Protein AF-0000000065941456 (afdb_homodimer)

Structure (mmCIF, N/CA/C/O backbone):
data_AF-0000000065941456-model_v1
#
loop_
_entity.id
_entity.type
_entity.pdbx_description
1 polymer 'Histidinol-phosphate aminotransferase'
#
loop_
_atom_site.group_PDB
_atom_site.id
_atom_site.type_symbol
_atom_site.label_atom_id
_atom_site.label_alt_id
_atom_site.label_comp_id
_atom_site.label_asym_id
_atom_site.label_entity_id
_atom_site.label_seq_id
_atom_site.pdbx_PDB_ins_code
_atom_site.Cartn_x
_atom_site.Cartn_y
_atom_site.Cartn_z
_atom_site.occupancy
_atom_site.B_iso_or_equiv
_atom_site.auth_seq_id
_atom_site.auth_comp_id
_atom_site.auth_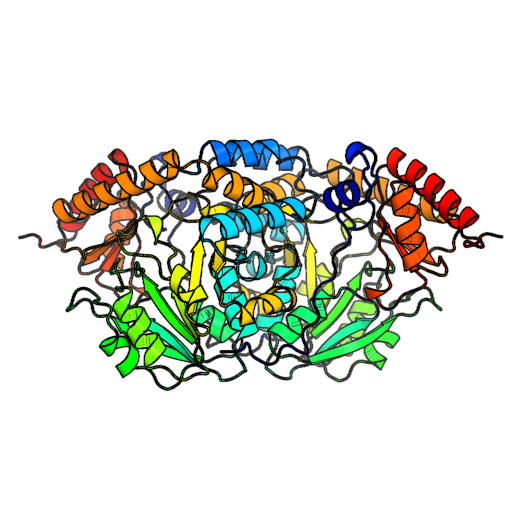asym_id
_atom_site.auth_atom_id
_atom_site.pdbx_PDB_model_num
ATOM 1 N N . MET A 1 1 ? -19.578 -2.068 -19.281 1 73.88 1 MET A N 1
ATOM 2 C CA . MET A 1 1 ? -19.672 -2.273 -17.844 1 73.88 1 MET A CA 1
ATOM 3 C C . MET A 1 1 ? -19.109 -1.079 -17.078 1 73.88 1 MET A C 1
ATOM 5 O O . MET A 1 1 ? -18.062 -0.533 -17.469 1 73.88 1 MET A O 1
ATOM 9 N N . GLN A 1 2 ? -19.938 -0.553 -16.188 1 79.81 2 GLN A N 1
ATOM 10 C CA . GLN A 1 2 ? -19.562 0.625 -15.406 1 79.81 2 GLN A CA 1
ATOM 11 C C . GLN A 1 2 ? -19.234 0.249 -13.969 1 79.81 2 GLN A C 1
ATOM 13 O O . GLN A 1 2 ? -19.703 -0.77 -13.453 1 79.81 2 GLN A O 1
ATOM 18 N N . PRO A 1 3 ? -18.234 0.969 -13.344 1 87.56 3 PRO A N 1
ATOM 19 C CA . PRO A 1 3 ? -18.062 0.807 -11.898 1 87.56 3 PRO A CA 1
ATOM 20 C C . PRO A 1 3 ? -19.359 0.99 -11.117 1 87.56 3 PRO A C 1
ATOM 22 O O . PRO A 1 3 ? -20.375 1.424 -11.688 1 87.56 3 PRO A O 1
ATOM 25 N N . ARG A 1 4 ? -19.312 0.578 -9.898 1 85.38 4 ARG A N 1
ATOM 26 C CA . ARG A 1 4 ? -20.438 0.912 -9.047 1 85.38 4 ARG A CA 1
ATOM 27 C C . ARG A 1 4 ? -20.562 2.42 -8.852 1 85.38 4 ARG A C 1
ATOM 29 O O . ARG A 1 4 ? -19.734 3.182 -9.375 1 85.38 4 ARG A O 1
ATOM 36 N N . ASP A 1 5 ? -21.656 2.812 -8.172 1 82.5 5 ASP A N 1
ATOM 37 C CA . ASP A 1 5 ? -21.828 4.234 -7.891 1 82.5 5 ASP A CA 1
ATOM 38 C C . ASP A 1 5 ? -20.719 4.746 -6.965 1 82.5 5 ASP A C 1
ATOM 40 O O . ASP A 1 5 ? -20.641 4.332 -5.805 1 82.5 5 ASP A O 1
ATOM 44 N N . LEU A 1 6 ? -19.875 5.59 -7.566 1 84 6 LEU A N 1
ATOM 45 C CA . LEU A 1 6 ? -18.766 6.125 -6.805 1 84 6 LEU A CA 1
ATOM 46 C C . LEU A 1 6 ? -18.969 7.602 -6.488 1 84 6 LEU A C 1
ATOM 48 O O . LEU A 1 6 ? -18.016 8.32 -6.188 1 84 6 LEU A O 1
ATOM 52 N N . SER A 1 7 ? -20.109 8.062 -6.582 1 80.44 7 SER A N 1
ATOM 53 C CA . SER A 1 7 ? -20.438 9.477 -6.406 1 80.44 7 SER A CA 1
ATOM 54 C C . SER A 1 7 ? -20.078 9.953 -5 1 80.44 7 SER A C 1
ATOM 56 O O . SER A 1 7 ? -19.812 11.133 -4.789 1 80.44 7 SER A O 1
ATOM 58 N N . ASP A 1 8 ? -20.062 8.984 -4.105 1 77.38 8 ASP A N 1
ATOM 59 C CA . ASP A 1 8 ? -19.766 9.352 -2.723 1 77.38 8 ASP A CA 1
ATOM 60 C C . ASP A 1 8 ? -18.266 9.352 -2.463 1 77.38 8 ASP A C 1
ATOM 62 O O . ASP A 1 8 ? -17.812 9.742 -1.383 1 77.38 8 ASP A O 1
ATOM 66 N N . HIS A 1 9 ? -17.578 8.961 -3.498 1 80.75 9 HIS A N 1
ATOM 67 C CA . HIS A 1 9 ? -16.125 8.953 -3.357 1 80.75 9 HIS A CA 1
ATOM 68 C C . HIS A 1 9 ? -15.516 10.25 -3.861 1 80.75 9 HIS A C 1
ATOM 70 O O . HIS A 1 9 ? -15.766 10.656 -5 1 80.75 9 HIS A O 1
ATOM 76 N N . SER A 1 10 ? -14.82 11.008 -3.064 1 75.12 10 SER A N 1
ATOM 77 C CA . SER A 1 10 ? -14.125 12.219 -3.484 1 75.12 10 SER A CA 1
ATOM 78 C C . SER A 1 10 ? -12.656 11.938 -3.781 1 75.12 10 SER A C 1
ATOM 80 O O . SER A 1 10 ? -11.969 11.289 -2.99 1 75.12 10 SER A O 1
ATOM 82 N N . PRO A 1 11 ? -12.234 12.453 -4.934 1 77.62 11 PRO A N 1
ATOM 83 C CA . PRO A 1 11 ? -10.812 12.281 -5.215 1 77.62 11 PRO A CA 1
ATOM 84 C C . PRO A 1 11 ? -9.922 13.078 -4.266 1 77.62 11 PRO A C 1
ATOM 86 O O . PRO A 1 11 ? -10.336 14.125 -3.756 1 77.62 11 PRO A O 1
ATOM 89 N N . TYR A 1 12 ? -8.867 12.492 -4.062 1 76.94 12 TYR A N 1
ATOM 90 C CA . TYR A 1 12 ? -7.859 13.211 -3.295 1 76.94 12 TYR A CA 1
ATOM 91 C C . TYR A 1 12 ? -7.254 14.344 -4.117 1 76.94 12 TYR A C 1
ATOM 93 O O . TYR A 1 12 ? -6.934 14.164 -5.293 1 76.94 12 TYR A O 1
ATOM 101 N N . VAL A 1 13 ? -7.137 15.508 -3.541 1 65.69 13 VAL A N 1
ATOM 102 C CA . VAL A 1 13 ? -6.496 16.656 -4.184 1 65.69 13 VAL A CA 1
ATOM 103 C C . VAL A 1 13 ? -5.109 16.875 -3.582 1 65.69 13 VAL A C 1
ATOM 105 O O . VAL A 1 13 ? -4.984 17.438 -2.488 1 65.69 13 VAL A O 1
ATOM 108 N N . PRO A 1 14 ? -4.105 16.391 -4.348 1 66.62 14 PRO A N 1
ATOM 109 C CA . PRO A 1 14 ? -2.758 16.609 -3.82 1 66.62 14 PRO A CA 1
ATOM 110 C C . PRO A 1 14 ? -2.262 18.031 -4.043 1 66.62 14 PRO A C 1
ATOM 112 O O . PRO A 1 14 ? -2.826 18.766 -4.863 1 66.62 14 PRO A O 1
ATOM 115 N N . GLY A 1 15 ? -1.387 18.406 -3.146 1 68.06 15 GLY A N 1
ATOM 116 C CA . GLY A 1 15 ? -0.67 19.625 -3.486 1 68.06 15 GLY A CA 1
ATOM 117 C C . GLY A 1 15 ? 0.097 19.531 -4.793 1 68.06 15 GLY A C 1
ATOM 118 O O . GLY A 1 15 ? 0.371 18.422 -5.27 1 68.06 15 GLY A O 1
ATOM 119 N N . ARG A 1 16 ? 0.349 20.688 -5.402 1 66.25 16 ARG A N 1
ATOM 120 C CA . ARG A 1 16 ? 1.078 20.688 -6.668 1 66.25 16 ARG A CA 1
ATOM 121 C C . ARG A 1 16 ? 2.543 20.328 -6.461 1 66.25 16 ARG A C 1
ATOM 123 O O . ARG A 1 16 ? 3.127 20.656 -5.422 1 66.25 16 ARG A O 1
ATOM 130 N N . GLY A 1 17 ? 3.076 19.531 -7.359 1 71.56 17 GLY A N 1
ATOM 131 C CA . GLY A 1 17 ? 4.473 19.141 -7.301 1 71.56 17 GLY A CA 1
ATOM 132 C C . GLY A 1 17 ? 5.402 20.141 -7.965 1 71.56 17 GLY A C 1
ATOM 133 O O . GLY A 1 17 ? 4.961 20.969 -8.75 1 71.56 17 GLY A O 1
ATOM 134 N N . VAL A 1 18 ? 6.68 19.984 -7.555 1 74.81 18 VAL A N 1
ATOM 135 C CA . VAL A 1 18 ? 7.703 20.922 -8.023 1 74.81 18 VAL A CA 1
ATOM 136 C C . VAL A 1 18 ? 7.828 20.828 -9.539 1 74.81 18 VAL A C 1
ATOM 138 O O . VAL A 1 18 ? 7.785 21.844 -10.242 1 74.81 18 VAL A O 1
ATOM 141 N N . GLU A 1 19 ? 8.008 19.625 -10.047 1 67.75 19 GLU A N 1
ATOM 142 C CA . GLU A 1 19 ? 8.219 19.438 -11.484 1 67.75 19 GLU A CA 1
ATOM 143 C C . GLU A 1 19 ? 7.016 19.938 -12.281 1 67.75 19 GLU A C 1
ATOM 145 O O . GLU A 1 19 ? 7.18 20.547 -13.336 1 67.75 19 GLU A O 1
ATOM 150 N N . GLU A 1 20 ? 5.898 19.688 -11.805 1 68.69 20 GLU A N 1
ATOM 151 C CA . GLU A 1 20 ? 4.668 20.141 -12.438 1 68.69 20 GLU A CA 1
ATOM 152 C C . GLU A 1 20 ? 4.602 21.672 -12.484 1 68.69 20 GLU A C 1
ATOM 154 O O . GLU A 1 20 ? 4.316 22.25 -13.539 1 68.69 20 GLU A O 1
ATOM 159 N N . VAL A 1 21 ? 4.93 22.234 -11.406 1 71.38 21 VAL A N 1
ATOM 160 C CA . VAL A 1 21 ? 4.875 23.688 -11.305 1 71.38 21 VAL A CA 1
ATOM 161 C C . VAL A 1 21 ? 5.965 24.297 -12.172 1 71.38 21 VAL A C 1
ATOM 163 O O . VAL A 1 21 ? 5.723 25.297 -12.867 1 71.38 21 VAL A O 1
ATOM 166 N N . ALA A 1 22 ? 7.141 23.672 -12 1 75.56 22 ALA A N 1
ATOM 167 C CA . ALA A 1 22 ? 8.242 24.188 -12.812 1 75.56 22 ALA A CA 1
ATOM 168 C C . ALA A 1 22 ? 7.895 24.172 -14.297 1 75.56 22 ALA A C 1
ATOM 170 O O . ALA A 1 22 ? 8.125 25.156 -15.008 1 75.56 22 ALA A O 1
ATOM 171 N N . ARG A 1 23 ? 7.379 23.109 -14.82 1 69.94 23 ARG A N 1
ATOM 172 C CA . ARG A 1 23 ? 7 22.953 -16.219 1 69.94 23 ARG A CA 1
ATOM 173 C C . ARG A 1 23 ? 5.906 23.938 -16.609 1 69.94 23 ARG A C 1
ATOM 175 O O . ARG A 1 23 ? 5.98 24.578 -17.672 1 69.94 23 ARG A O 1
ATOM 182 N N . ASP A 1 24 ? 4.984 24.156 -15.781 1 70.88 24 ASP A N 1
ATOM 183 C CA . ASP A 1 24 ? 3.836 25.016 -16.062 1 70.88 24 ASP A CA 1
ATOM 184 C C . ASP A 1 24 ? 4.238 26.484 -16.078 1 70.88 24 ASP A C 1
ATOM 186 O O . ASP A 1 24 ? 3.689 27.281 -16.844 1 70.88 24 ASP A O 1
ATOM 190 N N . ARG A 1 25 ? 5.262 26.797 -15.234 1 75.94 25 ARG A N 1
ATOM 191 C CA . ARG A 1 25 ? 5.559 28.203 -15.023 1 75.94 25 ARG A CA 1
ATOM 192 C C . ARG A 1 25 ? 6.871 28.594 -15.703 1 75.94 25 ARG A C 1
ATOM 194 O O . ARG A 1 25 ? 7.262 29.766 -15.68 1 75.94 25 ARG A O 1
ATOM 201 N N . GLY A 1 26 ? 7.438 27.5 -16.281 1 75.38 26 GLY A N 1
ATOM 202 C CA . GLY A 1 26 ? 8.695 27.766 -16.953 1 75.38 26 GLY A CA 1
ATOM 203 C C . GLY A 1 26 ? 9.812 28.156 -16.016 1 75.38 26 GLY A C 1
ATOM 204 O O . GLY A 1 26 ? 10.633 29.031 -16.328 1 75.38 26 GLY A O 1
ATOM 205 N N . LEU A 1 27 ? 9.766 27.688 -14.773 1 79.75 27 LEU A N 1
ATOM 206 C CA . LEU A 1 27 ? 10.781 27.969 -13.766 1 79.75 27 LEU A CA 1
ATOM 207 C C . LEU A 1 27 ? 11.758 26.812 -13.641 1 79.75 27 LEU A C 1
ATOM 209 O O . LEU A 1 27 ? 11.453 25.688 -14.047 1 79.75 27 LEU A O 1
ATOM 213 N N . ASP A 1 28 ? 12.945 27.188 -13.133 1 78.62 28 ASP A N 1
ATOM 214 C CA . ASP A 1 28 ? 13.898 26.156 -12.766 1 78.62 28 ASP A CA 1
ATOM 215 C C . ASP A 1 28 ? 13.461 25.422 -11.492 1 78.62 28 ASP A C 1
ATOM 217 O O . ASP A 1 28 ? 13.203 26.062 -10.469 1 78.62 28 ASP A O 1
ATOM 221 N N . PRO A 1 29 ? 13.32 24.141 -11.633 1 76.75 29 PRO A N 1
ATOM 222 C CA . PRO A 1 29 ? 12.906 23.375 -10.453 1 76.75 29 PRO A CA 1
ATOM 223 C C . PRO A 1 29 ? 13.781 23.641 -9.234 1 76.75 29 PRO A C 1
ATOM 225 O O . PRO A 1 29 ? 13.305 23.594 -8.102 1 76.75 29 PRO A O 1
ATOM 228 N N . ASP A 1 30 ? 14.938 24.062 -9.5 1 77.5 30 ASP A N 1
ATOM 229 C CA . ASP A 1 30 ? 15.883 24.297 -8.414 1 77.5 30 ASP A CA 1
ATOM 230 C C . ASP A 1 30 ? 15.578 25.625 -7.711 1 77.5 30 ASP A C 1
ATOM 232 O O . ASP A 1 30 ? 16.047 25.875 -6.602 1 77.5 30 ASP A O 1
ATOM 236 N N . ASP A 1 31 ? 14.797 26.422 -8.289 1 81 31 ASP A N 1
ATOM 237 C CA . ASP A 1 31 ? 14.461 27.719 -7.727 1 81 31 ASP A CA 1
ATOM 238 C C . ASP A 1 31 ? 13.148 27.656 -6.949 1 81 31 ASP A C 1
ATOM 240 O O . ASP A 1 31 ? 12.75 28.641 -6.32 1 81 31 ASP A O 1
ATOM 244 N N . LEU A 1 32 ? 12.57 26.594 -7.027 1 90.5 32 LEU A N 1
ATOM 245 C CA . LEU A 1 32 ? 11.266 26.453 -6.387 1 90.5 32 LEU A CA 1
ATOM 246 C C . LEU A 1 32 ? 11.422 25.984 -4.941 1 90.5 32 LEU A C 1
ATOM 248 O O . LEU A 1 32 ? 12.266 25.141 -4.645 1 90.5 32 LEU A O 1
ATOM 252 N N . ILE A 1 33 ? 10.758 26.75 -4.055 1 95 33 ILE A N 1
ATOM 253 C CA . ILE A 1 33 ? 10.656 26.344 -2.658 1 95 33 ILE A CA 1
ATOM 254 C C . ILE A 1 33 ? 9.305 25.688 -2.412 1 95 33 ILE A C 1
ATOM 256 O O . ILE A 1 33 ? 8.266 26.344 -2.445 1 95 33 ILE A O 1
ATOM 260 N N . LYS A 1 34 ? 9.312 24.422 -2.246 1 94.25 34 LYS A N 1
ATOM 261 C CA . LYS A 1 34 ? 8.078 23.672 -2.035 1 94.25 34 LYS A CA 1
ATOM 262 C C . LYS A 1 34 ? 7.785 23.5 -0.548 1 94.25 34 LYS A C 1
ATOM 264 O O . LYS A 1 34 ? 8.555 22.844 0.164 1 94.25 34 LYS A O 1
ATOM 269 N N . LEU A 1 35 ? 6.754 24.078 -0.072 1 97.56 35 LEU A N 1
ATOM 270 C CA . LEU A 1 35 ? 6.297 24 1.312 1 97.56 35 LEU A CA 1
ATOM 271 C C . LEU A 1 35 ? 4.809 23.672 1.374 1 97.56 35 LEU A C 1
ATOM 273 O O . LEU A 1 35 ? 4.062 24.312 2.127 1 97.56 35 LEU A O 1
ATOM 277 N N . SER A 1 36 ? 4.375 22.656 0.543 1 95.88 36 SER A N 1
ATOM 278 C CA . SER A 1 36 ? 2.941 22.438 0.398 1 95.88 36 SER A CA 1
ATOM 279 C C . SER A 1 36 ? 2.545 21.047 0.886 1 95.88 36 SER A C 1
ATOM 281 O O . SER A 1 36 ? 1.358 20.766 1.064 1 95.88 36 SER A O 1
ATOM 283 N N . SER A 1 37 ? 3.443 20.125 1.203 1 94.88 37 SER A N 1
ATOM 284 C CA . SER A 1 37 ? 3.068 18.719 1.414 1 94.88 37 SER A CA 1
ATOM 285 C C . SER A 1 37 ? 3.602 18.203 2.744 1 94.88 37 SER A C 1
ATOM 287 O O . SER A 1 37 ? 3.652 16.984 2.965 1 94.88 37 SER A O 1
ATOM 289 N N . ASN A 1 38 ? 4.059 19.047 3.592 1 97.75 38 ASN A N 1
ATOM 290 C CA . ASN A 1 38 ? 4.527 18.719 4.934 1 97.75 38 ASN A CA 1
ATOM 291 C C . ASN A 1 38 ? 5.637 17.672 4.898 1 97.75 38 ASN A C 1
ATOM 293 O O . ASN A 1 38 ? 5.703 16.797 5.766 1 97.75 38 ASN A O 1
ATOM 297 N N . GLU A 1 39 ? 6.445 17.688 3.832 1 97.38 39 GLU A N 1
ATOM 298 C CA . GLU A 1 39 ? 7.602 16.812 3.707 1 97.38 39 GLU A CA 1
ATOM 299 C C . GLU A 1 39 ? 8.766 17.297 4.562 1 97.38 39 GLU A C 1
ATOM 301 O O . GLU A 1 39 ? 8.812 18.469 4.938 1 97.38 39 GLU A O 1
ATOM 306 N N . ASN A 1 40 ? 9.625 16.406 4.941 1 98.31 40 ASN A N 1
ATOM 307 C CA . ASN A 1 40 ? 10.789 16.75 5.742 1 98.31 40 ASN A CA 1
ATOM 308 C C . ASN A 1 40 ? 11.82 17.531 4.918 1 98.31 40 ASN A C 1
ATOM 310 O O . ASN A 1 40 ? 12.352 17 3.938 1 98.31 40 ASN A O 1
ATOM 314 N N . PRO A 1 41 ? 12.078 18.719 5.281 1 97.25 41 PRO A N 1
ATOM 315 C CA . PRO A 1 41 ? 12.969 19.531 4.445 1 97.25 41 PRO A CA 1
ATOM 316 C C . PRO A 1 41 ? 14.422 19.047 4.492 1 97.25 41 PRO A C 1
ATOM 318 O O . PRO A 1 41 ? 15.234 19.438 3.652 1 97.25 41 PRO A O 1
ATOM 321 N N . HIS A 1 42 ? 14.758 18.234 5.438 1 97.62 42 HIS A N 1
ATOM 322 C CA . HIS A 1 42 ? 16.125 17.75 5.562 1 97.62 42 HIS A CA 1
ATOM 323 C C . HIS A 1 42 ? 16.297 16.422 4.836 1 97.62 42 HIS A C 1
ATOM 325 O O . HIS A 1 42 ? 17.391 15.844 4.832 1 97.62 42 HIS A O 1
ATOM 331 N N . GLY A 1 43 ? 15.258 15.953 4.242 1 97.88 43 GLY A N 1
ATOM 332 C CA . GLY A 1 43 ? 15.352 14.656 3.586 1 97.88 43 GLY A CA 1
ATOM 333 C C . GLY A 1 43 ? 15.336 13.492 4.559 1 97.88 43 GLY A C 1
ATOM 334 O O . GLY A 1 43 ? 14.992 13.656 5.73 1 97.88 43 GLY A O 1
ATOM 335 N N . PRO A 1 44 ? 15.602 12.281 4.02 1 98.62 44 PRO A N 1
ATOM 336 C CA . PRO A 1 44 ? 15.703 11.117 4.895 1 98.62 44 PRO A CA 1
ATOM 337 C C . PRO A 1 44 ? 17 11.102 5.711 1 98.62 44 PRO A C 1
ATOM 339 O O . PRO A 1 44 ? 17.969 11.75 5.34 1 98.62 44 PRO A O 1
ATOM 342 N N . SER A 1 45 ? 16.922 10.359 6.816 1 98.31 45 SER A N 1
ATOM 343 C CA . SER A 1 45 ? 18.156 10.102 7.566 1 98.31 45 SER A CA 1
ATOM 344 C C . SER A 1 45 ? 19.25 9.531 6.66 1 98.31 45 SER A C 1
ATOM 346 O O . SER A 1 45 ? 18.969 8.695 5.801 1 98.31 45 SER A O 1
ATOM 348 N N . PRO A 1 46 ? 20.484 10.047 6.875 1 98.31 46 PRO A N 1
ATOM 349 C CA . PRO A 1 46 ? 21.578 9.414 6.141 1 98.31 46 PRO A CA 1
ATOM 350 C C . PRO A 1 46 ? 21.656 7.906 6.371 1 98.31 46 PRO A C 1
ATOM 352 O O . PRO A 1 46 ? 22 7.152 5.457 1 98.31 46 PRO A O 1
ATOM 355 N N . ALA A 1 47 ? 21.328 7.469 7.582 1 98.62 47 ALA A N 1
ATOM 356 C CA . ALA A 1 47 ? 21.297 6.043 7.883 1 98.62 47 ALA A CA 1
ATOM 357 C C . ALA A 1 47 ? 20.25 5.32 7.047 1 98.62 47 ALA A C 1
ATOM 359 O O . ALA A 1 47 ? 20.469 4.188 6.605 1 98.62 47 ALA A O 1
ATOM 360 N N . ALA A 1 48 ? 19.109 5.918 6.863 1 98.81 48 ALA A N 1
ATOM 361 C CA . ALA A 1 48 ? 18.062 5.348 6.016 1 98.81 48 ALA A CA 1
ATOM 362 C C . ALA A 1 48 ? 18.516 5.262 4.562 1 98.81 48 ALA A C 1
ATOM 364 O O . ALA A 1 48 ? 18.266 4.262 3.885 1 98.81 48 ALA A O 1
ATOM 365 N N . VAL A 1 49 ? 19.188 6.34 4.086 1 98.81 49 VAL A N 1
ATOM 366 C CA . VAL A 1 49 ? 19.703 6.367 2.727 1 98.81 49 VAL A CA 1
ATOM 367 C C . VAL A 1 49 ? 20.688 5.211 2.525 1 98.81 49 VAL A C 1
ATOM 369 O O . VAL A 1 49 ? 20.625 4.504 1.518 1 98.81 49 VAL A O 1
ATOM 372 N N . ASP A 1 50 ? 21.562 5.012 3.49 1 98.81 50 ASP A N 1
ATOM 373 C CA . ASP A 1 50 ? 22.531 3.922 3.422 1 98.81 50 ASP A CA 1
ATOM 374 C C . ASP A 1 50 ? 21.828 2.564 3.393 1 98.81 50 ASP A C 1
ATOM 376 O O . ASP A 1 50 ? 22.219 1.673 2.639 1 98.81 50 ASP A O 1
ATOM 380 N N . ALA A 1 51 ? 20.828 2.404 4.223 1 98.75 51 ALA A N 1
ATOM 381 C CA . ALA A 1 51 ? 20.078 1.155 4.262 1 98.75 51 ALA A CA 1
ATOM 382 C C . ALA A 1 51 ? 19.422 0.864 2.912 1 98.75 51 ALA A C 1
ATOM 384 O O . ALA A 1 51 ? 19.438 -0.279 2.449 1 98.75 51 ALA A O 1
ATOM 385 N N . ILE A 1 52 ? 18.875 1.899 2.275 1 98.88 52 ILE A N 1
ATOM 386 C CA . ILE A 1 52 ? 18.25 1.748 0.964 1 98.88 52 ILE A CA 1
ATOM 387 C C . ILE A 1 52 ? 19.281 1.289 -0.052 1 98.88 52 ILE A C 1
ATOM 389 O O . ILE A 1 52 ? 19.078 0.313 -0.775 1 98.88 52 ILE A O 1
ATOM 393 N N . ARG A 1 53 ? 20.359 1.993 -0.083 1 98.81 53 ARG A N 1
ATOM 394 C CA . ARG A 1 53 ? 21.391 1.689 -1.061 1 98.81 53 ARG A CA 1
ATOM 395 C C . ARG A 1 53 ? 21.953 0.286 -0.849 1 98.81 53 ARG A C 1
ATOM 397 O O . ARG A 1 53 ? 22.188 -0.449 -1.812 1 98.81 53 ARG A O 1
ATOM 404 N N . GLU A 1 54 ? 22.125 -0.057 0.404 1 98.38 54 GLU A N 1
ATOM 405 C CA . GLU A 1 54 ? 22.688 -1.354 0.758 1 98.38 54 GLU A CA 1
ATOM 406 C C . GLU A 1 54 ? 21.781 -2.494 0.315 1 98.38 54 GLU A C 1
ATOM 408 O O . GLU A 1 54 ? 22.266 -3.568 -0.059 1 98.38 54 GLU A O 1
ATOM 413 N N . HIS A 1 55 ? 20.5 -2.309 0.264 1 98.19 55 HIS A N 1
ATOM 414 C CA . HIS A 1 55 ? 19.578 -3.402 0.014 1 98.19 55 HIS A CA 1
ATOM 415 C C . HIS A 1 55 ? 18.922 -3.264 -1.356 1 98.19 55 HIS A C 1
ATOM 417 O O . HIS A 1 55 ? 17.953 -3.973 -1.663 1 98.19 55 HIS A O 1
ATOM 423 N N . ALA A 1 56 ? 19.422 -2.348 -2.172 1 98.62 56 ALA A N 1
ATOM 424 C CA . ALA A 1 56 ? 18.844 -2.055 -3.475 1 98.62 56 ALA A CA 1
ATOM 425 C C . ALA A 1 56 ? 18.844 -3.287 -4.375 1 98.62 56 ALA A C 1
ATOM 427 O O . ALA A 1 56 ? 17.953 -3.465 -5.207 1 98.62 56 ALA A O 1
ATOM 428 N N . ASP A 1 57 ? 19.797 -4.176 -4.203 1 97.75 57 ASP A N 1
ATOM 429 C CA . ASP A 1 57 ? 19.938 -5.324 -5.094 1 97.75 57 ASP A CA 1
ATOM 430 C C . ASP A 1 57 ? 19.203 -6.543 -4.539 1 97.75 57 ASP A C 1
ATOM 432 O O . ASP A 1 57 ? 19.344 -7.648 -5.066 1 97.75 57 ASP A O 1
ATOM 436 N N . ARG A 1 58 ? 18.422 -6.371 -3.5 1 95.69 58 ARG A N 1
ATOM 437 C CA . ARG A 1 58 ? 17.703 -7.48 -2.873 1 95.69 58 ARG A CA 1
ATOM 438 C C . ARG A 1 58 ? 16.188 -7.254 -2.922 1 95.69 58 ARG A C 1
ATOM 440 O O . ARG A 1 58 ? 15.438 -7.922 -2.213 1 95.69 58 ARG A O 1
ATOM 447 N N . VAL A 1 59 ? 15.773 -6.355 -3.773 1 98 59 VAL A N 1
ATOM 448 C CA . VAL A 1 59 ? 14.375 -5.934 -3.779 1 98 59 VAL A CA 1
ATOM 449 C C . VAL A 1 59 ? 13.531 -6.949 -4.547 1 98 59 VAL A C 1
ATOM 451 O O . VAL A 1 59 ? 12.312 -6.793 -4.664 1 98 59 VAL A O 1
ATOM 454 N N . HIS A 1 60 ? 14.141 -8.031 -5.043 1 97.44 60 HIS A N 1
ATOM 455 C CA . HIS A 1 60 ? 13.391 -9.117 -5.652 1 97.44 60 HIS A CA 1
ATOM 456 C C . HIS A 1 60 ? 12.781 -10.031 -4.594 1 97.44 60 HIS A C 1
ATOM 458 O O . HIS A 1 60 ? 11.914 -10.859 -4.902 1 97.44 60 HIS A O 1
ATOM 464 N N . GLN A 1 61 ? 13.156 -9.875 -3.373 1 94.06 61 GLN A N 1
ATOM 465 C CA . GLN A 1 61 ? 12.664 -10.688 -2.27 1 94.06 61 GLN A CA 1
ATOM 466 C C . GLN A 1 61 ? 11.555 -9.969 -1.503 1 94.06 61 GLN A C 1
ATOM 468 O O . GLN A 1 61 ? 11.609 -8.75 -1.321 1 94.06 61 GLN A O 1
ATOM 473 N N . TYR A 1 62 ? 10.547 -10.711 -1.07 1 93 62 TYR A N 1
ATOM 474 C CA . TYR A 1 62 ? 9.5 -10.156 -0.22 1 93 62 TYR A CA 1
ATOM 475 C C . TYR A 1 62 ? 10.047 -9.82 1.165 1 93 62 TYR A C 1
ATOM 477 O O . TYR A 1 62 ? 10.969 -10.477 1.65 1 93 62 TYR A O 1
ATOM 485 N N . PRO A 1 63 ? 9.445 -8.82 1.841 1 92.31 63 PRO A N 1
ATOM 486 C CA . PRO A 1 63 ? 9.977 -8.273 3.09 1 92.31 63 PRO A CA 1
ATOM 487 C C . PRO A 1 63 ? 9.578 -9.094 4.312 1 92.31 63 PRO A C 1
ATOM 489 O O . PRO A 1 63 ? 9.062 -8.539 5.289 1 92.31 63 PRO A O 1
ATOM 492 N N . LYS A 1 64 ? 9.992 -10.242 4.457 1 88.31 64 LYS A N 1
ATOM 493 C CA . LYS A 1 64 ? 9.594 -11.062 5.598 1 88.31 64 LYS A CA 1
ATOM 494 C C . LYS A 1 64 ? 10.414 -10.711 6.836 1 88.31 64 LYS A C 1
ATOM 496 O O . LYS A 1 64 ? 9.867 -10.234 7.836 1 88.31 64 LYS A O 1
ATOM 501 N N . SER A 1 65 ? 11.719 -10.781 6.727 1 90 65 SER A N 1
ATOM 502 C CA . SER A 1 65 ? 12.586 -10.531 7.871 1 90 65 SER A CA 1
ATOM 503 C C . SER A 1 65 ? 12.547 -9.055 8.273 1 90 65 SER A C 1
ATOM 505 O O . SER A 1 65 ? 12.461 -8.734 9.461 1 90 65 SER A O 1
ATOM 507 N N . SER A 1 66 ? 12.648 -8.164 7.293 1 94.88 66 SER A N 1
ATOM 508 C CA . SER A 1 66 ? 12.664 -6.734 7.586 1 94.88 66 SER A CA 1
ATOM 509 C C . SER A 1 66 ? 11.359 -6.293 8.25 1 94.88 66 SER A C 1
ATOM 511 O O . SER A 1 66 ? 11.375 -5.469 9.172 1 94.88 66 SER A O 1
ATOM 513 N N . HIS A 1 67 ? 10.266 -6.848 7.84 1 96.94 67 HIS A N 1
ATOM 514 C CA . HIS A 1 67 ? 8.969 -6.559 8.445 1 96.94 67 HIS A CA 1
ATOM 515 C C . HIS A 1 67 ? 8.93 -7.012 9.898 1 96.94 67 HIS A C 1
ATOM 517 O O . HIS A 1 67 ? 8.484 -6.266 10.773 1 96.94 67 HIS A O 1
ATOM 523 N N . THR A 1 68 ? 9.391 -8.195 10.133 1 95.62 68 THR A N 1
ATOM 524 C CA . THR A 1 68 ? 9.422 -8.742 11.484 1 95.62 68 THR A CA 1
ATOM 525 C C . THR A 1 68 ? 10.312 -7.895 12.391 1 95.62 68 THR A C 1
ATOM 527 O O . THR A 1 68 ? 9.938 -7.574 13.516 1 95.62 68 THR A O 1
ATOM 530 N N . ASP A 1 69 ? 11.477 -7.535 11.859 1 97.25 69 ASP A N 1
ATOM 531 C CA . ASP A 1 69 ? 12.422 -6.734 12.625 1 97.25 69 ASP A CA 1
ATOM 532 C C . ASP A 1 69 ? 11.844 -5.363 12.961 1 97.25 69 ASP A C 1
ATOM 534 O O . ASP A 1 69 ? 11.984 -4.879 14.086 1 97.25 69 ASP A O 1
ATOM 538 N N . LEU A 1 70 ? 11.188 -4.746 12.016 1 98.62 70 LEU A N 1
ATOM 539 C CA . LEU A 1 70 ? 10.594 -3.434 12.242 1 98.62 70 LEU A CA 1
ATOM 540 C C . LEU A 1 70 ? 9.484 -3.514 13.281 1 98.62 70 LEU A C 1
ATOM 542 O O . LEU A 1 70 ? 9.398 -2.662 14.172 1 98.62 70 LEU A O 1
ATOM 546 N N . THR A 1 71 ? 8.641 -4.547 13.148 1 98.44 71 THR A N 1
ATOM 547 C CA . THR A 1 71 ? 7.562 -4.754 14.109 1 98.44 71 THR A CA 1
ATOM 548 C C . THR A 1 71 ? 8.117 -4.891 15.523 1 98.44 71 THR A C 1
ATOM 550 O O . THR A 1 71 ? 7.621 -4.25 16.453 1 98.44 71 THR A O 1
ATOM 553 N N . ALA A 1 72 ? 9.141 -5.656 15.633 1 98.31 72 ALA A N 1
ATOM 554 C CA . ALA A 1 72 ? 9.75 -5.895 16.938 1 98.31 72 ALA A CA 1
ATOM 555 C C . ALA A 1 72 ? 10.344 -4.609 17.5 1 98.31 72 ALA A C 1
ATOM 557 O O . ALA A 1 72 ? 10.195 -4.324 18.703 1 98.31 72 ALA A O 1
ATOM 558 N N . LYS A 1 73 ? 11.031 -3.883 16.703 1 98.69 73 LYS A N 1
ATOM 559 C CA . LYS A 1 73 ? 11.664 -2.65 17.172 1 98.69 73 LYS A CA 1
ATOM 560 C C . LYS A 1 73 ? 10.625 -1.632 17.625 1 98.69 73 LYS A C 1
ATOM 562 O O . LYS A 1 73 ? 10.812 -0.952 18.625 1 98.69 73 LYS A O 1
ATOM 567 N N . LEU A 1 74 ? 9.555 -1.512 16.891 1 98.69 74 LEU A N 1
ATOM 568 C CA . LEU A 1 74 ? 8.477 -0.6 17.25 1 98.69 74 LEU A CA 1
ATOM 569 C C . LEU A 1 74 ? 7.805 -1.041 18.547 1 98.69 74 LEU A C 1
ATOM 571 O O . LEU A 1 74 ? 7.461 -0.208 19.391 1 98.69 74 LEU A O 1
ATOM 575 N N . ALA A 1 75 ? 7.578 -2.34 18.625 1 98.38 75 ALA A N 1
ATOM 576 C CA . ALA A 1 75 ? 7 -2.875 19.859 1 98.38 75 ALA A CA 1
ATOM 577 C C . ALA A 1 75 ? 7.867 -2.525 21.062 1 98.38 75 ALA A C 1
ATOM 579 O O . ALA A 1 75 ? 7.348 -2.117 22.109 1 98.38 75 ALA A O 1
ATOM 580 N N . GLU A 1 76 ? 9.133 -2.693 20.922 1 98.31 76 GLU A N 1
ATOM 581 C CA . GLU A 1 76 ? 10.078 -2.348 21.984 1 98.31 76 GLU A CA 1
ATOM 582 C C . GLU A 1 76 ? 10.039 -0.854 22.281 1 98.31 76 GLU A C 1
ATOM 584 O O . GLU A 1 76 ? 9.992 -0.454 23.453 1 98.31 76 GLU A O 1
ATOM 589 N N . LYS A 1 77 ? 10.039 -0.053 21.297 1 97.44 77 LYS A N 1
ATOM 590 C CA . LYS A 1 77 ? 10.039 1.4 21.453 1 97.44 77 LYS A CA 1
ATOM 591 C C . LYS A 1 77 ? 8.859 1.869 22.297 1 97.44 77 LYS A C 1
ATOM 593 O O . LYS A 1 77 ? 8.992 2.793 23.094 1 97.44 77 LYS A O 1
ATOM 598 N N . TRP A 1 78 ? 7.727 1.234 22.094 1 97.56 78 TRP A N 1
ATOM 599 C CA . TRP A 1 78 ? 6.5 1.736 22.719 1 97.56 78 TRP A CA 1
ATOM 600 C C . TRP A 1 78 ? 6.082 0.864 23.891 1 97.56 78 TRP A C 1
ATOM 602 O O . TRP A 1 78 ? 5.031 1.091 24.5 1 97.56 78 TRP A O 1
ATOM 612 N N . ASP A 1 79 ? 6.871 -0.138 24.156 1 97.25 79 ASP A N 1
ATOM 613 C CA . ASP A 1 79 ? 6.621 -1.059 25.266 1 97.25 79 ASP A CA 1
ATOM 614 C C . ASP A 1 79 ? 5.254 -1.72 25.125 1 97.25 79 ASP A C 1
ATOM 616 O O . ASP A 1 79 ? 4.43 -1.653 26.047 1 97.25 79 ASP A O 1
ATOM 620 N N . VAL A 1 80 ? 4.984 -2.299 23.953 1 97.25 80 VAL A N 1
ATOM 621 C CA . VAL A 1 80 ? 3.791 -3.084 23.656 1 97.25 80 VAL A CA 1
ATOM 622 C C . VAL A 1 80 ? 4.191 -4.426 23.047 1 97.25 80 VAL A C 1
ATOM 624 O O . VAL A 1 80 ? 5.375 -4.672 22.797 1 97.25 80 VAL A O 1
ATOM 627 N N . SER A 1 81 ? 3.246 -5.348 22.891 1 96.94 81 SER A N 1
ATOM 628 C CA . SER A 1 81 ? 3.543 -6.625 22.25 1 96.94 81 SER A CA 1
ATOM 629 C C . SER A 1 81 ? 3.645 -6.473 20.734 1 96.94 81 SER A C 1
ATOM 631 O O . SER A 1 81 ? 3.123 -5.512 20.172 1 96.94 81 SER A O 1
ATOM 633 N N . THR A 1 82 ? 4.367 -7.379 20.078 1 97.5 82 THR A N 1
ATOM 634 C CA . THR A 1 82 ? 4.52 -7.332 18.625 1 97.5 82 THR A CA 1
ATOM 635 C C . THR A 1 82 ? 3.164 -7.445 17.938 1 97.5 82 THR A C 1
ATOM 637 O O . THR A 1 82 ? 2.947 -6.84 16.891 1 97.5 82 THR A O 1
ATOM 640 N N . GLU A 1 83 ? 2.217 -8.164 18.562 1 95.81 83 GLU A N 1
ATOM 641 C CA . GLU A 1 83 ? 0.892 -8.352 17.969 1 95.81 83 GLU A CA 1
ATOM 642 C C . GLU A 1 83 ? 0.119 -7.035 17.938 1 95.81 83 GLU A C 1
ATOM 644 O O . GLU A 1 83 ? -0.751 -6.848 17.078 1 95.81 83 GLU A O 1
ATOM 649 N N . GLN A 1 84 ? 0.476 -6.125 18.75 1 97.38 84 GLN A N 1
ATOM 650 C CA . GLN A 1 84 ? -0.242 -4.859 18.844 1 97.38 84 GLN A CA 1
ATOM 651 C C . GLN A 1 84 ? 0.247 -3.871 17.797 1 97.38 84 GLN A C 1
ATOM 653 O O . GLN A 1 84 ? -0.385 -2.84 17.562 1 97.38 84 GLN A O 1
ATOM 658 N N . VAL A 1 85 ? 1.376 -4.199 17.156 1 98.5 85 VAL A N 1
ATOM 659 C CA . VAL A 1 85 ? 1.955 -3.301 16.156 1 98.5 85 VAL A CA 1
ATOM 660 C C . VAL A 1 85 ? 1.544 -3.75 14.758 1 98.5 85 VAL A C 1
ATOM 662 O O . VAL A 1 85 ? 1.924 -4.836 14.312 1 98.5 85 VAL A O 1
ATOM 665 N N . TRP A 1 86 ? 0.701 -2.943 14.094 1 98.5 86 TRP A N 1
ATOM 666 C CA . TRP A 1 86 ? 0.303 -3.197 12.719 1 98.5 86 TRP A CA 1
ATOM 667 C C . TRP A 1 86 ? 1.118 -2.348 11.75 1 98.5 86 TRP A C 1
ATOM 669 O O . TRP A 1 86 ? 0.754 -1.206 11.453 1 98.5 86 TRP A O 1
ATOM 679 N N . VAL A 1 87 ? 2.217 -2.92 11.195 1 98.69 87 VAL A N 1
ATOM 680 C CA . VAL A 1 87 ? 3.004 -2.227 10.188 1 98.69 87 VAL A CA 1
ATOM 681 C C . VAL A 1 87 ? 2.205 -2.133 8.883 1 98.69 87 VAL A C 1
ATOM 683 O O . VAL A 1 87 ? 1.519 -3.084 8.5 1 98.69 87 VAL A O 1
ATOM 686 N N . SER A 1 88 ? 2.283 -0.943 8.234 1 98.31 88 SER A N 1
ATOM 687 C CA . SER A 1 88 ? 1.407 -0.685 7.094 1 98.31 88 SER A CA 1
ATOM 688 C C . SER A 1 88 ? 2.086 0.213 6.066 1 98.31 88 SER A C 1
ATOM 690 O O . SER A 1 88 ? 3.07 0.887 6.375 1 98.31 88 SER A O 1
ATOM 692 N N . PRO A 1 89 ? 1.646 0.202 4.762 1 98 89 PRO A N 1
ATOM 693 C CA . PRO A 1 89 ? 2.137 1.168 3.775 1 98 89 PRO A CA 1
ATOM 694 C C . PRO A 1 89 ? 1.694 2.598 4.078 1 98 89 PRO A C 1
ATOM 696 O O . PRO A 1 89 ? 0.718 3.082 3.5 1 98 89 PRO A O 1
ATOM 699 N N . GLY A 1 90 ? 2.432 3.273 4.914 1 97.44 90 GLY A N 1
ATOM 700 C CA . GLY A 1 90 ? 2.012 4.562 5.438 1 97.44 90 GLY A CA 1
ATOM 701 C C . GLY A 1 90 ? 0.916 4.457 6.48 1 97.44 90 GLY A C 1
ATOM 702 O O . GLY A 1 90 ? 0.36 3.377 6.695 1 97.44 90 GLY A O 1
ATOM 703 N N . ALA A 1 91 ? 0.668 5.559 7.141 1 97.69 91 ALA A N 1
ATOM 704 C CA . ALA A 1 91 ? -0.448 5.566 8.078 1 97.69 91 ALA A CA 1
ATOM 705 C C . ALA A 1 91 ? -1.774 5.344 7.359 1 97.69 91 ALA A C 1
ATOM 707 O O . ALA A 1 91 ? -2.732 4.84 7.953 1 97.69 91 ALA A O 1
ATOM 708 N N . ASP A 1 92 ? -1.843 5.68 6.082 1 97.44 92 ASP A N 1
ATOM 709 C CA . ASP A 1 92 ? -3.031 5.406 5.277 1 97.44 92 ASP A CA 1
ATOM 710 C C . ASP A 1 92 ? -3.371 3.918 5.285 1 97.44 92 ASP A C 1
ATOM 712 O O . ASP A 1 92 ? -4.543 3.545 5.363 1 97.44 92 ASP A O 1
ATOM 716 N N . GLY A 1 93 ? -2.305 3.125 5.191 1 98 93 GLY A N 1
ATOM 717 C CA . GLY A 1 93 ? -2.527 1.689 5.27 1 98 93 GLY A CA 1
ATOM 718 C C . GLY A 1 93 ? -3.166 1.254 6.574 1 98 93 GLY A C 1
ATOM 719 O O . GLY A 1 93 ? -4.031 0.376 6.582 1 98 93 GLY A O 1
ATOM 720 N N . SER A 1 94 ? -2.734 1.832 7.648 1 98.25 94 SER A N 1
ATOM 721 C CA . SER A 1 94 ? -3.309 1.521 8.953 1 98.25 94 SER A CA 1
ATOM 722 C C . SER A 1 94 ? -4.777 1.923 9.023 1 98.25 94 SER A C 1
ATOM 724 O O . SER A 1 94 ? -5.594 1.211 9.609 1 98.25 94 SER A O 1
ATOM 726 N N . ILE A 1 95 ? -5.09 3.086 8.477 1 98.62 95 ILE A N 1
ATOM 727 C CA . ILE A 1 95 ? -6.477 3.531 8.445 1 98.62 95 ILE A CA 1
ATOM 728 C C . ILE A 1 95 ? -7.324 2.516 7.68 1 98.62 95 ILE A C 1
ATOM 730 O O . ILE A 1 95 ? -8.414 2.152 8.125 1 98.62 95 ILE A O 1
ATOM 734 N N . ASP A 1 96 ? -6.828 2.033 6.602 1 98.12 96 ASP A N 1
ATOM 735 C CA . ASP A 1 96 ? -7.535 1.033 5.809 1 98.12 96 ASP A CA 1
ATOM 736 C C . ASP A 1 96 ? -7.703 -0.268 6.59 1 98.12 96 ASP A C 1
ATOM 738 O O . ASP A 1 96 ? -8.781 -0.868 6.582 1 98.12 96 ASP A O 1
ATOM 742 N N . TYR A 1 97 ? -6.617 -0.74 7.227 1 98.06 97 TYR A N 1
ATOM 743 C CA . TYR A 1 97 ? -6.676 -1.97 8.008 1 98.06 97 TYR A CA 1
ATOM 744 C C . TYR A 1 97 ? -7.711 -1.858 9.117 1 98.06 97 TYR A C 1
ATOM 746 O O . TYR A 1 97 ? -8.477 -2.791 9.359 1 98.06 97 TYR A O 1
ATOM 754 N N . LEU A 1 98 ? -7.711 -0.741 9.805 1 98.31 98 LEU A N 1
ATOM 755 C CA . LEU A 1 98 ? -8.68 -0.54 10.883 1 98.31 98 LEU A CA 1
ATOM 756 C C . LEU A 1 98 ? -10.102 -0.507 10.336 1 98.31 98 LEU A C 1
ATOM 758 O O . LEU A 1 98 ? -11.023 -1.007 10.977 1 98.31 98 LEU A O 1
ATOM 762 N N . SER A 1 99 ? -10.25 0.105 9.172 1 98.25 99 SER A N 1
ATOM 763 C CA . SER A 1 99 ? -11.562 0.105 8.531 1 98.25 99 SER A CA 1
ATOM 764 C C . SER A 1 99 ? -12.016 -1.312 8.203 1 98.25 99 SER A C 1
ATOM 766 O O . SER A 1 99 ? -13.156 -1.688 8.477 1 98.25 99 SER A O 1
ATOM 768 N N . ARG A 1 100 ? -11.102 -2.115 7.617 1 97.44 100 ARG A N 1
ATOM 769 C CA . ARG A 1 100 ? -11.398 -3.51 7.309 1 97.44 100 ARG A CA 1
ATOM 770 C C . ARG A 1 100 ? -11.789 -4.277 8.562 1 97.44 100 ARG A C 1
ATOM 772 O O . ARG A 1 100 ? -12.68 -5.129 8.523 1 97.44 100 ARG A O 1
ATOM 779 N N . ALA A 1 101 ? -11.164 -3.994 9.633 1 97.19 101 ALA A N 1
ATOM 780 C CA . ALA A 1 101 ? -11.305 -4.754 10.867 1 97.19 101 ALA A CA 1
ATOM 781 C C . ALA A 1 101 ? -12.57 -4.34 11.625 1 97.19 101 ALA A C 1
ATOM 783 O O . ALA A 1 101 ? -13.148 -5.137 12.359 1 97.19 101 ALA A O 1
ATOM 784 N N . ALA A 1 102 ? -13.016 -3.146 11.422 1 97.31 102 ALA A N 1
ATOM 785 C CA . ALA A 1 102 ? -14.016 -2.613 12.336 1 97.31 102 ALA A CA 1
ATOM 786 C C . ALA A 1 102 ? -15.359 -2.428 11.641 1 97.31 102 ALA A C 1
ATOM 788 O O . ALA A 1 102 ? -16.422 -2.629 12.242 1 97.31 102 ALA A O 1
ATOM 789 N N . LEU A 1 103 ? -15.367 -2.039 10.367 1 97.62 103 LEU A N 1
ATOM 790 C CA . LEU A 1 103 ? -16.578 -1.48 9.773 1 97.62 103 LEU A CA 1
ATOM 791 C C . LEU A 1 103 ? -17.422 -2.574 9.117 1 97.62 103 LEU A C 1
ATOM 793 O O . LEU A 1 103 ? -16.891 -3.416 8.391 1 97.62 103 LEU A O 1
ATOM 797 N N . GLU A 1 104 ? -18.625 -2.609 9.398 1 97.12 104 GLU A N 1
ATOM 798 C CA . GLU A 1 104 ? -19.672 -3.246 8.602 1 97.12 104 GLU A CA 1
ATOM 799 C C . GLU A 1 104 ? -20.359 -2.238 7.68 1 97.12 104 GLU A C 1
ATOM 801 O O . GLU A 1 104 ? -20.328 -1.033 7.941 1 97.12 104 GLU A O 1
ATOM 806 N N . PRO A 1 105 ? -20.984 -2.752 6.574 1 97.5 105 PRO A N 1
ATOM 807 C CA . PRO A 1 105 ? -21.672 -1.802 5.703 1 97.5 105 PRO A CA 1
ATOM 808 C C . PRO A 1 105 ? -22.703 -0.951 6.453 1 97.5 105 PRO A C 1
ATOM 810 O O . PRO A 1 105 ? -23.5 -1.48 7.227 1 97.5 105 PRO A O 1
ATOM 813 N N . GLY A 1 106 ? -22.594 0.354 6.242 1 97.44 106 GLY A N 1
ATOM 814 C CA . GLY A 1 106 ? -23.547 1.26 6.867 1 97.44 106 GLY A CA 1
ATOM 815 C C . GLY A 1 106 ? -23.047 1.829 8.18 1 97.44 106 GLY A C 1
ATOM 816 O O . GLY A 1 106 ? -23.594 2.818 8.68 1 97.44 106 GLY A O 1
ATOM 817 N N . ASP A 1 107 ? -21.984 1.247 8.766 1 97.94 107 ASP A N 1
ATOM 818 C CA . ASP A 1 107 ? -21.391 1.83 9.961 1 97.94 107 ASP A CA 1
ATOM 819 C C . ASP A 1 107 ? -20.875 3.242 9.688 1 97.94 107 ASP A C 1
ATOM 821 O O . ASP A 1 107 ? -20.5 3.561 8.562 1 97.94 107 ASP A O 1
ATOM 825 N N . GLU A 1 108 ? -20.875 4.016 10.727 1 98.06 108 GLU A N 1
ATOM 826 C CA . GLU A 1 108 ? -20.453 5.406 10.57 1 98.06 108 GLU A CA 1
ATOM 827 C C . GLU A 1 108 ? -19.125 5.668 11.281 1 98.06 108 GLU A C 1
ATOM 829 O O . GLU A 1 108 ? -18.844 5.066 12.32 1 98.06 108 GLU A O 1
ATOM 834 N N . VAL A 1 109 ? -18.344 6.543 10.727 1 98.69 109 VAL A N 1
ATOM 835 C CA . VAL A 1 109 ? -17.141 7.078 11.375 1 98.69 109 VAL A CA 1
ATOM 836 C C . VAL A 1 109 ? -17.328 8.578 11.633 1 98.69 109 VAL A C 1
ATOM 838 O O . VAL A 1 109 ? -18.047 9.25 10.898 1 98.69 109 VAL A O 1
ATOM 841 N N . LEU A 1 110 ? -16.75 9.047 12.703 1 98.94 110 LEU A N 1
ATOM 842 C CA . LEU A 1 110 ? -16.734 10.469 13.039 1 98.94 110 LEU A CA 1
ATOM 843 C C . LEU A 1 110 ? -15.359 11.07 12.789 1 98.94 110 LEU A C 1
ATOM 845 O O . LEU A 1 110 ? -14.359 10.578 13.32 1 98.94 110 LEU A O 1
ATOM 849 N N . VAL A 1 111 ? -15.289 12.102 11.93 1 98.81 111 VAL A N 1
ATOM 850 C CA . VAL A 1 111 ? -14 12.672 11.547 1 98.81 111 VAL A CA 1
ATOM 851 C C . VAL A 1 111 ? -14.023 14.188 11.75 1 98.81 111 VAL A C 1
ATOM 853 O O . VAL A 1 111 ? -15.102 14.797 11.797 1 98.81 111 VAL A O 1
ATOM 856 N N . PRO A 1 112 ? -12.883 14.812 11.922 1 98.75 112 PRO A N 1
ATOM 857 C CA . PRO A 1 112 ? -12.844 16.281 12.047 1 98.75 112 PRO A CA 1
ATOM 858 C C . PRO A 1 112 ? -13.109 16.984 10.727 1 98.75 112 PRO A C 1
ATOM 860 O O . PRO A 1 112 ? -12.734 16.484 9.664 1 98.75 112 PRO A O 1
ATOM 863 N N . GLU A 1 113 ? -13.711 18.156 10.805 1 98.12 113 GLU A N 1
ATOM 864 C CA . GLU A 1 113 ? -13.875 19.094 9.703 1 98.12 113 GLU A CA 1
ATOM 865 C C . GLU A 1 113 ? -13.453 20.5 10.102 1 98.12 113 GLU A C 1
ATOM 867 O O . GLU A 1 113 ? -14.07 21.109 10.977 1 98.12 113 GLU A O 1
ATOM 872 N N . PRO A 1 114 ? -12.469 21.094 9.484 1 98.19 114 PRO A N 1
ATOM 873 C CA . PRO A 1 114 ? -11.602 20.453 8.484 1 98.19 114 PRO A CA 1
ATOM 874 C C . PRO A 1 114 ? -10.797 19.297 9.047 1 98.19 114 PRO A C 1
ATOM 876 O O . PRO A 1 114 ? -10.68 19.156 10.266 1 98.19 114 PRO A O 1
ATOM 879 N N . GLY A 1 115 ? -10.25 18.469 8.125 1 96.94 115 GLY A N 1
ATOM 880 C CA . GLY A 1 115 ? -9.398 17.359 8.531 1 96.94 115 GLY A CA 1
ATOM 881 C C . GLY A 1 115 ? -8.828 16.578 7.363 1 96.94 115 GLY A C 1
ATOM 882 O O . GLY A 1 115 ? -9.141 16.875 6.203 1 96.94 115 GLY A O 1
ATOM 883 N N . PHE A 1 116 ? -8.008 15.734 7.695 1 95.88 116 PHE A N 1
ATOM 884 C CA . PHE A 1 116 ? -7.367 14.875 6.707 1 95.88 116 PHE A CA 1
ATOM 885 C C . PHE A 1 116 ? -8.406 14.07 5.934 1 95.88 116 PHE A C 1
ATOM 887 O O . PHE A 1 116 ? -9.242 13.391 6.527 1 95.88 116 PHE A O 1
ATOM 894 N N . ALA A 1 117 ? -8.367 13.984 4.625 1 94.31 117 ALA A N 1
ATOM 895 C CA . ALA A 1 117 ? -9.422 13.5 3.729 1 94.31 117 ALA A CA 1
ATOM 896 C C . ALA A 1 117 ? -9.508 11.977 3.752 1 94.31 117 ALA A C 1
ATOM 898 O O . ALA A 1 117 ? -10.57 11.406 3.514 1 94.31 117 ALA A O 1
ATOM 899 N N . TYR A 1 118 ? -8.438 11.305 4.125 1 96.44 118 TYR A N 1
ATOM 900 C CA . TYR A 1 118 ? -8.367 9.867 3.896 1 96.44 118 TYR A CA 1
ATOM 901 C C . TYR A 1 118 ? -9.219 9.109 4.91 1 96.44 118 TYR A C 1
ATOM 903 O O . TYR A 1 118 ? -9.578 7.953 4.691 1 96.44 118 TYR A O 1
ATOM 911 N N . TYR A 1 119 ? -9.555 9.711 6.086 1 97.88 119 TYR A N 1
ATOM 912 C CA . TYR A 1 119 ? -10.477 9.062 7.012 1 97.88 119 TYR A CA 1
ATOM 913 C C . TYR A 1 119 ? -11.797 8.734 6.332 1 97.88 119 TYR A C 1
ATOM 915 O O . TYR A 1 119 ? -12.242 7.582 6.352 1 97.88 119 TYR A O 1
ATOM 923 N N . ALA A 1 120 ? -12.32 9.758 5.703 1 96.88 120 ALA A N 1
ATOM 924 C CA . ALA A 1 120 ? -13.609 9.617 5.023 1 96.88 120 ALA A CA 1
ATOM 925 C C . ALA A 1 120 ? -13.477 8.734 3.785 1 96.88 120 ALA A C 1
ATOM 927 O O . ALA A 1 120 ? -14.359 7.918 3.504 1 96.88 120 ALA A O 1
ATOM 928 N N . MET A 1 121 ? -12.414 8.898 3.07 1 96.12 121 MET A N 1
ATOM 929 C CA . MET A 1 121 ? -12.188 8.094 1.872 1 96.12 121 MET A CA 1
ATOM 930 C C . MET A 1 121 ? -12.18 6.605 2.207 1 96.12 121 MET A C 1
ATOM 932 O O . MET A 1 121 ? -12.906 5.824 1.588 1 96.12 121 MET A O 1
ATOM 936 N N . SER A 1 122 ? -11.391 6.207 3.197 1 97.31 122 SER A N 1
ATOM 937 C CA . SER A 1 122 ? -11.289 4.801 3.576 1 97.31 122 SER A CA 1
ATOM 938 C C . SER A 1 122 ? -12.625 4.258 4.059 1 97.31 122 SER A C 1
ATOM 940 O O . SER A 1 122 ? -12.992 3.127 3.736 1 97.31 122 SER A O 1
ATOM 942 N N . ALA A 1 123 ? -13.352 5.074 4.867 1 97.5 123 ALA A N 1
ATOM 943 C CA . ALA A 1 123 ? -14.68 4.648 5.32 1 97.5 123 ALA A CA 1
ATOM 944 C C . ALA A 1 123 ? -15.57 4.289 4.141 1 97.5 123 ALA A C 1
ATOM 946 O O . ALA A 1 123 ? -16.234 3.252 4.148 1 97.5 123 ALA A O 1
ATOM 947 N N . ARG A 1 124 ? -15.531 5.078 3.102 1 96.38 124 ARG A N 1
ATOM 948 C CA . ARG A 1 124 ? -16.391 4.879 1.936 1 96.38 124 ARG A CA 1
ATOM 949 C C . ARG A 1 124 ? -15.922 3.684 1.112 1 96.38 124 ARG A C 1
ATOM 951 O O . ARG A 1 124 ? -16.734 2.969 0.526 1 96.38 124 ARG A O 1
ATOM 958 N N . TYR A 1 125 ? -14.594 3.467 1.047 1 96.38 125 TYR A N 1
ATOM 959 C CA . TYR A 1 125 ? -14.078 2.277 0.376 1 96.38 125 TYR A CA 1
ATOM 960 C C . TYR A 1 125 ? -14.68 1.011 0.974 1 96.38 125 TYR A C 1
ATOM 962 O O . TYR A 1 125 ? -14.812 -0.003 0.286 1 96.38 125 TYR A O 1
ATOM 970 N N . HIS A 1 126 ? -14.984 1.072 2.275 1 96.75 126 HIS A N 1
ATOM 971 C CA . HIS A 1 126 ? -15.477 -0.105 2.982 1 96.75 126 HIS A CA 1
ATOM 972 C C . HIS A 1 126 ? -16.969 0.017 3.289 1 96.75 126 HIS A C 1
ATOM 974 O O . HIS A 1 126 ? -17.453 -0.575 4.254 1 96.75 126 HIS A O 1
ATOM 980 N N . HIS A 1 127 ? -17.672 0.927 2.527 1 97.06 127 HIS A N 1
ATOM 981 C CA . HIS A 1 127 ? -19.125 1.047 2.494 1 97.06 127 HIS A CA 1
ATOM 982 C C . HIS A 1 127 ? -19.656 1.607 3.807 1 97.06 127 HIS A C 1
ATOM 984 O O . HIS A 1 127 ? -20.75 1.254 4.234 1 97.06 127 HIS A O 1
ATOM 990 N N . GLY A 1 128 ? -18.781 2.318 4.484 1 97.44 128 GLY A N 1
ATOM 991 C CA . GLY A 1 128 ? -19.219 3.045 5.664 1 97.44 128 GLY A CA 1
ATOM 992 C C . GLY A 1 128 ? -19.734 4.438 5.348 1 97.44 128 GLY A C 1
ATOM 993 O O . GLY A 1 128 ? -19.703 4.875 4.195 1 97.44 128 GLY A O 1
ATOM 994 N N . GLU A 1 129 ? -20.234 5.07 6.375 1 97.81 129 GLU A N 1
ATOM 995 C CA . GLU A 1 129 ? -20.719 6.445 6.301 1 97.81 129 GLU A CA 1
ATOM 996 C C . GLU A 1 129 ? -19.844 7.383 7.129 1 97.81 129 GLU A C 1
ATOM 998 O O . GLU A 1 129 ? -19.031 6.926 7.945 1 97.81 129 GLU A O 1
ATOM 1003 N N . VAL A 1 130 ? -19.953 8.703 6.824 1 98.25 130 VAL A N 1
ATOM 1004 C CA . VAL A 1 130 ? -19.047 9.656 7.453 1 98.25 130 VAL A CA 1
ATOM 1005 C C . VAL A 1 130 ? -19.859 10.766 8.125 1 98.25 130 VAL A C 1
ATOM 1007 O O . VAL A 1 130 ? -20.734 11.375 7.504 1 98.25 130 VAL A O 1
ATOM 1010 N N . SER A 1 131 ? -19.672 10.93 9.359 1 98.62 131 SER A N 1
ATOM 1011 C CA . SER A 1 131 ? -20.109 12.094 10.117 1 98.62 131 SER A CA 1
ATOM 1012 C C . SER A 1 131 ? -18.922 12.969 10.523 1 98.62 131 SER A C 1
ATOM 1014 O O . SER A 1 131 ? -17.781 12.523 10.5 1 98.62 131 SER A O 1
ATOM 1016 N N . GLU A 1 132 ? -19.25 14.211 10.836 1 98.62 132 GLU A N 1
ATOM 1017 C CA . GLU A 1 132 ? -18.172 15.141 11.117 1 98.62 132 GLU A CA 1
ATOM 1018 C C . GLU A 1 132 ? -18.406 15.891 12.422 1 98.62 132 GLU A C 1
ATOM 1020 O O . GLU A 1 132 ? -19.547 16.062 12.852 1 98.62 132 GLU A O 1
ATOM 1025 N N . TYR A 1 133 ? -17.359 16.234 13.086 1 98.75 133 TYR A N 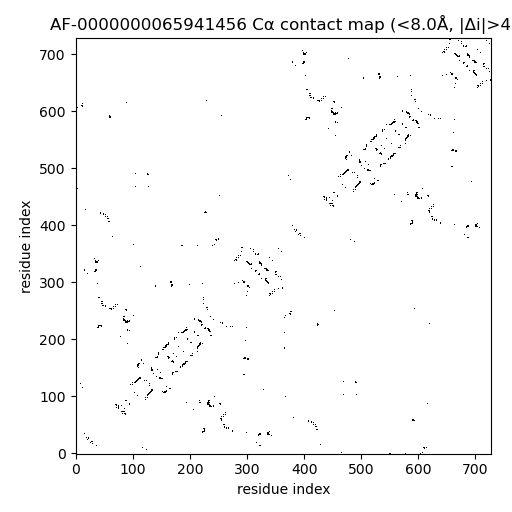1
ATOM 1026 C CA . TYR A 1 133 ? -17.375 17.25 14.125 1 98.75 133 TYR A CA 1
ATOM 1027 C C . TYR A 1 133 ? -16.578 18.469 13.711 1 98.75 133 TYR A C 1
ATOM 1029 O O . TYR A 1 133 ? -15.547 18.344 13.031 1 98.75 133 TYR A O 1
ATOM 1037 N N . ALA A 1 134 ? -16.984 19.609 14.133 1 98.19 134 ALA A N 1
ATOM 1038 C CA . ALA A 1 134 ? -16.469 20.859 13.586 1 98.19 134 ALA A CA 1
ATOM 1039 C C . ALA A 1 134 ? -15.336 21.406 14.453 1 98.19 134 ALA A C 1
ATOM 1041 O O . ALA A 1 134 ? -15.461 21.469 15.68 1 98.19 134 ALA A O 1
ATOM 1042 N N . LEU A 1 135 ? -14.227 21.719 13.867 1 98.38 135 LEU A N 1
ATOM 1043 C CA . LEU A 1 135 ? -13.164 22.531 14.438 1 98.38 135 LEU A CA 1
ATOM 1044 C C . LEU A 1 135 ? -13.125 23.906 13.781 1 98.38 135 LEU A C 1
ATOM 1046 O O . LEU A 1 135 ? -13.008 24.016 12.555 1 98.38 135 LEU A O 1
ATOM 1050 N N . SER A 1 136 ? -13.164 24.922 14.547 1 96.62 136 SER A N 1
ATOM 1051 C CA . SER A 1 136 ? -13.414 26.266 14.016 1 96.62 136 SER A CA 1
ATOM 1052 C C . SER A 1 136 ? -12.18 27.141 14.125 1 96.62 136 SER A C 1
ATOM 1054 O O . SER A 1 136 ? -11.477 27.109 15.141 1 96.62 136 SER A O 1
ATOM 1056 N N . PRO A 1 137 ? -11.938 27.922 13.086 1 95.5 137 PRO A N 1
ATOM 1057 C CA . PRO A 1 137 ? -10.867 28.906 13.203 1 95.5 137 PRO A CA 1
ATOM 1058 C C . PRO A 1 137 ? -11.148 29.969 14.266 1 95.5 137 PRO A C 1
ATOM 1060 O O . PRO A 1 137 ? -10.219 30.594 14.789 1 95.5 137 PRO A O 1
ATOM 1063 N N . ASP A 1 138 ? -12.344 30.156 14.648 1 95.06 138 ASP A N 1
ATOM 1064 C CA . ASP A 1 138 ? -12.75 31.203 15.57 1 95.06 138 ASP A CA 1
ATOM 1065 C C . ASP A 1 138 ? -12.141 30.984 16.953 1 95.06 138 ASP A C 1
ATOM 1067 O O . ASP A 1 138 ? -11.938 31.938 17.703 1 95.06 138 ASP A O 1
ATOM 1071 N N . ASP A 1 139 ? -11.859 29.766 17.266 1 95.81 139 ASP A N 1
ATOM 1072 C CA . ASP A 1 139 ? -11.25 29.484 18.562 1 95.81 139 ASP A CA 1
ATOM 1073 C C . ASP A 1 139 ? -9.891 28.797 18.391 1 95.81 139 ASP A C 1
ATOM 1075 O O . ASP A 1 139 ? -9.477 28.016 19.234 1 95.81 139 ASP A O 1
ATOM 1079 N N . GLY A 1 140 ? -9.305 28.984 17.172 1 96.44 140 GLY A N 1
ATOM 1080 C CA . GLY A 1 140 ? -7.992 28.422 16.906 1 96.44 140 GLY A CA 1
ATOM 1081 C C . GLY A 1 140 ? -8.031 26.922 16.656 1 96.44 140 GLY A C 1
ATOM 1082 O O . GLY A 1 140 ? -7.07 26.203 16.953 1 96.44 140 GLY A O 1
ATOM 1083 N N . PHE A 1 141 ? -9.211 26.391 16.312 1 98.31 141 PHE A N 1
ATOM 1084 C CA . PHE A 1 141 ? -9.406 24.969 16.062 1 98.31 141 PHE A CA 1
ATOM 1085 C C . PHE A 1 141 ? -9.172 24.156 17.344 1 98.31 141 PHE A C 1
ATOM 1087 O O . PHE A 1 141 ? -8.578 23.078 17.297 1 98.31 141 PHE A O 1
ATOM 1094 N N . ALA A 1 142 ? -9.617 24.672 18.422 1 97.25 142 ALA A N 1
ATOM 1095 C CA . ALA A 1 142 ? -9.453 23.984 19.719 1 97.25 142 ALA A CA 1
ATOM 1096 C C . ALA A 1 142 ? -10.047 22.578 19.672 1 97.25 142 ALA A C 1
ATOM 1098 O O . ALA A 1 142 ? -11.141 22.375 19.125 1 97.25 142 ALA A O 1
ATOM 1099 N N . GLN A 1 143 ? -9.305 21.609 20.172 1 97.62 143 GLN A N 1
ATOM 1100 C CA . GLN A 1 143 ? -9.758 20.219 20.219 1 97.62 143 GLN A CA 1
ATOM 1101 C C . GLN A 1 143 ? -10.062 19.797 21.656 1 97.62 143 GLN A C 1
ATOM 1103 O O . GLN A 1 143 ? -9.156 19.703 22.484 1 97.62 143 GLN A O 1
ATOM 1108 N N . ASP A 1 144 ? -11.281 19.531 21.922 1 97.88 144 ASP A N 1
ATOM 1109 C CA . ASP A 1 144 ? -11.703 19.094 23.266 1 97.88 144 ASP A CA 1
ATOM 1110 C C . ASP A 1 144 ? -12.828 18.062 23.172 1 97.88 144 ASP A C 1
ATOM 1112 O O . ASP A 1 144 ? -13.391 17.844 22.094 1 97.88 144 ASP A O 1
ATOM 1116 N N . ALA A 1 145 ? -13.047 17.438 24.297 1 98.62 145 ALA A N 1
ATOM 1117 C CA . ALA A 1 145 ? -14.016 16.344 24.375 1 98.62 145 ALA A CA 1
ATOM 1118 C C . ALA A 1 145 ? -15.422 16.844 24.047 1 98.62 145 ALA A C 1
ATOM 1120 O O . ALA A 1 145 ? -16.203 16.141 23.375 1 98.62 145 ALA A O 1
ATOM 1121 N N . GLU A 1 146 ? -15.75 18 24.547 1 98.31 146 GLU A N 1
ATOM 1122 C CA . GLU A 1 146 ? -17.094 18.531 24.344 1 98.31 146 GLU A CA 1
ATOM 1123 C C . GLU A 1 146 ? -17.406 18.672 22.859 1 98.31 146 GLU A C 1
ATOM 1125 O O . GLU A 1 146 ? -18.5 18.297 22.406 1 98.31 146 GLU A O 1
ATOM 1130 N N . THR A 1 147 ? -16.5 19.203 22.094 1 98.31 147 THR A N 1
ATOM 1131 C CA . THR A 1 147 ? -16.672 19.391 20.656 1 98.31 147 THR A CA 1
ATOM 1132 C C . THR A 1 147 ? -16.938 18.062 19.953 1 98.31 147 THR A C 1
ATOM 1134 O O . THR A 1 147 ? -17.859 17.953 19.141 1 98.31 147 THR A O 1
ATOM 1137 N N . VAL A 1 148 ? -16.188 17.047 20.281 1 98.81 148 VAL A N 1
ATOM 1138 C CA . VAL A 1 148 ? -16.297 15.734 19.641 1 98.81 148 VAL A CA 1
ATOM 1139 C C . VAL A 1 148 ? -17.594 15.055 20.094 1 98.81 148 VAL A C 1
ATOM 1141 O O . VAL A 1 148 ? -18.359 14.555 19.25 1 98.81 148 VAL A O 1
ATOM 1144 N N . LEU A 1 149 ? -17.844 15.078 21.391 1 98.75 149 LEU A N 1
ATOM 1145 C CA . LEU A 1 149 ? -18.969 14.336 21.969 1 98.75 149 LEU A CA 1
ATOM 1146 C C . LEU A 1 149 ? -20.297 14.969 21.578 1 98.75 149 LEU A C 1
ATOM 1148 O O . LEU A 1 149 ? -21.312 14.289 21.516 1 98.75 149 LEU A O 1
ATOM 1152 N N . SER A 1 150 ? -20.281 16.281 21.344 1 98.5 150 SER A N 1
ATOM 1153 C CA . SER A 1 150 ? -21.516 16.938 20.906 1 98.5 150 SER A CA 1
ATOM 1154 C C . SER A 1 150 ? -21.969 16.453 19.547 1 98.5 150 SER A C 1
ATOM 1156 O O . SER A 1 150 ? -23.156 16.5 19.219 1 98.5 150 SER A O 1
ATOM 1158 N N . ALA A 1 151 ? -21.031 15.938 18.734 1 98.69 151 ALA A N 1
ATOM 1159 C CA . ALA A 1 151 ? -21.344 15.453 17.391 1 98.69 151 ALA A CA 1
ATOM 1160 C C . ALA A 1 151 ? -21.453 13.938 17.359 1 98.69 151 ALA A C 1
ATOM 1162 O O . ALA A 1 151 ? -21.938 13.359 16.391 1 98.69 151 ALA A O 1
ATOM 1163 N N . TYR A 1 152 ? -21.062 13.32 18.453 1 98.75 152 TYR A N 1
ATOM 1164 C CA . TYR A 1 152 ? -21.016 11.859 18.516 1 98.75 152 TYR A CA 1
ATOM 1165 C C . TYR A 1 152 ? -22.406 11.266 18.547 1 98.75 152 TYR A C 1
ATOM 1167 O O . TYR A 1 152 ? -23.25 11.664 19.375 1 98.75 152 TYR A O 1
ATOM 1175 N N . GLY A 1 153 ? -22.672 10.336 17.625 1 98.44 153 GLY A N 1
ATOM 1176 C CA . GLY A 1 153 ? -23.984 9.727 17.516 1 98.44 153 GLY A CA 1
ATOM 1177 C C . GLY A 1 153 ? -23.953 8.219 17.594 1 98.44 153 GLY A C 1
ATOM 1178 O O . GLY A 1 153 ? -24.875 7.547 17.141 1 98.44 153 GLY A O 1
ATOM 1179 N N . GLY A 1 154 ? -22.844 7.664 18.062 1 98.19 154 GLY A N 1
ATOM 1180 C CA . GLY A 1 154 ? -22.719 6.219 18.141 1 98.19 154 GLY A CA 1
ATOM 1181 C C . GLY A 1 154 ? -21.859 5.637 17.031 1 98.19 154 GLY A C 1
ATOM 1182 O O . GLY A 1 154 ? -21.953 4.445 16.734 1 98.19 154 GLY A O 1
ATOM 1183 N N . GLU A 1 155 ? -21.031 6.441 16.422 1 98.5 155 GLU A N 1
ATOM 1184 C CA . GLU A 1 155 ? -20.156 6.012 15.336 1 98.5 155 GLU A CA 1
ATOM 1185 C C . GLU A 1 155 ? -19.234 4.875 15.781 1 98.5 155 GLU A C 1
ATOM 1187 O O . GLU A 1 155 ? -18.828 4.82 16.938 1 98.5 155 GLU A O 1
ATOM 1192 N N . ARG A 1 156 ? -18.891 4.035 14.844 1 98.56 156 ARG A N 1
ATOM 1193 C CA . ARG A 1 156 ? -18.078 2.855 15.094 1 98.56 156 ARG A CA 1
ATOM 1194 C C . ARG A 1 156 ? -16.625 3.238 15.328 1 98.56 156 ARG A C 1
ATOM 1196 O O . ARG A 1 156 ? -15.906 2.57 16.078 1 98.56 156 ARG A O 1
ATOM 1203 N N . ILE A 1 157 ? -16.141 4.238 14.633 1 98.75 157 ILE A N 1
ATOM 1204 C CA . ILE A 1 157 ? -14.805 4.793 14.789 1 98.75 157 ILE A CA 1
ATOM 1205 C C . ILE A 1 157 ? -14.883 6.305 14.984 1 98.75 157 ILE A C 1
ATOM 1207 O O . ILE A 1 157 ? -15.656 6.98 14.305 1 98.75 157 ILE A O 1
ATOM 1211 N N . VAL A 1 158 ? -14.203 6.816 15.953 1 98.88 158 VAL A N 1
ATOM 1212 C CA . VAL A 1 158 ? -13.984 8.25 16.141 1 98.88 158 VAL A CA 1
ATOM 1213 C C . VAL A 1 158 ? -12.508 8.578 15.883 1 98.88 158 VAL A C 1
ATOM 1215 O O . VAL A 1 158 ? -11.633 8.109 16.609 1 98.88 158 VAL A O 1
ATOM 1218 N N . TYR A 1 159 ? -12.25 9.398 14.859 1 98.94 159 TYR A N 1
ATOM 1219 C CA . TYR A 1 159 ? -10.891 9.828 14.57 1 98.94 159 TYR A CA 1
ATOM 1220 C C . TYR A 1 159 ? -10.562 11.125 15.305 1 98.94 159 TYR A C 1
ATOM 1222 O O . TYR A 1 159 ? -11.297 12.109 15.195 1 98.94 159 TYR A O 1
ATOM 1230 N N . LEU A 1 160 ? -9.531 11.086 16.047 1 98.81 160 LEU A N 1
ATOM 1231 C CA . LEU A 1 160 ? -8.914 12.25 16.672 1 98.81 160 LEU A CA 1
ATOM 1232 C C . LEU A 1 160 ? -7.531 12.516 16.078 1 98.81 160 LEU A C 1
ATOM 1234 O O . LEU A 1 160 ? -6.867 11.594 15.602 1 98.81 160 LEU A O 1
ATOM 1238 N N . THR A 1 161 ? -7.164 13.727 16.031 1 98.12 161 THR A N 1
ATOM 1239 C CA . THR A 1 161 ? -5.895 14.086 15.398 1 98.12 161 THR A CA 1
ATOM 1240 C C . THR A 1 161 ? -5.074 14.984 16.312 1 98.12 161 THR A C 1
ATOM 1242 O O . THR A 1 161 ? -5.566 16.016 16.781 1 98.12 161 THR A O 1
ATOM 1245 N N . SER A 1 162 ? -3.879 14.656 16.547 1 98.12 162 SER A N 1
ATOM 1246 C CA . SER A 1 162 ? -3.008 15.438 17.422 1 98.12 162 SER A CA 1
ATOM 1247 C C . SER A 1 162 ? -1.545 15.297 17.016 1 98.12 162 SER A C 1
ATOM 1249 O O . SER A 1 162 ? -0.871 14.352 17.438 1 98.12 162 SER A O 1
ATOM 1251 N N . PRO A 1 163 ? -0.899 16.234 16.344 1 98.31 163 PRO A N 1
ATOM 1252 C CA . PRO A 1 163 ? -1.404 17.531 15.891 1 98.31 163 PRO A CA 1
ATOM 1253 C C . PRO A 1 163 ? -2.393 17.406 14.734 1 98.31 163 PRO A C 1
ATOM 1255 O O . PRO A 1 163 ? -2.285 16.484 13.914 1 98.31 163 PRO A O 1
ATOM 1258 N N . HIS A 1 164 ? -3.307 18.375 14.703 1 98.62 164 HIS A N 1
ATOM 1259 C CA . HIS A 1 164 ? -4.379 18.406 13.711 1 98.62 164 HIS A CA 1
ATOM 1260 C C . HIS A 1 164 ? -3.883 18.969 12.383 1 98.62 164 HIS A C 1
ATOM 1262 O O . HIS A 1 164 ? -3.188 19.984 12.352 1 98.62 164 HIS A O 1
ATOM 1268 N N . ASN A 1 165 ? -4.035 18.297 11.312 1 97.81 165 ASN A N 1
ATOM 1269 C CA . ASN A 1 165 ? -3.902 18.812 9.953 1 97.81 165 ASN A CA 1
ATOM 1270 C C . ASN A 1 165 ? -5.234 19.312 9.406 1 97.81 165 ASN A C 1
ATOM 1272 O O . ASN A 1 165 ? -6.188 18.547 9.266 1 97.81 165 ASN A O 1
ATOM 1276 N N . PRO A 1 166 ? -5.383 20.562 9.195 1 98.06 166 PRO A N 1
ATOM 1277 C CA . PRO A 1 166 ? -4.297 21.453 8.781 1 98.06 166 PRO A CA 1
ATOM 1278 C C . PRO A 1 166 ? -3.953 22.5 9.844 1 98.06 166 PRO A C 1
ATOM 1280 O O . PRO A 1 166 ? -3.074 23.344 9.625 1 98.06 166 PRO A O 1
ATOM 1283 N N . SER A 1 167 ? -4.531 22.484 11.023 1 98.44 167 SER A N 1
ATOM 1284 C CA . SER A 1 167 ? -4.438 23.641 11.914 1 98.44 167 SER A CA 1
ATOM 1285 C C . SER A 1 167 ? -3.184 23.562 12.781 1 98.44 167 SER A C 1
ATOM 1287 O O . SER A 1 167 ? -2.682 24.594 13.242 1 98.44 167 SER A O 1
ATOM 1289 N N . GLY A 1 168 ? -2.816 22.375 13.07 1 98.38 168 GLY A N 1
ATOM 1290 C CA . GLY A 1 168 ? -1.678 22.203 13.953 1 98.38 168 GLY A CA 1
ATOM 1291 C C . GLY A 1 168 ? -2.068 22.125 15.422 1 98.38 168 GLY A C 1
ATOM 1292 O O . GLY A 1 168 ? -1.219 21.891 16.281 1 98.38 168 GLY A O 1
ATOM 1293 N N . SER A 1 169 ? -3.32 22.281 15.758 1 98.12 169 SER A N 1
ATOM 1294 C CA . SER A 1 169 ? -3.752 22.219 17.156 1 98.12 169 SER A CA 1
ATOM 1295 C C . SER A 1 169 ? -3.586 20.797 17.703 1 98.12 169 SER A C 1
ATOM 1297 O O . SER A 1 169 ? -3.439 19.844 16.953 1 98.12 169 SER A O 1
ATOM 1299 N N . VAL A 1 170 ? -3.527 20.672 19.016 1 97.81 170 VAL A N 1
ATOM 1300 C CA . VAL A 1 170 ? -3.322 19.391 19.656 1 97.81 170 VAL A CA 1
ATOM 1301 C C . VAL A 1 170 ? -4.539 19.047 20.516 1 97.81 170 VAL A C 1
ATOM 1303 O O . VAL A 1 170 ? -5.316 19.922 20.891 1 97.81 170 VAL A O 1
ATOM 1306 N N . MET A 1 171 ? -4.711 17.828 20.719 1 96.88 171 MET A N 1
ATOM 1307 C CA . MET A 1 171 ? -5.684 17.312 21.688 1 96.88 171 MET A CA 1
ATOM 1308 C C . MET A 1 171 ? -4.98 16.75 22.906 1 96.88 171 MET A C 1
ATOM 1310 O O . MET A 1 171 ? -4.25 15.766 22.812 1 96.88 171 MET A O 1
ATOM 1314 N N . PRO A 1 172 ? -5.195 17.375 24.062 1 95.12 172 PRO A N 1
ATOM 1315 C CA . PRO A 1 172 ? -4.59 16.812 25.281 1 95.12 172 PRO A CA 1
ATOM 1316 C C . PRO A 1 172 ? -5.043 15.391 25.562 1 95.12 172 PRO A C 1
ATOM 1318 O O . PRO A 1 172 ? -6.18 15.023 25.25 1 95.12 172 PRO A O 1
ATOM 1321 N N . LEU A 1 173 ? -4.164 14.633 26.219 1 96.44 173 LEU A N 1
ATOM 1322 C CA . LEU A 1 173 ? -4.414 13.219 26.484 1 96.44 173 LEU A CA 1
ATOM 1323 C C . LEU A 1 173 ? -5.664 13.047 27.344 1 96.44 173 LEU A C 1
ATOM 1325 O O . LEU A 1 173 ? -6.41 12.086 27.172 1 96.44 173 LEU A O 1
ATOM 1329 N N . ASP A 1 174 ? -5.852 13.977 28.281 1 96.5 174 ASP A N 1
ATOM 1330 C CA . ASP A 1 174 ? -7.023 13.891 29.141 1 96.5 174 ASP A CA 1
ATOM 1331 C C . ASP A 1 174 ? -8.312 14.016 28.344 1 96.5 174 ASP A C 1
ATOM 1333 O O . ASP A 1 174 ? -9.336 13.422 28.703 1 96.5 174 ASP A O 1
ATOM 1337 N N . GLU A 1 175 ? -8.297 14.836 27.297 1 97.69 175 GLU A N 1
ATOM 1338 C CA . GLU A 1 175 ? -9.445 14.953 26.406 1 97.69 175 GLU A CA 1
ATOM 1339 C C . GLU A 1 175 ? -9.688 13.656 25.641 1 97.69 175 GLU A C 1
ATOM 1341 O O . GLU A 1 175 ? -10.836 13.242 25.453 1 97.69 175 GLU A O 1
ATOM 1346 N N . VAL A 1 176 ? -8.633 12.977 25.203 1 98.12 176 VAL A N 1
ATOM 1347 C CA . VAL A 1 176 ? -8.742 11.688 24.547 1 98.12 176 VAL A CA 1
ATOM 1348 C C . VAL A 1 176 ? -9.398 10.672 25.484 1 98.12 176 VAL A C 1
ATOM 1350 O O . VAL A 1 176 ? -10.312 9.953 25.078 1 98.12 176 VAL A O 1
ATOM 1353 N N . ARG A 1 177 ? -8.969 10.648 26.703 1 97.38 177 ARG A N 1
ATOM 1354 C CA . ARG A 1 177 ? -9.523 9.742 27.703 1 97.38 177 ARG A CA 1
ATOM 1355 C C . ARG A 1 177 ? -11.008 10.016 27.938 1 97.38 177 ARG A C 1
ATOM 1357 O O . ARG A 1 177 ? -11.812 9.086 28.016 1 97.38 177 ARG A O 1
ATOM 1364 N N . ALA A 1 178 ? -11.281 11.305 28.047 1 98.38 178 ALA A N 1
ATOM 1365 C CA . ALA A 1 178 ? -12.672 11.703 28.281 1 98.38 178 ALA A CA 1
ATOM 1366 C C . ALA A 1 178 ? -13.57 11.219 27.141 1 98.38 178 ALA A C 1
ATOM 1368 O O . ALA A 1 178 ? -14.695 10.766 27.375 1 98.38 178 ALA A O 1
ATOM 1369 N N . ILE A 1 179 ? -13.117 11.305 25.922 1 98.75 179 ILE A N 1
ATOM 1370 C CA . ILE A 1 179 ? -13.883 10.875 24.75 1 98.75 179 ILE A CA 1
ATOM 1371 C C . ILE A 1 179 ? -14.055 9.359 24.781 1 98.75 179 ILE A C 1
ATOM 1373 O O . ILE A 1 179 ? -15.164 8.852 24.594 1 98.75 179 ILE A O 1
ATOM 1377 N N . ALA A 1 180 ? -12.977 8.664 25.031 1 98.12 180 ALA A N 1
ATOM 1378 C CA . ALA A 1 180 ? -13.023 7.207 25.109 1 98.12 180 ALA A CA 1
ATOM 1379 C C . ALA A 1 180 ? -13.984 6.738 26.188 1 98.12 180 ALA A C 1
ATOM 1381 O O . ALA A 1 180 ? -14.719 5.766 26.016 1 98.12 180 ALA A O 1
ATOM 1382 N N . ASP A 1 181 ? -13.969 7.438 27.328 1 97.88 181 ASP A N 1
ATOM 1383 C CA . ASP A 1 181 ? -14.836 7.098 28.453 1 97.88 181 ASP A CA 1
ATOM 1384 C C . ASP A 1 181 ? -16.312 7.301 28.094 1 97.88 181 ASP A C 1
ATOM 1386 O O . ASP A 1 181 ? -17.188 6.594 28.594 1 97.88 181 ASP A O 1
ATOM 1390 N N . ALA A 1 182 ? -16.562 8.266 27.266 1 98.5 182 ALA A N 1
ATOM 1391 C CA . ALA A 1 182 ? -17.938 8.695 27.031 1 98.5 182 ALA A CA 1
ATOM 1392 C C . ALA A 1 182 ? -18.547 7.977 25.828 1 98.5 182 ALA A C 1
ATOM 1394 O O . ALA A 1 182 ? -19.766 7.973 25.656 1 98.5 182 ALA A O 1
ATOM 1395 N N . THR A 1 183 ? -17.75 7.398 24.953 1 98.06 183 THR A N 1
ATOM 1396 C CA . THR A 1 183 ? -18.266 6.723 23.766 1 98.06 183 THR A CA 1
ATOM 1397 C C . THR A 1 183 ? -18.703 5.301 24.109 1 98.06 183 THR A C 1
ATOM 1399 O O . THR A 1 183 ? -18.359 4.773 25.172 1 98.06 183 THR A O 1
ATOM 1402 N N . ALA A 1 184 ? -19.516 4.715 23.25 1 97.19 184 ALA A N 1
ATOM 1403 C CA . ALA A 1 184 ? -20.062 3.377 23.453 1 97.19 184 ALA A CA 1
ATOM 1404 C C . ALA A 1 184 ? -18.953 2.324 23.438 1 97.19 184 ALA A C 1
ATOM 1406 O O . ALA A 1 184 ? -17.875 2.561 22.906 1 97.19 184 ALA A O 1
ATOM 1407 N N . GLU A 1 185 ? -19.25 1.179 23.953 1 92.94 185 GLU A N 1
ATOM 1408 C CA . GLU A 1 185 ? -18.297 0.07 24.047 1 92.94 185 GLU A CA 1
ATOM 1409 C C . GLU A 1 185 ? -17.891 -0.41 22.656 1 92.94 185 GLU A C 1
ATOM 1411 O O . GLU A 1 185 ? -16.781 -0.935 22.484 1 92.94 185 GLU A O 1
ATOM 1416 N N . GLU A 1 186 ? -18.672 -0.18 21.734 1 94.38 186 GLU A N 1
ATOM 1417 C CA . GLU A 1 186 ? -18.422 -0.68 20.391 1 94.38 186 GLU A CA 1
ATOM 1418 C C . GLU A 1 186 ? -17.625 0.333 19.562 1 94.38 186 GLU A C 1
ATOM 1420 O O . GLU A 1 186 ? -17.203 0.041 18.438 1 94.38 186 GLU A O 1
ATOM 1425 N N . THR A 1 187 ? -17.375 1.497 20.172 1 97.81 187 THR A N 1
ATOM 1426 C CA . THR A 1 187 ? -16.703 2.566 19.453 1 97.81 187 THR A CA 1
ATOM 1427 C C . THR A 1 187 ? -15.195 2.494 19.656 1 97.81 187 THR A C 1
ATOM 1429 O O . THR A 1 187 ? -14.727 2.371 20.781 1 97.81 187 THR A O 1
ATOM 1432 N N . LEU A 1 188 ? -14.445 2.479 18.562 1 98.31 188 LEU A N 1
ATOM 1433 C CA . LEU A 1 188 ? -12.992 2.594 18.609 1 98.31 188 LEU A CA 1
ATOM 1434 C C . LEU A 1 188 ? -12.555 4.047 18.438 1 98.31 188 LEU A C 1
ATOM 1436 O O . LEU A 1 188 ? -12.938 4.707 17.469 1 98.31 188 LEU A O 1
ATOM 1440 N N . VAL A 1 189 ? -11.805 4.559 19.375 1 98.69 189 VAL A N 1
ATOM 1441 C CA . VAL A 1 189 ? -11.203 5.883 19.266 1 98.69 189 VAL A CA 1
ATOM 1442 C C . VAL A 1 189 ? -9.812 5.766 18.641 1 98.69 189 VAL A C 1
ATOM 1444 O O . VAL A 1 189 ? -8.93 5.105 19.203 1 98.69 189 VAL A O 1
ATOM 1447 N N . VAL A 1 190 ? -9.617 6.355 17.484 1 98.81 190 VAL A N 1
ATOM 1448 C CA . VAL A 1 190 ? -8.336 6.309 16.781 1 98.81 190 VAL A CA 1
ATOM 1449 C C . VAL A 1 190 ? -7.66 7.676 16.859 1 98.81 190 VAL A C 1
ATOM 1451 O O . VAL A 1 190 ? -8.203 8.672 16.375 1 98.81 190 VAL A O 1
ATOM 1454 N N . VAL A 1 191 ? -6.512 7.727 17.422 1 98.81 191 VAL A N 1
ATOM 1455 C CA . VAL A 1 191 ? -5.75 8.969 17.531 1 98.81 191 VAL A CA 1
ATOM 1456 C C . VAL A 1 191 ? -4.66 8.992 16.469 1 98.81 191 VAL A C 1
ATOM 1458 O O . VAL A 1 191 ? -3.736 8.18 16.484 1 98.81 191 VAL A O 1
ATOM 1461 N N . ASP A 1 192 ? -4.766 9.891 15.547 1 98.81 192 ASP A N 1
ATOM 1462 C CA . ASP A 1 192 ? -3.768 10.078 14.5 1 98.81 192 ASP A CA 1
ATOM 1463 C C . ASP A 1 192 ? -2.639 10.992 14.969 1 98.81 192 ASP A C 1
ATOM 1465 O O . ASP A 1 192 ? -2.84 12.195 15.141 1 98.81 192 ASP A O 1
ATOM 1469 N N . GLU A 1 193 ? -1.495 10.43 15.094 1 98.75 193 GLU A N 1
ATOM 1470 C CA . GLU A 1 193 ? -0.313 11.141 15.562 1 98.75 193 GLU A CA 1
ATOM 1471 C C . GLU A 1 193 ? 0.755 11.219 14.477 1 98.75 193 GLU A C 1
ATOM 1473 O O . GLU A 1 193 ? 1.947 11.094 14.766 1 98.75 193 GLU A O 1
ATOM 1478 N N . ALA A 1 194 ? 0.308 11.406 13.195 1 98.44 194 ALA A N 1
ATOM 1479 C CA . ALA A 1 194 ? 1.238 11.531 12.078 1 98.44 194 ALA A CA 1
ATOM 1480 C C . ALA A 1 194 ? 2.303 12.586 12.367 1 98.44 194 ALA A C 1
ATOM 1482 O O . ALA A 1 194 ? 3.439 12.469 11.906 1 98.44 194 ALA A O 1
ATOM 1483 N N . TYR A 1 195 ? 1.945 13.586 13.148 1 98.62 195 TYR A N 1
ATOM 1484 C CA . TYR A 1 195 ? 2.846 14.695 13.438 1 98.62 195 TYR A CA 1
ATOM 1485 C C . TYR A 1 195 ? 3.287 14.68 14.898 1 98.62 195 TYR A C 1
ATOM 1487 O O . TYR A 1 195 ? 3.777 15.688 15.414 1 98.62 195 TYR A O 1
ATOM 1495 N N . GLY A 1 196 ? 3.158 13.547 15.531 1 97.88 196 GLY A N 1
ATOM 1496 C CA . GLY A 1 196 ? 3.365 13.422 16.969 1 97.88 196 GLY A CA 1
ATOM 1497 C C . GLY A 1 196 ? 4.773 13.781 17.391 1 97.88 196 GLY A C 1
ATOM 1498 O O . GLY A 1 196 ? 4.977 14.297 18.5 1 97.88 196 GLY A O 1
ATOM 1499 N N . GLU A 1 197 ? 5.785 13.555 16.578 1 97.75 197 GLU A N 1
ATOM 1500 C CA . GLU A 1 197 ? 7.172 13.844 16.938 1 97.75 197 GLU A CA 1
ATOM 1501 C C . GLU A 1 197 ? 7.379 15.344 17.156 1 97.75 197 GLU A C 1
ATOM 1503 O O . GLU A 1 197 ? 8.25 15.742 17.938 1 97.75 197 GLU A O 1
ATOM 1508 N N . PHE A 1 198 ? 6.582 16.125 16.5 1 98.25 198 PHE A N 1
ATOM 1509 C CA . PHE A 1 198 ? 6.801 17.578 16.5 1 98.25 198 PHE A CA 1
ATOM 1510 C C . PHE A 1 198 ? 6.141 18.219 17.703 1 98.25 198 PHE A C 1
ATOM 1512 O O . PHE A 1 198 ? 6.406 19.391 18.016 1 98.25 198 PHE A O 1
ATOM 1519 N N . ALA A 1 199 ? 5.238 17.531 18.312 1 96.38 199 ALA A N 1
ATOM 1520 C CA . ALA A 1 199 ? 4.402 18.125 19.359 1 96.38 199 ALA A CA 1
ATOM 1521 C C . ALA A 1 199 ? 4.945 17.812 20.75 1 96.38 199 ALA A C 1
ATOM 1523 O O . ALA A 1 199 ? 5.441 16.703 20.984 1 96.38 199 ALA A O 1
ATOM 1524 N N . GLU A 1 200 ? 4.852 18.75 21.609 1 91.75 200 GLU A N 1
ATOM 1525 C CA . GLU A 1 200 ? 5.199 18.531 23.016 1 91.75 200 GLU A CA 1
ATOM 1526 C C . GLU A 1 200 ? 3.988 18.078 23.828 1 91.75 200 GLU A C 1
ATOM 1528 O O . GLU A 1 200 ? 3.619 18.703 24.812 1 91.75 200 GLU A O 1
ATOM 1533 N N . VAL A 1 201 ? 3.352 17.109 23.375 1 89.88 201 VAL A N 1
ATOM 1534 C CA . VAL A 1 201 ? 2.217 16.469 24.016 1 89.88 201 VAL A CA 1
ATOM 1535 C C . VAL A 1 201 ? 2.477 14.961 24.141 1 89.88 201 VAL A C 1
ATOM 1537 O O . VAL A 1 201 ? 3.164 14.375 23.312 1 89.88 201 VAL A O 1
ATOM 1540 N N . ASP A 1 202 ? 1.959 14.398 25.172 1 93.31 202 ASP A N 1
ATOM 1541 C CA . ASP A 1 202 ? 2.137 12.969 25.375 1 93.31 202 ASP A CA 1
ATOM 1542 C C . ASP A 1 202 ? 1.374 12.164 24.328 1 93.31 202 ASP A C 1
ATOM 1544 O O . ASP A 1 202 ? 0.265 12.531 23.938 1 93.31 202 ASP A O 1
ATOM 1548 N N . SER A 1 203 ? 2.033 11.117 23.891 1 96.88 203 SER A N 1
ATOM 1549 C CA . SER A 1 203 ? 1.373 10.211 22.969 1 96.88 203 SER A CA 1
ATOM 1550 C C . SER A 1 203 ? 0.234 9.453 23.641 1 96.88 203 SER A C 1
ATOM 1552 O O . SER A 1 203 ? 0.274 9.219 24.859 1 96.88 203 SER A O 1
ATOM 1554 N N . ALA A 1 204 ? -0.754 9.078 22.906 1 97.75 204 ALA A N 1
ATOM 1555 C CA . ALA A 1 204 ? -1.869 8.266 23.391 1 97.75 204 ALA A CA 1
ATOM 1556 C C . ALA A 1 204 ? -1.518 6.785 23.391 1 97.75 204 ALA A C 1
ATOM 1558 O O . ALA A 1 204 ? -2.293 5.953 23.875 1 97.75 204 ALA A O 1
ATOM 1559 N N . ILE A 1 205 ? -0.359 6.352 22.906 1 97.19 205 ILE A N 1
ATOM 1560 C CA . ILE A 1 205 ? 0 4.949 22.734 1 97.19 205 ILE A CA 1
ATOM 1561 C C . ILE A 1 205 ? -0.054 4.23 24.078 1 97.19 205 ILE A C 1
ATOM 1563 O O . ILE A 1 205 ? -0.58 3.119 24.172 1 97.19 205 ILE A O 1
ATOM 1567 N N . PRO A 1 206 ? 0.381 4.855 25.156 1 93.94 206 PRO A N 1
ATOM 1568 C CA . PRO A 1 206 ? 0.295 4.137 26.422 1 93.94 206 PRO A CA 1
ATOM 1569 C C . PRO A 1 206 ? -1.142 3.799 26.812 1 93.94 206 PRO A C 1
ATOM 1571 O O . PRO A 1 206 ? -1.37 2.881 27.609 1 93.94 206 PRO A O 1
ATOM 1574 N N . LEU A 1 207 ? -2.139 4.512 26.281 1 94.81 207 LEU A N 1
ATOM 1575 C CA . LEU A 1 207 ? -3.537 4.227 26.578 1 94.81 207 LEU A CA 1
ATOM 1576 C C . LEU A 1 207 ? -3.936 2.85 26.062 1 94.81 207 LEU A C 1
ATOM 1578 O O . LEU A 1 207 ? -4.91 2.26 26.547 1 94.81 207 LEU A O 1
ATOM 1582 N N . VAL A 1 208 ? -3.215 2.266 25.078 1 93.81 208 VAL A N 1
ATOM 1583 C CA . VAL A 1 208 ? -3.619 1.018 24.453 1 93.81 208 VAL A CA 1
ATOM 1584 C C . VAL A 1 208 ? -3.432 -0.144 25.422 1 93.81 208 VAL A C 1
ATOM 1586 O O . VAL A 1 208 ? -4.031 -1.207 25.25 1 93.81 208 VAL A O 1
ATOM 1589 N N . ASP A 1 209 ? -2.598 0.045 26.359 1 89.12 209 ASP A N 1
ATOM 1590 C CA . ASP A 1 209 ? -2.387 -0.968 27.391 1 89.12 209 ASP A CA 1
ATOM 1591 C C . ASP A 1 209 ? -3.447 -0.871 28.484 1 89.12 209 ASP A C 1
ATOM 1593 O O . ASP A 1 209 ? -3.691 -1.839 29.203 1 89.12 209 ASP A O 1
ATOM 1597 N N . GLU A 1 210 ? -4.008 0.316 28.609 1 90.12 210 GLU A N 1
ATOM 1598 C CA . GLU A 1 210 ? -4.988 0.569 29.672 1 90.12 210 GLU A CA 1
ATOM 1599 C C . GLU A 1 210 ? -6.41 0.337 29.172 1 90.12 210 GLU A C 1
ATOM 1601 O O . GLU A 1 210 ? -7.32 0.093 29.969 1 90.12 210 GLU A O 1
ATOM 1606 N N . ARG A 1 211 ? -6.496 0.427 27.891 1 93.75 211 ARG A N 1
ATOM 1607 C CA . ARG A 1 211 ? -7.84 0.424 27.328 1 93.75 211 ARG A CA 1
ATOM 1608 C C . ARG A 1 211 ? -7.93 -0.541 26.141 1 93.75 211 ARG A C 1
ATOM 1610 O O . ARG A 1 211 ? -6.918 -0.857 25.516 1 93.75 211 ARG A O 1
ATOM 1617 N N . ASP A 1 212 ? -9.141 -0.945 25.828 1 94.81 212 ASP A N 1
ATOM 1618 C CA . ASP A 1 212 ? -9.375 -1.835 24.703 1 94.81 212 ASP A CA 1
ATOM 1619 C C . ASP A 1 212 ? -10.078 -1.103 23.562 1 94.81 212 ASP A C 1
ATOM 1621 O O . ASP A 1 212 ? -10.531 -1.728 22.594 1 94.81 212 ASP A O 1
ATOM 1625 N N . ASP A 1 213 ? -10.219 0.264 23.656 1 96.94 213 ASP A N 1
ATOM 1626 C CA . ASP A 1 213 ? -11.047 1.001 22.703 1 96.94 213 ASP A CA 1
ATOM 1627 C C . ASP A 1 213 ? -10.281 2.188 22.125 1 96.94 213 ASP A C 1
ATOM 1629 O O . ASP A 1 213 ? -10.883 3.158 21.672 1 96.94 213 ASP A O 1
ATOM 1633 N N . VAL A 1 214 ? -8.906 2.119 22.234 1 97.88 214 VAL A N 1
ATOM 1634 C CA . VAL A 1 214 ? -8.078 3.186 21.672 1 97.88 214 VAL A CA 1
ATOM 1635 C C . VAL A 1 214 ? -7 2.59 20.766 1 97.88 214 VAL A C 1
ATOM 1637 O O . VAL A 1 214 ? -6.367 1.594 21.125 1 97.88 214 VAL A O 1
ATOM 1640 N N . ALA A 1 215 ? -6.828 3.061 19.609 1 98.44 215 ALA A N 1
ATOM 1641 C CA . ALA A 1 215 ? -5.711 2.775 18.703 1 98.44 215 ALA A CA 1
ATOM 1642 C C . ALA A 1 215 ? -5.004 4.062 18.281 1 98.44 215 ALA A C 1
ATOM 1644 O O . ALA A 1 215 ? -5.59 5.145 18.328 1 98.44 215 ALA A O 1
ATOM 1645 N N . VAL A 1 216 ? -3.736 3.975 17.953 1 98.81 216 VAL A N 1
ATOM 1646 C CA . VAL A 1 216 ? -2.945 5.152 17.625 1 98.81 216 VAL A CA 1
ATOM 1647 C C . VAL A 1 216 ? -2.246 4.938 16.281 1 98.81 216 VAL A C 1
ATOM 1649 O O . VAL A 1 216 ? -1.71 3.859 16.016 1 98.81 216 VAL A O 1
ATOM 1652 N N . LEU A 1 217 ? -2.275 5.926 15.422 1 98.81 217 LEU A N 1
ATOM 1653 C CA . LEU A 1 217 ? -1.604 5.91 14.125 1 98.81 217 LEU A CA 1
ATOM 1654 C C . LEU A 1 217 ? -0.292 6.688 14.18 1 98.81 217 LEU A C 1
ATOM 1656 O O . LEU A 1 217 ? -0.228 7.758 14.789 1 98.81 217 LEU A O 1
ATOM 1660 N N . ARG A 1 218 ? 0.713 6.156 13.555 1 98.62 218 ARG A N 1
ATOM 1661 C CA . ARG A 1 218 ? 2.006 6.809 13.375 1 98.62 218 ARG A CA 1
ATOM 1662 C C . ARG A 1 218 ? 2.541 6.594 11.969 1 98.62 218 ARG A C 1
ATOM 1664 O O . ARG A 1 218 ? 2.076 5.703 11.25 1 98.62 218 ARG A O 1
ATOM 1671 N N . THR A 1 219 ? 3.473 7.434 11.555 1 98.5 219 THR A N 1
ATOM 1672 C CA . THR A 1 219 ? 4.035 7.344 10.211 1 98.5 219 THR A CA 1
ATOM 1673 C C . THR A 1 219 ? 5.516 7.699 10.219 1 98.5 219 THR A C 1
ATOM 1675 O O . THR A 1 219 ? 6.008 8.32 11.164 1 98.5 219 THR A O 1
ATOM 1678 N N . PHE A 1 220 ? 6.215 7.293 9.211 1 98.81 220 PHE A N 1
ATOM 1679 C CA . PHE A 1 220 ? 7.602 7.691 8.992 1 98.81 220 PHE A CA 1
ATOM 1680 C C . PHE A 1 220 ? 7.688 8.781 7.934 1 98.81 220 PHE A C 1
ATOM 1682 O O . PHE A 1 220 ? 8.781 9.195 7.551 1 98.81 220 PHE A O 1
ATOM 1689 N N . SER A 1 221 ? 6.598 9.289 7.477 1 98.19 221 SER A N 1
ATOM 1690 C CA . SER A 1 221 ? 6.52 10.18 6.324 1 98.19 221 SER A CA 1
ATOM 1691 C C . SER A 1 221 ? 7.008 11.586 6.672 1 98.19 221 SER A C 1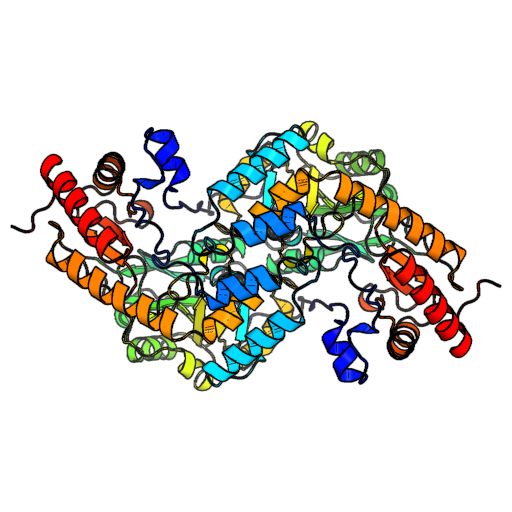
ATOM 1693 O O . SER A 1 221 ? 7.457 12.328 5.797 1 98.19 221 SER A O 1
ATOM 1695 N N . LYS A 1 222 ? 6.867 11.945 7.969 1 98.44 222 LYS A N 1
ATOM 1696 C CA . LYS A 1 222 ? 7.051 13.352 8.336 1 98.44 222 LYS A CA 1
ATOM 1697 C C . LYS A 1 222 ? 8.391 13.562 9.031 1 98.44 222 LYS A C 1
ATOM 1699 O O . LYS A 1 222 ? 9.43 13.672 8.375 1 98.44 222 LYS A O 1
ATOM 1704 N N . ALA A 1 223 ? 8.477 13.297 10.297 1 98.44 223 ALA A N 1
ATOM 1705 C CA . ALA A 1 223 ? 9.688 13.57 11.062 1 98.44 223 ALA A CA 1
ATOM 1706 C C . ALA A 1 223 ? 10.852 12.727 10.562 1 98.44 223 ALA A C 1
ATOM 1708 O O . ALA A 1 223 ? 12.008 13.164 10.586 1 98.44 223 ALA A O 1
ATOM 1709 N N . TYR A 1 224 ? 10.562 11.539 10.016 1 98.62 224 TYR A N 1
ATOM 1710 C CA . TYR A 1 224 ? 11.609 10.602 9.633 1 98.62 224 TYR A CA 1
ATOM 1711 C C . TYR A 1 224 ? 11.977 10.75 8.164 1 98.62 224 TYR A C 1
ATOM 1713 O O . TYR A 1 224 ? 12.953 10.164 7.695 1 98.62 224 TYR A O 1
ATOM 1721 N N . GLY A 1 225 ? 11.203 11.516 7.434 1 98.56 225 GLY A N 1
ATOM 1722 C CA . GLY A 1 225 ? 11.555 11.859 6.062 1 98.56 225 GLY A CA 1
ATOM 1723 C C . GLY A 1 225 ? 11.43 10.688 5.105 1 98.56 225 GLY A C 1
ATOM 1724 O O . GLY A 1 225 ? 12.25 10.523 4.203 1 98.56 225 GLY A O 1
ATOM 1725 N N . LEU A 1 226 ? 10.438 9.859 5.266 1 98.75 226 LEU A N 1
ATOM 1726 C CA . LEU A 1 226 ? 10.305 8.688 4.398 1 98.75 226 LEU A CA 1
ATOM 1727 C C . LEU A 1 226 ? 8.953 8.695 3.693 1 98.75 226 LEU A C 1
ATOM 1729 O O . LEU A 1 226 ? 8.375 7.637 3.445 1 98.75 226 LEU A O 1
ATOM 1733 N N . ALA A 1 227 ? 8.391 9.883 3.398 1 98 227 ALA A N 1
ATOM 1734 C CA . ALA A 1 227 ? 7.066 10.023 2.795 1 98 227 ALA A CA 1
ATOM 1735 C C . ALA A 1 227 ? 6.953 9.188 1.52 1 98 227 ALA A C 1
ATOM 1737 O O . ALA A 1 227 ? 5.965 8.484 1.319 1 98 227 ALA A O 1
ATOM 1738 N N . GLY A 1 228 ? 7.98 9.188 0.729 1 97.88 228 GLY A N 1
ATOM 1739 C CA . GLY A 1 228 ? 7.945 8.547 -0.578 1 97.88 228 GLY A CA 1
ATOM 1740 C C . GLY A 1 228 ? 8.055 7.039 -0.506 1 97.88 228 GLY A C 1
ATOM 1741 O O . GLY A 1 228 ? 7.855 6.348 -1.508 1 97.88 228 GLY A O 1
ATOM 1742 N N . LEU A 1 229 ? 8.375 6.449 0.625 1 98.44 229 LEU A N 1
ATOM 1743 C CA . LEU A 1 229 ? 8.523 5.004 0.755 1 98.44 229 LEU A CA 1
ATOM 1744 C C . LEU A 1 229 ? 7.238 4.367 1.273 1 98.44 229 LEU A C 1
ATOM 1746 O O . LEU A 1 229 ? 7.07 3.15 1.199 1 98.44 229 LEU A O 1
ATOM 1750 N N . ARG A 1 230 ? 6.359 5.191 1.82 1 97.62 230 ARG A N 1
ATOM 1751 C CA . ARG A 1 230 ? 5.047 4.75 2.283 1 97.62 230 ARG A CA 1
ATOM 1752 C C . ARG A 1 230 ? 5.18 3.717 3.396 1 97.62 230 ARG A C 1
ATOM 1754 O O . ARG A 1 230 ? 4.773 2.564 3.23 1 97.62 230 ARG A O 1
ATOM 1761 N N . ILE A 1 231 ? 5.602 4.125 4.57 1 98.69 231 ILE A N 1
ATOM 1762 C CA . ILE A 1 231 ? 5.754 3.229 5.711 1 98.69 231 ILE A CA 1
ATOM 1763 C C . ILE A 1 231 ? 5.207 3.896 6.969 1 98.69 231 ILE A C 1
ATOM 1765 O O . ILE A 1 231 ? 5.461 5.078 7.215 1 98.69 231 ILE A O 1
ATOM 1769 N N . GLY A 1 232 ? 4.355 3.25 7.637 1 98.69 232 GLY A N 1
ATOM 1770 C CA . GLY A 1 232 ? 3.756 3.648 8.898 1 98.69 232 GLY A CA 1
ATOM 1771 C C . GLY A 1 232 ? 3.291 2.473 9.742 1 98.69 232 GLY A C 1
ATOM 1772 O O . GLY A 1 232 ? 3.713 1.337 9.508 1 98.69 232 GLY A O 1
ATOM 1773 N N . TYR A 1 233 ? 2.564 2.793 10.789 1 98.81 233 TYR A N 1
ATOM 1774 C CA . TYR A 1 233 ? 2.055 1.723 11.641 1 98.81 233 TYR A CA 1
ATOM 1775 C C . TYR A 1 233 ? 0.945 2.23 12.555 1 98.81 233 TYR A C 1
ATOM 1777 O O . TYR A 1 233 ? 0.751 3.441 12.688 1 98.81 233 TYR A O 1
ATOM 1785 N N . SER A 1 234 ? 0.191 1.336 13.062 1 98.69 234 SER A N 1
ATOM 1786 C CA . SER A 1 234 ? -0.726 1.604 14.164 1 98.69 234 SER A CA 1
ATOM 1787 C C . SER A 1 234 ? -0.414 0.72 15.367 1 98.69 234 SER A C 1
ATOM 1789 O O . SER A 1 234 ? 0.172 -0.354 15.219 1 98.69 234 SER A O 1
ATOM 1791 N N . VAL A 1 235 ? -0.625 1.216 16.484 1 98.75 235 VAL A N 1
ATOM 1792 C CA . VAL A 1 235 ? -0.638 0.443 17.719 1 98.75 235 VAL A CA 1
ATOM 1793 C C . VAL A 1 235 ? -2.076 0.242 18.188 1 98.75 235 VAL A C 1
ATOM 1795 O O . VAL A 1 235 ? -2.814 1.211 18.391 1 98.75 235 VAL A O 1
ATOM 1798 N N . VAL A 1 236 ? -2.486 -1.006 18.328 1 97.88 236 VAL A N 1
ATOM 1799 C CA . VAL A 1 236 ? -3.877 -1.352 18.609 1 97.88 236 VAL A CA 1
ATOM 1800 C C . VAL A 1 236 ? -3.979 -2.029 19.969 1 97.88 236 VAL A C 1
ATOM 1802 O O . VAL A 1 236 ? -2.967 -2.443 20.547 1 97.88 236 VAL A O 1
ATOM 1805 N N . PRO A 1 237 ? -5.211 -2.107 20.531 1 95.44 237 PRO A N 1
ATOM 1806 C CA . PRO A 1 237 ? -5.375 -2.863 21.781 1 95.44 237 PRO A CA 1
ATOM 1807 C C . PRO A 1 237 ? -5.012 -4.34 21.625 1 95.44 237 PRO A C 1
ATOM 1809 O O . PRO A 1 237 ? -5.051 -4.875 20.516 1 95.44 237 PRO A O 1
ATOM 1812 N N . GLU A 1 238 ? -4.695 -4.93 22.703 1 93 238 GLU A N 1
ATOM 1813 C CA . GLU A 1 238 ? -4.25 -6.32 22.703 1 93 238 GLU A CA 1
ATOM 1814 C C . GLU A 1 238 ? -5.273 -7.234 22.031 1 93 238 GLU A C 1
ATOM 1816 O O . GLU A 1 238 ? -4.906 -8.117 21.25 1 93 238 GLU A O 1
ATOM 1821 N N . ALA A 1 239 ? -6.516 -6.949 22.266 1 91.19 239 ALA A N 1
ATOM 1822 C CA . ALA A 1 239 ? -7.594 -7.801 21.75 1 91.19 239 ALA A CA 1
ATOM 1823 C C . ALA A 1 239 ? -7.676 -7.734 20.234 1 91.19 239 ALA A C 1
ATOM 1825 O O . ALA A 1 239 ? -8.242 -8.625 19.594 1 91.19 239 ALA A O 1
ATOM 1826 N N . TRP A 1 240 ? -7.055 -6.723 19.656 1 93.12 240 TRP A N 1
ATOM 1827 C CA . TRP A 1 240 ? -7.113 -6.531 18.203 1 93.12 240 TRP A CA 1
ATOM 1828 C C . TRP A 1 240 ? -5.922 -7.188 17.516 1 93.12 240 TRP A C 1
ATOM 1830 O O . TRP A 1 240 ? -5.891 -7.305 16.281 1 93.12 240 TRP A O 1
ATOM 1840 N N . GLY A 1 241 ? -4.953 -7.648 18.281 1 92.06 241 GLY A N 1
ATOM 1841 C CA . GLY A 1 241 ? -3.668 -8.078 17.75 1 92.06 241 GLY A CA 1
ATOM 1842 C C . GLY A 1 241 ? -3.785 -9.156 16.688 1 92.06 241 GLY A C 1
ATOM 1843 O O . GLY A 1 241 ? -3.107 -9.102 15.656 1 92.06 241 GLY A O 1
ATOM 1844 N N . GLU A 1 242 ? -4.711 -10.078 16.812 1 88.69 242 GLU A N 1
ATOM 1845 C CA . GLU A 1 242 ? -4.828 -11.242 15.922 1 88.69 242 GLU A CA 1
ATOM 1846 C C . GLU A 1 242 ? -5.52 -10.867 14.617 1 88.69 242 GLU A C 1
ATOM 1848 O O . GLU A 1 242 ? -5.441 -11.609 13.633 1 88.69 242 GLU A O 1
ATOM 1853 N N . ALA A 1 243 ? -6.094 -9.711 14.641 1 94.38 243 ALA A N 1
ATOM 1854 C CA . ALA A 1 243 ? -6.879 -9.32 13.477 1 94.38 243 ALA A CA 1
ATOM 1855 C C . ALA A 1 243 ? -5.973 -8.922 12.312 1 94.38 243 ALA A C 1
ATOM 1857 O O . ALA A 1 243 ? -6.387 -8.961 11.156 1 94.38 243 ALA A O 1
ATOM 1858 N N . TYR A 1 244 ? -4.734 -8.617 12.641 1 95.19 244 TYR A N 1
ATOM 1859 C CA . TYR A 1 244 ? -3.812 -8.117 11.633 1 95.19 244 TYR A CA 1
ATOM 1860 C C . TYR A 1 244 ? -3.66 -9.109 10.492 1 95.19 244 TYR A C 1
ATOM 1862 O O . TYR A 1 244 ? -3.754 -8.742 9.32 1 95.19 244 TYR A O 1
ATOM 1870 N N . ALA A 1 245 ? -3.484 -10.305 10.789 1 91.5 245 ALA A N 1
ATOM 1871 C CA . ALA A 1 245 ? -3.232 -11.344 9.789 1 91.5 245 ALA A CA 1
ATOM 1872 C C . ALA A 1 245 ? -4.438 -11.531 8.875 1 91.5 245 ALA A C 1
ATOM 1874 O O . ALA A 1 245 ? -4.301 -12.008 7.746 1 91.5 245 ALA A O 1
ATOM 1875 N N . ARG A 1 246 ? -5.566 -11.086 9.328 1 93.12 246 ARG A N 1
ATOM 1876 C CA . ARG A 1 246 ? -6.801 -11.312 8.586 1 93.12 246 ARG A CA 1
ATOM 1877 C C . ARG A 1 246 ? -7.16 -10.094 7.734 1 93.12 246 ARG A C 1
ATOM 1879 O O . ARG A 1 246 ? -7.973 -10.195 6.812 1 93.12 246 ARG A O 1
ATOM 1886 N N . VAL A 1 247 ? -6.512 -8.945 8.055 1 95.19 247 VAL A N 1
ATOM 1887 C CA . VAL A 1 247 ? -7 -7.758 7.359 1 95.19 247 VAL A CA 1
ATOM 1888 C C . VAL A 1 247 ? -5.863 -7.125 6.559 1 95.19 247 VAL A C 1
ATOM 1890 O O . VAL A 1 247 ? -6.105 -6.277 5.695 1 95.19 247 VAL A O 1
ATOM 1893 N N . ASN A 1 248 ? -4.629 -7.5 6.875 1 94.31 248 ASN A N 1
ATOM 1894 C CA . ASN A 1 248 ? -3.525 -6.871 6.156 1 94.31 248 ASN A CA 1
ATOM 1895 C C . ASN A 1 248 ? -3.369 -7.445 4.75 1 94.31 248 ASN A C 1
ATOM 1897 O O . ASN A 1 248 ? -3.723 -8.602 4.504 1 94.31 248 ASN A O 1
ATOM 1901 N N . THR A 1 249 ? -2.924 -6.668 3.768 1 92.75 249 THR A N 1
ATOM 1902 C CA . THR A 1 249 ? -2.391 -7.18 2.51 1 92.75 249 THR A CA 1
ATOM 1903 C C . THR A 1 249 ? -1.01 -7.793 2.717 1 92.75 249 THR A C 1
ATOM 1905 O O . THR A 1 249 ? -0.102 -7.133 3.227 1 92.75 249 THR A O 1
ATOM 1908 N N . PRO A 1 250 ? -0.835 -9.008 2.336 1 90.12 250 PRO A N 1
ATOM 1909 C CA . PRO A 1 250 ? 0.464 -9.648 2.553 1 90.12 250 PRO A CA 1
ATOM 1910 C C . PRO A 1 250 ? 1.616 -8.883 1.91 1 90.12 250 PRO A C 1
ATOM 1912 O O . PRO A 1 250 ? 1.534 -8.508 0.738 1 90.12 250 PRO A O 1
ATOM 1915 N N . PHE A 1 251 ? 2.66 -8.594 2.711 1 92.69 251 PHE A N 1
ATOM 1916 C CA . PHE A 1 251 ? 3.896 -7.957 2.27 1 92.69 251 PHE A CA 1
ATOM 1917 C C . PHE A 1 251 ? 3.633 -6.531 1.796 1 92.69 251 PHE A C 1
ATOM 1919 O O . PHE A 1 251 ? 4.324 -6.031 0.905 1 92.69 251 PHE A O 1
ATOM 1926 N N . ALA A 1 252 ? 2.604 -5.949 2.355 1 94.12 252 ALA A N 1
ATOM 1927 C CA . ALA A 1 252 ? 2.211 -4.633 1.859 1 94.12 252 ALA A CA 1
ATOM 1928 C C . ALA A 1 252 ? 3.293 -3.594 2.145 1 94.12 252 ALA A C 1
ATOM 1930 O O . ALA A 1 252 ? 3.541 -2.707 1.324 1 94.12 252 ALA A O 1
ATOM 1931 N N . ALA A 1 253 ? 3.883 -3.627 3.357 1 97.06 253 ALA A N 1
ATOM 1932 C CA . ALA A 1 253 ? 5.035 -2.77 3.629 1 97.06 253 ALA A CA 1
ATOM 1933 C C . ALA A 1 253 ? 6.266 -3.246 2.865 1 97.06 253 ALA A C 1
ATOM 1935 O O . ALA A 1 253 ? 6.754 -4.355 3.09 1 97.06 253 ALA A O 1
ATOM 1936 N N . ASN A 1 254 ? 6.746 -2.393 1.991 1 98.12 254 ASN A N 1
ATOM 1937 C CA . ASN A 1 254 ? 7.762 -2.857 1.053 1 98.12 254 ASN A CA 1
ATOM 1938 C C . ASN A 1 254 ? 9.117 -3.02 1.732 1 98.12 254 ASN A C 1
ATOM 1940 O O . ASN A 1 254 ? 9.359 -2.449 2.799 1 98.12 254 ASN A O 1
ATOM 1944 N N . GLU A 1 255 ? 9.992 -3.756 1.122 1 98.19 255 GLU A N 1
ATOM 1945 C CA . GLU A 1 255 ? 11.273 -4.172 1.673 1 98.19 255 GLU A CA 1
ATOM 1946 C C . GLU A 1 255 ? 12.141 -2.967 2.029 1 98.19 255 GLU A C 1
ATOM 1948 O O . GLU A 1 255 ? 12.656 -2.875 3.145 1 98.19 255 GLU A O 1
ATOM 1953 N N . LEU A 1 256 ? 12.297 -2.025 1.104 1 98.81 256 LEU A N 1
ATOM 1954 C CA . LEU A 1 256 ? 13.18 -0.889 1.335 1 98.81 256 LEU A CA 1
ATOM 1955 C C . LEU A 1 256 ? 12.594 0.05 2.385 1 98.81 256 LEU A C 1
ATOM 1957 O O . LEU A 1 256 ? 13.336 0.671 3.15 1 98.81 256 LEU A O 1
ATOM 1961 N N . ALA A 1 257 ? 11.281 0.146 2.408 1 98.75 257 ALA A N 1
ATOM 1962 C CA . ALA A 1 257 ? 10.633 0.954 3.438 1 98.75 257 ALA A CA 1
ATOM 1963 C C . ALA A 1 257 ? 10.922 0.401 4.832 1 98.75 257 ALA A C 1
ATOM 1965 O O . ALA A 1 257 ? 11.242 1.156 5.75 1 98.75 257 ALA A O 1
ATOM 1966 N N . CYS A 1 258 ? 10.773 -0.914 4.98 1 98.75 258 CYS A N 1
ATOM 1967 C CA . CYS A 1 258 ? 11.055 -1.541 6.266 1 98.75 258 CYS A CA 1
ATOM 1968 C C . CYS A 1 258 ? 12.508 -1.317 6.676 1 98.75 258 CYS A C 1
ATOM 1970 O O . CYS A 1 258 ? 12.781 -0.95 7.816 1 98.75 258 CYS A O 1
ATOM 1972 N N . ARG A 1 259 ? 13.453 -1.506 5.73 1 98.62 259 ARG A N 1
ATOM 1973 C CA . ARG A 1 259 ? 14.875 -1.335 6.004 1 98.62 259 ARG A CA 1
ATOM 1974 C C . ARG A 1 259 ? 15.188 0.108 6.379 1 98.62 259 ARG A C 1
ATOM 1976 O O . ARG A 1 259 ? 15.922 0.359 7.34 1 98.62 259 ARG A O 1
ATOM 1983 N N . ALA A 1 260 ? 14.633 1.008 5.625 1 98.88 260 ALA A N 1
ATOM 1984 C CA . ALA A 1 260 ? 14.867 2.43 5.867 1 98.88 260 ALA A CA 1
ATOM 1985 C C . ALA A 1 260 ? 14.289 2.859 7.215 1 98.88 260 ALA A C 1
ATOM 1987 O O . ALA A 1 260 ? 14.922 3.627 7.949 1 98.88 260 ALA A O 1
ATOM 1988 N N . ALA A 1 261 ? 13.102 2.395 7.508 1 98.88 261 ALA A N 1
ATOM 1989 C CA . ALA A 1 261 ? 12.461 2.734 8.773 1 98.88 261 ALA A CA 1
ATOM 1990 C C . ALA A 1 261 ? 13.273 2.23 9.961 1 98.88 261 ALA A C 1
ATOM 1992 O O . ALA A 1 261 ? 13.453 2.947 10.953 1 98.88 261 ALA A O 1
ATOM 1993 N N . LEU A 1 262 ? 13.789 0.986 9.859 1 98.75 262 LEU A N 1
ATOM 1994 C CA . LEU A 1 262 ? 14.641 0.417 10.906 1 98.75 262 LEU A CA 1
ATOM 1995 C C . LEU A 1 262 ? 15.852 1.309 11.172 1 98.75 262 LEU A C 1
ATOM 1997 O O . LEU A 1 262 ? 16.156 1.616 12.32 1 98.75 262 LEU A O 1
ATOM 2001 N N . ALA A 1 263 ? 16.453 1.73 10.086 1 98.75 263 ALA A N 1
ATOM 2002 C CA . ALA A 1 263 ? 17.641 2.576 10.203 1 98.75 263 ALA A CA 1
ATOM 2003 C C . ALA A 1 263 ? 17.281 3.953 10.75 1 98.75 263 ALA A C 1
ATOM 2005 O O . ALA A 1 263 ? 18.016 4.512 11.57 1 98.75 263 ALA A O 1
ATOM 2006 N N . ALA A 1 264 ? 16.203 4.48 10.305 1 98.75 264 ALA A N 1
ATOM 2007 C CA . ALA A 1 264 ? 15.773 5.816 10.711 1 98.75 264 ALA A CA 1
ATOM 2008 C C . ALA A 1 264 ? 15.461 5.859 12.203 1 98.75 264 ALA A C 1
ATOM 2010 O O . ALA A 1 264 ? 15.711 6.867 12.867 1 98.75 264 ALA A O 1
ATOM 2011 N N . LEU A 1 265 ? 14.898 4.777 12.758 1 98.44 265 LEU A N 1
ATOM 2012 C CA . LEU A 1 265 ? 14.539 4.703 14.164 1 98.44 265 LEU A CA 1
ATOM 2013 C C . LEU A 1 265 ? 15.781 4.836 15.047 1 98.44 265 LEU A C 1
ATOM 2015 O O . LEU A 1 265 ? 15.695 5.332 16.172 1 98.44 265 LEU A O 1
ATOM 2019 N N . ASP A 1 266 ? 16.906 4.449 14.539 1 97.5 266 ASP A N 1
ATOM 2020 C CA . ASP A 1 266 ? 18.141 4.484 15.312 1 97.5 266 ASP A CA 1
ATOM 2021 C C . ASP A 1 266 ? 18.844 5.836 15.164 1 97.5 266 ASP A C 1
ATOM 2023 O O . ASP A 1 266 ? 19.781 6.133 15.898 1 97.5 266 ASP A O 1
ATOM 2027 N N . ASP A 1 267 ? 18.406 6.633 14.258 1 97.94 267 ASP A N 1
ATOM 2028 C CA . ASP A 1 267 ? 19.047 7.926 14.008 1 97.94 267 ASP A CA 1
ATOM 2029 C C . ASP A 1 267 ? 18.297 9.047 14.734 1 97.94 267 ASP A C 1
ATOM 2031 O O . ASP A 1 267 ? 17.719 9.93 14.102 1 97.94 267 ASP A O 1
ATOM 2035 N N . GLU A 1 268 ? 18.453 9.133 15.961 1 97.19 268 GLU A N 1
ATOM 2036 C CA . GLU A 1 268 ? 17.75 10.094 16.812 1 97.19 268 GLU A CA 1
ATOM 2037 C C . GLU A 1 268 ? 18.188 11.523 16.484 1 97.19 268 GLU A C 1
ATOM 2039 O O . GLU A 1 268 ? 17.406 12.461 16.641 1 97.19 268 GLU A O 1
ATOM 2044 N N . GLU A 1 269 ? 19.375 11.68 16.047 1 98.25 269 GLU A N 1
ATOM 2045 C CA . GLU A 1 269 ? 19.906 13 15.719 1 98.25 269 GLU A CA 1
ATOM 2046 C C . GLU A 1 269 ? 19.141 13.625 14.555 1 98.25 269 GLU A C 1
ATOM 2048 O O . GLU A 1 269 ? 18.828 14.82 14.57 1 98.25 269 GLU A O 1
ATOM 2053 N N . HIS A 1 270 ? 18.875 12.82 13.578 1 98.56 270 HIS A N 1
ATOM 2054 C CA . HIS A 1 270 ? 18.125 13.312 12.422 1 98.56 270 HIS A CA 1
ATOM 2055 C C . HIS A 1 270 ? 16.734 13.781 12.828 1 98.56 270 HIS A C 1
ATOM 2057 O O . HIS A 1 270 ? 16.281 14.828 12.367 1 98.56 270 HIS A O 1
ATOM 2063 N N . VAL A 1 271 ? 16.062 13.023 13.664 1 98.25 271 VAL A N 1
ATOM 2064 C CA . VAL A 1 271 ? 14.719 13.375 14.133 1 98.25 271 VAL A CA 1
ATOM 2065 C C . VAL A 1 271 ? 14.781 14.656 14.961 1 98.25 271 VAL A C 1
ATOM 2067 O O . VAL A 1 271 ? 13.953 15.555 14.805 1 98.25 271 VAL A O 1
ATOM 2070 N N . ALA A 1 272 ? 15.781 14.711 15.82 1 98.25 272 ALA A N 1
ATOM 2071 C CA . ALA A 1 272 ? 15.945 15.891 16.656 1 98.25 272 ALA A CA 1
ATOM 2072 C C . ALA A 1 272 ? 16.156 17.141 15.797 1 98.25 272 ALA A C 1
ATOM 2074 O O . ALA A 1 272 ? 15.578 18.203 16.078 1 98.25 272 ALA A O 1
ATOM 2075 N N . GLU A 1 273 ? 16.969 17.016 14.789 1 98.5 273 GLU A N 1
ATOM 2076 C CA . GLU A 1 273 ? 17.203 18.141 13.875 1 98.5 273 GLU A CA 1
ATOM 2077 C C . GLU A 1 273 ? 15.914 18.562 13.172 1 98.5 273 GLU A C 1
ATOM 2079 O O . GLU A 1 273 ? 15.633 19.75 13.039 1 98.5 273 GLU A O 1
ATOM 2084 N N . SER A 1 274 ? 15.18 17.578 12.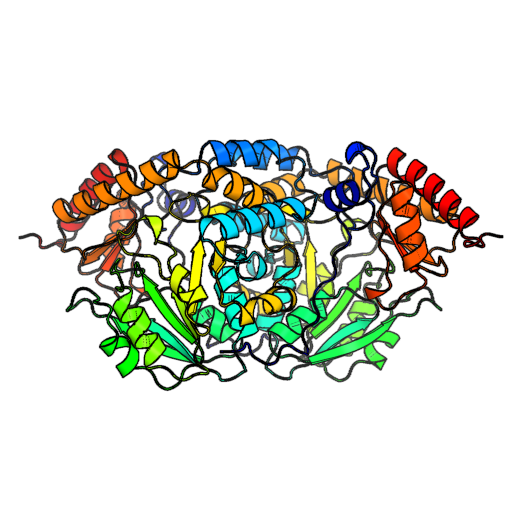68 1 98.5 274 SER A N 1
ATOM 2085 C CA . SER A 1 274 ? 13.914 17.844 12 1 98.5 274 SER A CA 1
ATOM 2086 C C . SER A 1 274 ? 12.938 18.578 12.914 1 98.5 274 SER A C 1
ATOM 2088 O O . SER A 1 274 ? 12.289 19.547 12.492 1 98.5 274 SER A O 1
ATOM 2090 N N . VAL A 1 275 ? 12.844 18.156 14.164 1 98.5 275 VAL A N 1
ATOM 2091 C CA . VAL A 1 275 ? 11.922 18.719 15.133 1 98.5 275 VAL A CA 1
ATOM 2092 C C . VAL A 1 275 ? 12.352 20.125 15.5 1 98.5 275 VAL A C 1
ATOM 2094 O O . VAL A 1 275 ? 11.523 21.047 15.578 1 98.5 275 VAL A O 1
ATOM 2097 N N . GLU A 1 276 ? 13.609 20.297 15.719 1 98.44 276 GLU A N 1
ATOM 2098 C CA . GLU A 1 276 ? 14.133 21.609 16.078 1 98.44 276 GLU A CA 1
ATOM 2099 C C . GLU A 1 276 ? 13.914 22.625 14.961 1 98.44 276 GLU A C 1
ATOM 2101 O O . GLU A 1 276 ? 13.508 23.766 15.219 1 98.44 276 GLU A O 1
ATOM 2106 N N . THR A 1 277 ? 14.219 22.219 13.766 1 98.62 277 THR A N 1
ATOM 2107 C CA . THR A 1 277 ? 14.016 23.094 12.617 1 98.62 277 THR A CA 1
ATOM 2108 C C . THR A 1 277 ? 12.539 23.453 12.461 1 98.62 277 THR A C 1
ATOM 2110 O O . THR A 1 277 ? 12.203 24.609 12.172 1 98.62 277 THR A O 1
ATOM 2113 N N . ALA A 1 278 ? 11.695 22.469 12.617 1 98.69 278 ALA A N 1
ATOM 2114 C CA . ALA A 1 278 ? 10.258 22.719 12.5 1 98.69 278 ALA A CA 1
ATOM 2115 C C . ALA A 1 278 ? 9.789 23.703 13.562 1 98.69 278 ALA A C 1
ATOM 2117 O O . ALA A 1 278 ? 9 24.609 13.273 1 98.69 278 ALA A O 1
ATOM 2118 N N . ARG A 1 279 ? 10.242 23.531 14.766 1 98.31 279 ARG A N 1
ATOM 2119 C CA . ARG A 1 279 ? 9.891 24.438 15.859 1 98.31 279 ARG A CA 1
ATOM 2120 C C . ARG A 1 279 ? 10.328 25.859 15.547 1 98.31 279 ARG A C 1
ATOM 2122 O O . ARG A 1 279 ? 9.555 26.812 15.727 1 98.31 279 ARG A O 1
ATOM 2129 N N . TRP A 1 280 ? 11.539 25.984 15.125 1 98.69 280 TRP A N 1
ATOM 2130 C CA . TRP A 1 280 ? 12.047 27.297 14.75 1 98.69 280 TRP A CA 1
ATOM 2131 C C . TRP A 1 280 ? 11.211 27.906 13.625 1 98.69 280 TRP A C 1
ATOM 2133 O O . TRP A 1 280 ? 10.836 29.078 13.688 1 98.69 280 TRP A O 1
ATOM 2143 N N . ALA A 1 281 ? 11.008 27.125 12.57 1 98.81 281 ALA A N 1
ATOM 2144 C CA . ALA A 1 281 ? 10.305 27.609 11.383 1 98.81 281 ALA A CA 1
ATOM 2145 C C . ALA A 1 281 ? 8.883 28.047 11.727 1 98.81 281 ALA A C 1
ATOM 2147 O O . ALA A 1 281 ? 8.391 29.047 11.195 1 98.81 281 ALA A O 1
ATOM 2148 N N . ARG A 1 282 ? 8.172 27.281 12.57 1 98.5 282 ARG A N 1
ATOM 2149 C CA . ARG A 1 282 ? 6.84 27.672 13.008 1 98.5 282 ARG A CA 1
ATOM 2150 C C . ARG A 1 282 ? 6.859 29.047 13.648 1 98.5 282 ARG A C 1
ATOM 2152 O O . ARG A 1 282 ? 6.012 29.891 13.344 1 98.5 282 ARG A O 1
ATOM 2159 N N . GLU A 1 283 ? 7.781 29.219 14.508 1 98.38 283 GLU A N 1
ATOM 2160 C CA . GLU A 1 283 ? 7.91 30.5 15.195 1 98.38 283 GLU A CA 1
ATOM 2161 C C . GLU A 1 283 ? 8.234 31.625 14.219 1 98.38 283 GLU A C 1
ATOM 2163 O O . GLU A 1 283 ? 7.664 32.719 14.305 1 98.38 283 GLU A O 1
ATOM 2168 N N . TYR A 1 284 ? 9.172 31.359 13.352 1 98.81 284 TYR A N 1
ATOM 2169 C CA . TYR A 1 284 ? 9.57 32.375 12.367 1 98.81 284 TYR A CA 1
ATOM 2170 C C . TYR A 1 284 ? 8.391 32.781 11.492 1 98.81 284 TYR A C 1
ATOM 2172 O O . TYR A 1 284 ? 8.164 33.969 11.258 1 98.81 284 TYR A O 1
ATOM 2180 N N . ILE A 1 285 ? 7.66 31.797 10.938 1 98.75 285 ILE A N 1
ATOM 2181 C CA . ILE A 1 285 ? 6.508 32.062 10.086 1 98.75 285 ILE A CA 1
ATOM 2182 C C . ILE A 1 285 ? 5.469 32.875 10.875 1 98.75 285 ILE A C 1
ATOM 2184 O O . ILE A 1 285 ? 4.922 33.844 10.367 1 98.75 285 ILE A O 1
ATOM 2188 N N . ALA A 1 286 ? 5.172 32.438 12.102 1 98.12 286 ALA A N 1
ATOM 2189 C CA . ALA A 1 286 ? 4.188 33.125 12.938 1 98.12 286 ALA A CA 1
ATOM 2190 C C . ALA A 1 286 ? 4.586 34.594 13.18 1 98.12 286 ALA A C 1
ATOM 2192 O O . ALA A 1 286 ? 3.73 35.469 13.195 1 98.12 286 ALA A O 1
ATOM 2193 N N . ASP A 1 287 ? 5.84 34.812 13.336 1 98.06 287 ASP A N 1
ATOM 2194 C CA . ASP A 1 287 ? 6.336 36.125 13.703 1 98.06 287 ASP A CA 1
ATOM 2195 C C . ASP A 1 287 ? 6.48 37.031 12.469 1 98.06 287 ASP A C 1
ATOM 2197 O O . ASP A 1 287 ? 6.293 38.25 12.555 1 98.06 287 ASP A O 1
ATOM 2201 N N . GLU A 1 288 ? 6.859 36.406 11.367 1 98.38 288 GLU A N 1
ATOM 2202 C CA . GLU A 1 288 ? 7.371 37.219 10.281 1 98.38 288 GLU A CA 1
ATOM 2203 C C . GLU A 1 288 ? 6.395 37.25 9.109 1 98.38 288 GLU A C 1
ATOM 2205 O O . GLU A 1 288 ? 6.496 38.125 8.234 1 98.38 288 GLU A O 1
ATOM 2210 N N . LEU A 1 289 ? 5.5 36.344 9.016 1 98.62 289 LEU A N 1
ATOM 2211 C CA . LEU A 1 289 ? 4.527 36.375 7.926 1 98.62 289 LEU A CA 1
ATOM 2212 C C . LEU A 1 289 ? 3.523 37.5 8.125 1 98.62 289 LEU A C 1
ATOM 2214 O O . LEU A 1 289 ? 3.008 37.688 9.227 1 98.62 289 LEU A O 1
ATOM 2218 N N . ASP A 1 290 ? 3.205 38.25 7.098 1 97.94 290 ASP A N 1
ATOM 2219 C CA . ASP A 1 290 ? 2.281 39.375 7.16 1 97.94 290 ASP A CA 1
ATOM 2220 C C . ASP A 1 290 ? 0.831 38.906 7.07 1 97.94 290 ASP A C 1
ATOM 2222 O O . ASP A 1 290 ? 0.047 39.438 6.285 1 97.94 290 ASP A O 1
ATOM 2226 N N . ALA A 1 291 ? 0.495 37.875 7.793 1 97.88 291 ALA A N 1
ATOM 2227 C CA . ALA A 1 291 ? -0.854 37.312 7.91 1 97.88 291 ALA A CA 1
ATOM 2228 C C . ALA A 1 291 ? -1.052 36.656 9.258 1 97.88 291 ALA A C 1
ATOM 2230 O O . ALA A 1 291 ? -0.108 36.094 9.828 1 97.88 291 ALA A O 1
ATOM 2231 N N . PRO A 1 292 ? -2.271 36.719 9.859 1 97.38 292 PRO A N 1
ATOM 2232 C CA . PRO A 1 292 ? -2.533 35.938 11.086 1 97.38 292 PRO A CA 1
ATOM 2233 C C . PRO A 1 292 ? -2.291 34.438 10.914 1 97.38 292 PRO A C 1
ATOM 2235 O O . PRO A 1 292 ? -2.639 33.875 9.883 1 97.38 292 PRO A O 1
ATOM 2238 N N . THR A 1 293 ? -1.67 33.875 11.844 1 98.06 293 THR A N 1
ATOM 2239 C CA . THR A 1 293 ? -1.391 32.438 11.812 1 98.06 293 THR A CA 1
ATOM 2240 C C . THR A 1 293 ? -2.045 31.734 13 1 98.06 293 THR A C 1
ATOM 2242 O O . THR A 1 293 ? -2.436 32.375 13.969 1 98.06 293 THR A O 1
ATOM 2245 N N . VAL A 1 294 ? -2.285 30.453 12.859 1 97.75 294 VAL A N 1
ATOM 2246 C CA . VAL A 1 294 ? -2.744 29.578 13.938 1 97.75 294 VAL A CA 1
ATOM 2247 C C . VAL A 1 294 ? -1.548 28.891 14.602 1 97.75 294 VAL A C 1
ATOM 2249 O O . VAL A 1 294 ? -0.614 28.469 13.922 1 97.75 294 VAL A O 1
ATOM 2252 N N . GLU A 1 295 ? -1.576 28.938 15.938 1 97.25 295 GLU A N 1
ATOM 2253 C CA . GLU A 1 295 ? -0.507 28.234 16.641 1 97.25 295 GLU A CA 1
ATOM 2254 C C . GLU A 1 295 ? -0.451 26.766 16.219 1 97.25 295 GLU A C 1
ATOM 2256 O O . GLU A 1 295 ? -1.475 26.078 16.203 1 97.25 295 GLU A O 1
ATOM 2261 N N . SER A 1 296 ? 0.74 26.281 15.883 1 98.06 296 SER A N 1
ATOM 2262 C CA . SER A 1 296 ? 0.856 24.938 15.305 1 98.06 296 SER A CA 1
ATOM 2263 C C . SER A 1 296 ? 1.835 24.078 16.094 1 98.06 296 SER A C 1
ATOM 2265 O O . SER A 1 296 ? 2.873 24.562 16.547 1 98.06 296 SER A O 1
ATOM 2267 N N . ALA A 1 297 ? 1.467 22.797 16.234 1 98.38 297 ALA A N 1
ATOM 2268 C CA . ALA A 1 297 ? 2.359 21.812 16.859 1 98.38 297 ALA A CA 1
ATOM 2269 C C . ALA A 1 297 ? 2.891 20.828 15.82 1 98.38 297 ALA A C 1
ATOM 2271 O O . ALA A 1 297 ? 3.58 19.859 16.172 1 98.38 297 ALA A O 1
ATOM 2272 N N . GLY A 1 298 ? 2.551 20.938 14.547 1 98.31 298 GLY A N 1
ATOM 2273 C CA . GLY A 1 298 ? 3.059 20.094 13.469 1 98.31 298 GLY A CA 1
ATOM 2274 C C . GLY A 1 298 ? 4.215 20.719 12.719 1 98.31 298 GLY A C 1
ATOM 2275 O O . GLY A 1 298 ? 4.848 21.656 13.211 1 98.31 298 GLY A O 1
ATOM 2276 N N . ASN A 1 299 ? 4.59 20.203 11.586 1 98.75 299 ASN A N 1
ATOM 2277 C CA . ASN A 1 299 ? 5.629 20.797 10.758 1 98.75 299 ASN A CA 1
ATOM 2278 C C . ASN A 1 299 ? 5.027 21.672 9.664 1 98.75 299 ASN A C 1
ATOM 2280 O O . ASN A 1 299 ? 5.414 21.578 8.492 1 98.75 299 ASN A O 1
ATOM 2284 N N . PHE A 1 300 ? 4.098 22.516 10.047 1 98.81 300 PHE A N 1
ATOM 2285 C CA . PHE A 1 300 ? 3.4 23.438 9.164 1 98.81 300 PHE A CA 1
ATOM 2286 C C . PHE A 1 300 ? 2.711 24.531 9.977 1 98.81 300 PHE A C 1
ATOM 2288 O O . PHE A 1 300 ? 2.543 24.406 11.188 1 98.81 300 PHE A O 1
ATOM 2295 N N . VAL A 1 301 ? 2.326 25.594 9.266 1 98.75 301 VAL A N 1
ATOM 2296 C CA . VAL A 1 301 ? 1.589 26.703 9.852 1 98.75 301 VAL A CA 1
ATOM 2297 C C . VAL A 1 301 ? 0.402 27.062 8.969 1 98.75 301 VAL A C 1
ATOM 2299 O O . VAL A 1 301 ? 0.547 27.188 7.746 1 98.75 301 VAL A O 1
ATOM 2302 N N . LEU A 1 302 ? -0.782 27.094 9.562 1 98.81 302 LEU A N 1
ATOM 2303 C CA . LEU A 1 302 ? -1.968 27.594 8.875 1 98.81 302 LEU A CA 1
ATOM 2304 C C . LEU A 1 302 ? -2.066 29.109 8.992 1 98.81 302 LEU A C 1
ATOM 2306 O O . LEU A 1 302 ? -1.948 29.672 10.086 1 98.81 302 LEU A O 1
ATOM 2310 N N . ALA A 1 303 ? -2.268 29.797 7.863 1 98.5 303 ALA A N 1
ATOM 2311 C CA . ALA A 1 303 ? -2.322 31.266 7.836 1 98.5 303 ALA A CA 1
ATOM 2312 C C . ALA A 1 303 ? -3.592 31.75 7.145 1 98.5 303 ALA A C 1
ATOM 2314 O O . ALA A 1 303 ? -4.004 31.188 6.125 1 98.5 303 ALA A O 1
ATOM 2315 N N . GLU A 1 304 ? -4.242 32.719 7.699 1 97.94 304 GLU A N 1
ATOM 2316 C CA . GLU A 1 304 ? -5.398 33.375 7.082 1 97.94 304 GLU A CA 1
ATOM 2317 C C . GLU A 1 304 ? -4.965 34.469 6.125 1 97.94 304 GLU A C 1
ATOM 2319 O O . GLU A 1 304 ? -4.457 35.5 6.559 1 97.94 304 GLU A O 1
ATOM 2324 N N . VAL A 1 305 ? -5.258 34.25 4.809 1 97.62 305 VAL A N 1
ATOM 2325 C CA . VAL A 1 305 ? -4.695 35.188 3.834 1 97.62 305 VAL A CA 1
ATOM 2326 C C . VAL A 1 305 ? -5.82 35.844 3.035 1 97.62 305 VAL A C 1
ATOM 2328 O O . VAL A 1 305 ? -5.562 36.656 2.127 1 97.62 305 VAL A O 1
ATOM 2331 N N . GLY A 1 306 ? -7.078 35.5 3.371 1 95.56 306 GLY A N 1
ATOM 2332 C CA . GLY A 1 306 ? -8.227 36.094 2.703 1 95.56 306 GLY A CA 1
ATOM 2333 C C . GLY A 1 306 ? -8.656 35.312 1.465 1 95.56 306 GLY A C 1
ATOM 2334 O O . GLY A 1 306 ? -9.82 34.938 1.342 1 95.56 306 GLY A O 1
ATOM 2335 N N . ASP A 1 307 ? -7.793 35.125 0.534 1 96.62 307 ASP A N 1
ATOM 2336 C CA . ASP A 1 307 ? -8.031 34.375 -0.7 1 96.62 307 ASP A CA 1
ATOM 2337 C C . ASP A 1 307 ? -6.918 33.344 -0.946 1 96.62 307 ASP A C 1
ATOM 2339 O O . ASP A 1 307 ? -5.977 33.625 -1.694 1 96.62 307 ASP A O 1
ATOM 2343 N N . ALA A 1 308 ? -7.176 32.219 -0.454 1 97.56 308 ALA A N 1
ATOM 2344 C CA . ALA A 1 308 ? -6.148 31.188 -0.434 1 97.56 308 ALA A CA 1
ATOM 2345 C C . ALA A 1 308 ? -5.707 30.812 -1.849 1 97.56 308 ALA A C 1
ATOM 2347 O O . ALA A 1 308 ? -4.508 30.719 -2.125 1 97.56 308 ALA A O 1
ATOM 2348 N N . GLU A 1 309 ? -6.668 30.609 -2.73 1 96.75 309 GLU A N 1
ATOM 2349 C CA . GLU A 1 309 ? -6.379 30.203 -4.102 1 96.75 309 GLU A CA 1
ATOM 2350 C C . GLU A 1 309 ? -5.504 31.234 -4.812 1 96.75 309 GLU A C 1
ATOM 2352 O O . GLU A 1 309 ? -4.496 30.891 -5.426 1 96.75 309 GLU A O 1
ATOM 2357 N N . ARG A 1 310 ? -5.863 32.469 -4.727 1 96.56 310 ARG A N 1
ATOM 2358 C CA . ARG A 1 310 ? -5.133 33.531 -5.387 1 96.56 310 ARG A CA 1
ATOM 2359 C C . ARG A 1 310 ? -3.73 33.688 -4.805 1 96.56 310 ARG A C 1
ATOM 2361 O O . ARG A 1 310 ? -2.762 33.875 -5.547 1 96.56 310 ARG A O 1
ATOM 2368 N N . VAL A 1 311 ? -3.648 33.656 -3.502 1 97.62 311 VAL A N 1
ATOM 2369 C CA . VAL A 1 311 ? -2.354 33.781 -2.844 1 97.62 311 VAL A CA 1
ATOM 2370 C C . VAL A 1 311 ? -1.436 32.656 -3.25 1 97.62 311 VAL A C 1
ATOM 2372 O O . VAL A 1 311 ? -0.265 32.875 -3.572 1 97.62 311 VAL A O 1
ATOM 2375 N N . ALA A 1 312 ? -1.938 31.406 -3.219 1 97.38 312 ALA A N 1
ATOM 2376 C CA . ALA A 1 312 ? -1.132 30.25 -3.596 1 97.38 312 ALA A CA 1
ATOM 2377 C C . ALA A 1 312 ? -0.666 30.344 -5.043 1 97.38 312 ALA A C 1
ATOM 2379 O O . ALA A 1 312 ? 0.484 30.031 -5.359 1 97.38 312 ALA A O 1
ATOM 2380 N N . GLU A 1 313 ? -1.537 30.766 -5.93 1 95.38 313 GLU A N 1
ATOM 2381 C CA . GLU A 1 313 ? -1.203 30.906 -7.344 1 95.38 313 GLU A CA 1
ATOM 2382 C C . GLU A 1 313 ? -0.119 31.969 -7.547 1 95.38 313 GLU A C 1
ATOM 2384 O O . GLU A 1 313 ? 0.861 31.719 -8.258 1 95.38 313 GLU A O 1
ATOM 2389 N N . GLU A 1 314 ? -0.312 33.125 -6.953 1 95.56 314 GLU A N 1
ATOM 2390 C CA . GLU A 1 314 ? 0.652 34.188 -7.098 1 95.56 314 GLU A CA 1
ATOM 2391 C C . GLU A 1 314 ? 1.99 33.844 -6.461 1 95.56 314 GLU A C 1
ATOM 2393 O O . GLU A 1 314 ? 3.047 34.25 -6.941 1 95.56 314 GLU A O 1
ATOM 2398 N N . ALA A 1 315 ? 1.94 33.188 -5.289 1 96.81 315 ALA A N 1
ATOM 2399 C CA . ALA A 1 315 ? 3.17 32.75 -4.645 1 96.81 315 ALA A CA 1
ATOM 2400 C C . ALA A 1 315 ? 3.973 31.828 -5.566 1 96.81 315 ALA A C 1
ATOM 2402 O O . ALA A 1 315 ? 5.203 31.875 -5.578 1 96.81 315 ALA A O 1
ATOM 2403 N N . GLN A 1 316 ? 3.266 30.922 -6.309 1 94.38 316 GLN A N 1
ATOM 2404 C CA . GLN A 1 316 ? 3.93 30.031 -7.254 1 94.38 316 GLN A CA 1
ATOM 2405 C C . GLN A 1 316 ? 4.691 30.812 -8.312 1 94.38 316 GLN A C 1
ATOM 2407 O O . GLN A 1 316 ? 5.762 30.391 -8.758 1 94.38 316 GLN A O 1
ATOM 2412 N N . GLU A 1 317 ? 4.156 31.906 -8.734 1 91.44 317 GLU A N 1
ATOM 2413 C CA . GLU A 1 317 ? 4.828 32.75 -9.703 1 91.44 317 GLU A CA 1
ATOM 2414 C C . GLU A 1 317 ? 6.145 33.281 -9.148 1 91.44 317 GLU A C 1
ATOM 2416 O O . GLU A 1 317 ? 7.074 33.594 -9.906 1 91.44 317 GLU A O 1
ATOM 2421 N N . ARG A 1 318 ? 6.152 33.375 -7.871 1 92.88 318 ARG A N 1
ATOM 2422 C CA . ARG A 1 318 ? 7.359 33.875 -7.211 1 92.88 318 ARG A CA 1
ATOM 2423 C C . ARG A 1 318 ? 8.227 32.719 -6.727 1 92.88 318 ARG A C 1
ATOM 2425 O O . ARG A 1 318 ? 9.164 32.906 -5.945 1 92.88 318 ARG A O 1
ATOM 2432 N N . GLY A 1 319 ? 7.812 31.5 -7.043 1 94.12 319 GLY A N 1
ATOM 2433 C CA . GLY A 1 319 ? 8.656 30.344 -6.801 1 94.12 319 GLY A CA 1
ATOM 2434 C C . GLY A 1 319 ? 8.391 29.672 -5.461 1 94.12 319 GLY A C 1
ATOM 2435 O O . GLY A 1 319 ? 9.234 28.922 -4.957 1 94.12 319 GLY A O 1
ATOM 2436 N N . VAL A 1 320 ? 7.324 30 -4.828 1 96.88 320 VAL A N 1
ATOM 2437 C CA . VAL A 1 320 ? 6.988 29.375 -3.559 1 96.88 320 VAL A CA 1
ATOM 2438 C C . VAL A 1 320 ? 5.691 28.578 -3.703 1 96.88 320 VAL A C 1
ATOM 2440 O O . VAL A 1 320 ? 4.66 29.125 -4.094 1 96.88 320 VAL A O 1
ATOM 2443 N N . ILE A 1 321 ? 5.758 27.281 -3.428 1 96.31 321 ILE A N 1
ATOM 2444 C CA . ILE A 1 321 ? 4.59 26.422 -3.52 1 96.31 321 ILE A CA 1
ATOM 2445 C C . ILE A 1 321 ? 4.047 26.141 -2.119 1 96.31 321 ILE A C 1
ATOM 2447 O O . ILE A 1 321 ? 4.727 25.516 -1.296 1 96.31 321 ILE A O 1
ATOM 2451 N N . ILE A 1 322 ? 2.898 26.625 -1.841 1 97.81 322 ILE A N 1
ATOM 2452 C CA . ILE A 1 322 ? 2.227 26.406 -0.565 1 97.81 322 ILE A CA 1
ATOM 2453 C C . ILE A 1 322 ? 0.861 25.766 -0.806 1 97.81 322 ILE A C 1
ATOM 2455 O O . ILE A 1 322 ? 0.434 25.609 -1.953 1 97.81 322 ILE A O 1
ATOM 2459 N N . ARG A 1 323 ? 0.196 25.375 0.219 1 97.62 323 ARG A N 1
ATOM 2460 C CA . ARG A 1 323 ? -1.042 24.609 0.094 1 97.62 323 ARG A CA 1
ATOM 2461 C C . ARG A 1 323 ? -2.26 25.516 0.233 1 97.62 323 ARG A C 1
ATOM 2463 O O . ARG A 1 323 ? -2.498 26.094 1.3 1 97.62 323 ARG A O 1
ATOM 2470 N N . ASP A 1 324 ? -3.025 25.609 -0.868 1 97.06 324 ASP A N 1
ATOM 2471 C CA . ASP A 1 324 ? -4.371 26.188 -0.827 1 97.06 324 ASP A CA 1
ATOM 2472 C C . ASP A 1 324 ? -5.32 25.281 -0.038 1 97.06 324 ASP A C 1
ATOM 2474 O O . ASP A 1 324 ? -5.543 24.125 -0.41 1 97.06 324 ASP A O 1
ATOM 2478 N N . CYS A 1 325 ? -5.941 25.812 1.067 1 97.5 325 CYS A N 1
ATOM 2479 C CA . CYS A 1 325 ? -6.723 24.953 1.954 1 97.5 325 CYS A CA 1
ATOM 2480 C C . CYS A 1 325 ? -8.203 25.031 1.623 1 97.5 325 CYS A C 1
ATOM 2482 O O . CYS A 1 325 ? -9.055 24.703 2.459 1 97.5 325 CYS A O 1
ATOM 2484 N N . THR A 1 326 ? -8.539 25.469 0.391 1 95.62 326 THR A N 1
ATOM 2485 C CA . THR A 1 326 ? -9.93 25.469 -0.058 1 95.62 326 THR A CA 1
ATOM 2486 C C . THR A 1 326 ? -10.523 24.062 0.025 1 95.62 326 THR A C 1
ATOM 2488 O O . THR A 1 326 ? -11.68 23.906 0.422 1 95.62 326 THR A O 1
ATOM 2491 N N . SER A 1 327 ? -9.734 23.062 -0.32 1 91.94 327 SER A N 1
ATOM 2492 C CA . SER A 1 327 ? -10.211 21.688 -0.323 1 91.94 327 SER A CA 1
ATOM 2493 C C . SER A 1 327 ? -10.492 21.203 1.094 1 91.94 327 SER A C 1
ATOM 2495 O O . SER A 1 327 ? -11.195 20.203 1.284 1 91.94 327 SER A O 1
ATOM 2497 N N . PHE A 1 328 ? -9.945 21.875 2.111 1 94.62 328 PHE A N 1
ATOM 2498 C CA . PHE A 1 328 ? -10.219 21.562 3.508 1 94.62 328 PHE A CA 1
ATOM 2499 C C . PHE A 1 328 ? -11.484 22.266 3.98 1 94.62 328 PHE A C 1
ATOM 2501 O O . PHE A 1 328 ? -11.906 22.094 5.129 1 94.62 328 PHE A O 1
ATOM 2508 N N . GLY A 1 329 ? -12.055 23.094 3.127 1 94.88 329 GLY A N 1
ATOM 2509 C CA . GLY A 1 329 ? -13.164 23.953 3.523 1 94.88 329 GLY A CA 1
ATOM 2510 C C . GLY A 1 329 ? -12.711 25.266 4.121 1 94.88 329 GLY A C 1
ATOM 2511 O O . GLY A 1 329 ? -13.461 25.906 4.867 1 94.88 329 GLY A O 1
ATOM 2512 N N . LEU A 1 330 ? -11.477 25.625 3.934 1 97.62 330 LEU A N 1
ATOM 2513 C CA . LEU A 1 330 ? -10.891 26.859 4.445 1 97.62 330 LEU A CA 1
ATOM 2514 C C . LEU A 1 330 ? -10.391 27.734 3.305 1 97.62 330 LEU A C 1
ATOM 2516 O O . LEU A 1 330 ? -9.18 27.953 3.168 1 97.62 330 LEU A O 1
ATOM 2520 N N . PRO A 1 331 ? -11.258 28.359 2.543 1 97.12 331 PRO A N 1
ATOM 2521 C CA . PRO A 1 331 ? -10.867 29.094 1.337 1 97.12 331 PRO A CA 1
ATOM 2522 C C . PRO A 1 331 ? -10.055 30.344 1.647 1 97.12 331 PRO A C 1
ATOM 2524 O O . PRO A 1 331 ? -9.453 30.938 0.746 1 97.12 331 PRO A O 1
ATOM 2527 N N . ASN A 1 332 ? -10.039 30.766 2.918 1 97.31 332 ASN A N 1
ATOM 2528 C CA . ASN A 1 332 ? -9.289 31.953 3.295 1 97.31 332 ASN A CA 1
ATOM 2529 C C . ASN A 1 332 ? -7.922 31.594 3.875 1 97.31 332 ASN A C 1
ATOM 2531 O O . ASN A 1 332 ? -7.18 32.469 4.309 1 97.31 332 ASN A O 1
ATOM 2535 N N . HIS A 1 333 ? -7.57 30.312 3.883 1 98.19 333 HIS A N 1
ATOM 2536 C CA . HIS A 1 333 ? -6.355 29.906 4.574 1 98.19 333 HIS A CA 1
ATOM 2537 C C . HIS A 1 333 ? -5.414 29.156 3.633 1 98.19 333 HIS A C 1
ATOM 2539 O O . HIS A 1 333 ? -5.863 28.453 2.73 1 98.19 333 HIS A O 1
ATOM 2545 N N . VAL A 1 334 ? -4.152 29.359 3.807 1 98.38 334 VAL A N 1
ATOM 2546 C CA . VAL A 1 334 ? -3.1 28.531 3.227 1 98.38 334 VAL A CA 1
ATOM 2547 C C . VAL A 1 334 ? -2.324 27.828 4.34 1 98.38 334 VAL A C 1
ATOM 2549 O O . VAL A 1 334 ? -2.25 28.328 5.465 1 98.38 334 VAL A O 1
ATOM 2552 N N . ARG A 1 335 ? -1.883 26.688 4.066 1 98.75 335 ARG A N 1
ATOM 2553 C CA . ARG A 1 335 ? -0.977 25.984 4.965 1 98.75 335 ARG A CA 1
ATOM 2554 C C . ARG A 1 335 ? 0.451 26 4.426 1 98.75 335 ARG A C 1
ATOM 2556 O O . ARG A 1 335 ? 0.686 25.672 3.262 1 98.75 335 ARG A O 1
ATOM 2563 N N . ILE A 1 336 ? 1.355 26.359 5.227 1 98.75 336 ILE A N 1
ATOM 2564 C CA . ILE A 1 336 ? 2.764 26.5 4.871 1 98.75 336 ILE A CA 1
ATOM 2565 C C . ILE A 1 336 ? 3.59 25.469 5.641 1 98.75 336 ILE A C 1
ATOM 2567 O O . ILE A 1 336 ? 3.729 25.562 6.859 1 98.75 336 ILE A O 1
ATOM 2571 N N . SER A 1 337 ? 4.168 24.5 4.918 1 98.5 337 SER A N 1
ATOM 2572 C CA . SER A 1 337 ? 5.074 23.547 5.539 1 98.5 337 SER A CA 1
ATOM 2573 C C . SER A 1 337 ? 6.344 24.219 6.035 1 98.5 337 SER A C 1
ATOM 2575 O O . SER A 1 337 ? 6.785 25.219 5.465 1 98.5 337 SER A O 1
ATOM 2577 N N . THR A 1 338 ? 6.918 23.672 7.082 1 98 338 THR A N 1
ATOM 2578 C CA . THR A 1 338 ? 8.211 24.172 7.539 1 98 338 THR A CA 1
ATOM 2579 C C . THR A 1 338 ? 9.328 23.703 6.613 1 98 338 THR A C 1
ATOM 2581 O O . THR A 1 338 ? 9.32 22.547 6.16 1 98 338 THR A O 1
ATOM 2584 N N . GLY A 1 339 ? 10.164 24.625 6.148 1 97.62 339 GLY A N 1
ATOM 2585 C CA . GLY A 1 339 ? 11.336 24.312 5.348 1 97.62 339 GLY A CA 1
ATOM 2586 C C . GLY A 1 339 ? 12.633 24.391 6.133 1 97.62 339 GLY A C 1
ATOM 2587 O O . GLY A 1 339 ? 12.617 24.375 7.367 1 97.62 339 GLY A O 1
ATOM 2588 N N . THR A 1 340 ? 13.734 24.297 5.43 1 97.19 340 THR A N 1
ATOM 2589 C CA . THR A 1 340 ? 15 24.641 6.066 1 97.19 340 THR A CA 1
ATOM 2590 C C . THR A 1 340 ? 14.977 26.078 6.574 1 97.19 340 THR A C 1
ATOM 2592 O O . THR A 1 340 ? 14.07 26.844 6.238 1 97.19 340 THR A O 1
ATOM 2595 N N . ARG A 1 341 ? 15.938 26.422 7.441 1 97.88 341 ARG A N 1
ATOM 2596 C CA . ARG A 1 341 ? 15.961 27.781 7.965 1 97.88 341 ARG A CA 1
ATOM 2597 C C . ARG A 1 341 ? 16.094 28.797 6.836 1 97.88 341 ARG A C 1
ATOM 2599 O O . ARG A 1 341 ? 15.367 29.797 6.797 1 97.88 341 ARG A O 1
ATOM 2606 N N . GLU A 1 342 ? 17 28.5 5.895 1 97.38 342 GLU A N 1
ATOM 2607 C CA . GLU A 1 342 ? 17.188 29.391 4.75 1 97.38 342 GLU A CA 1
ATOM 2608 C C . GLU A 1 342 ? 15.953 29.422 3.861 1 97.38 342 GLU A C 1
ATOM 2610 O O . GLU A 1 342 ? 15.477 30.484 3.48 1 97.38 342 GLU A O 1
ATOM 2615 N N . GLY A 1 343 ? 15.469 28.25 3.549 1 96.62 343 GLY A N 1
ATOM 2616 C CA . GLY A 1 343 ? 14.289 28.141 2.709 1 96.62 343 GLY A CA 1
ATOM 2617 C C . GLY A 1 343 ? 13.07 28.812 3.311 1 96.62 343 GLY A C 1
ATOM 2618 O O . GLY A 1 343 ? 12.281 29.453 2.596 1 96.62 343 GLY A O 1
ATOM 2619 N N . THR A 1 344 ? 12.922 28.703 4.621 1 98.31 344 THR A N 1
ATOM 2620 C CA . THR A 1 344 ? 11.789 29.312 5.316 1 98.31 344 THR A CA 1
ATOM 2621 C C . THR A 1 344 ? 11.875 30.844 5.266 1 98.31 344 THR A C 1
ATOM 2623 O O . THR A 1 344 ? 10.883 31.516 4.977 1 98.31 344 THR A O 1
ATOM 2626 N N . ARG A 1 345 ? 13.031 31.422 5.488 1 98.38 345 ARG A N 1
ATOM 2627 C CA . ARG A 1 345 ? 13.219 32.875 5.441 1 98.38 345 ARG A CA 1
ATOM 2628 C C . ARG A 1 345 ? 12.875 33.406 4.059 1 98.38 345 ARG A C 1
ATOM 2630 O O . ARG A 1 345 ? 12.156 34.406 3.939 1 98.38 345 ARG A O 1
ATOM 2637 N N . GLU A 1 346 ? 13.398 32.719 3.086 1 98 346 GLU A N 1
ATOM 2638 C CA . GLU A 1 346 ? 13.164 33.156 1.711 1 98 346 GLU A CA 1
ATOM 2639 C C . GLU A 1 346 ? 11.688 33.031 1.342 1 98 346 GLU A C 1
ATOM 2641 O O . GLU A 1 346 ? 11.133 33.938 0.706 1 98 346 GLU A O 1
ATOM 2646 N N . ALA A 1 347 ? 11.086 31.938 1.72 1 98.38 347 ALA A N 1
ATOM 2647 C CA . ALA A 1 347 ? 9.672 31.719 1.42 1 98.38 347 ALA A CA 1
ATOM 2648 C C . ALA A 1 347 ? 8.805 32.812 2.061 1 98.38 347 ALA A C 1
ATOM 2650 O O . ALA A 1 347 ? 7.902 33.344 1.419 1 98.38 347 ALA A O 1
ATOM 2651 N N . VAL A 1 348 ? 9.047 33.094 3.32 1 98.56 348 VAL A N 1
ATOM 2652 C CA . VAL A 1 348 ? 8.258 34.094 4.043 1 98.56 348 VAL A CA 1
ATOM 2653 C C . VAL A 1 348 ? 8.422 35.469 3.385 1 98.56 348 VAL A C 1
ATOM 2655 O O . VAL A 1 348 ? 7.445 36.188 3.227 1 98.56 348 VAL A O 1
ATOM 2658 N N . ALA A 1 349 ? 9.617 35.812 2.977 1 98.31 349 ALA A N 1
ATOM 2659 C CA . ALA A 1 349 ? 9.859 37.062 2.285 1 98.31 349 ALA A CA 1
ATOM 2660 C C . ALA A 1 349 ? 9.039 37.156 1.003 1 98.31 349 ALA A C 1
ATOM 2662 O O . ALA A 1 349 ? 8.375 38.156 0.753 1 98.31 349 ALA A O 1
ATOM 2663 N N . ARG A 1 350 ? 9.109 36.125 0.24 1 97.69 350 ARG A N 1
ATOM 2664 C CA . ARG A 1 350 ? 8.383 36.094 -1.028 1 97.69 350 ARG A CA 1
ATOM 2665 C C . ARG A 1 350 ? 6.879 36.094 -0.802 1 97.69 350 ARG A C 1
ATOM 2667 O O . ARG A 1 350 ? 6.125 36.688 -1.572 1 97.69 350 ARG A O 1
ATOM 2674 N N . LEU A 1 351 ? 6.43 35.406 0.204 1 98.38 351 LEU A N 1
ATOM 2675 C CA . LEU A 1 351 ? 5.012 35.375 0.533 1 98.38 351 LEU A CA 1
ATOM 2676 C C . LEU A 1 351 ? 4.52 36.75 0.97 1 98.38 351 LEU A C 1
ATOM 2678 O O . LEU A 1 351 ? 3.422 37.156 0.6 1 98.38 351 LEU A O 1
ATOM 2682 N N . ASN A 1 352 ? 5.301 37.438 1.768 1 98.19 352 ASN A N 1
ATOM 2683 C CA . ASN A 1 352 ? 4.934 38.781 2.188 1 98.19 352 ASN A CA 1
ATOM 2684 C C . ASN A 1 352 ? 4.836 39.719 0.998 1 98.19 352 ASN A C 1
ATOM 2686 O O . ASN A 1 352 ? 3.945 40.562 0.948 1 98.19 352 ASN A O 1
ATOM 2690 N N . GLU A 1 353 ? 5.746 39.562 0.039 1 97.5 353 GLU A N 1
ATOM 2691 C CA . GLU A 1 353 ? 5.645 40.344 -1.193 1 97.5 353 GLU A CA 1
ATOM 2692 C C . GLU A 1 353 ? 4.352 40.031 -1.938 1 97.5 353 GLU A C 1
ATOM 2694 O O . GLU A 1 353 ? 3.701 40.938 -2.469 1 97.5 353 GLU A O 1
ATOM 2699 N N . THR A 1 354 ? 4.074 38.75 -2.018 1 97.38 354 THR A N 1
ATOM 2700 C CA . THR A 1 354 ? 2.844 38.312 -2.662 1 97.38 354 THR A CA 1
ATOM 2701 C C . THR A 1 354 ? 1.624 38.938 -1.991 1 97.38 354 THR A C 1
ATOM 2703 O O . THR A 1 354 ? 0.731 39.438 -2.67 1 97.38 354 THR A O 1
ATOM 2706 N N . LEU A 1 355 ? 1.578 38.906 -0.655 1 97.75 355 LEU A N 1
ATOM 2707 C CA . LEU A 1 355 ? 0.462 39.438 0.106 1 97.75 355 LEU A CA 1
ATOM 2708 C C . LEU A 1 355 ? 0.354 40.969 -0.104 1 97.75 355 LEU A C 1
ATOM 2710 O O . LEU A 1 355 ? -0.747 41.5 -0.27 1 97.75 355 LEU A O 1
ATOM 2714 N N . ALA A 1 356 ? 1.44 41.625 -0.168 1 96.44 356 ALA A N 1
ATOM 2715 C CA . ALA A 1 356 ? 1.469 43.062 -0.392 1 96.44 356 ALA A CA 1
ATOM 2716 C C . ALA A 1 356 ? 0.922 43.406 -1.772 1 96.44 356 ALA A C 1
ATOM 2718 O O . ALA A 1 356 ? 0.123 44.344 -1.912 1 96.44 356 ALA A O 1
ATOM 2719 N N . ASP A 1 357 ? 1.379 42.719 -2.711 1 95.62 357 ASP A N 1
ATOM 2720 C CA . ASP A 1 357 ? 0.969 42.969 -4.09 1 95.62 357 ASP A CA 1
ATOM 2721 C C . ASP A 1 357 ? -0.532 42.75 -4.266 1 95.62 357 ASP A C 1
ATOM 2723 O O . ASP A 1 357 ? -1.174 43.438 -5.062 1 95.62 357 ASP A O 1
ATOM 2727 N N . LEU A 1 358 ? -1.033 41.75 -3.621 1 95.69 358 LEU A N 1
ATOM 2728 C CA . LEU A 1 358 ? -2.445 41.406 -3.754 1 95.69 358 LEU A CA 1
ATOM 2729 C C . LEU A 1 358 ? -3.305 42.281 -2.852 1 95.69 358 LEU A C 1
ATOM 2731 O O . LEU A 1 358 ? -4.535 42.25 -2.932 1 95.69 358 LEU A O 1
ATOM 2735 N N . GLY A 1 359 ? -2.703 43.031 -2.119 1 93.5 359 GLY A N 1
ATOM 2736 C CA . GLY A 1 359 ? -3.434 43.875 -1.172 1 93.5 359 GLY A CA 1
ATOM 2737 C C . GLY A 1 359 ? -4.07 43.062 -0.05 1 93.5 359 GLY A C 1
ATOM 2738 O O . GLY A 1 359 ? -5.168 43.375 0.404 1 93.5 359 GLY A O 1
ATOM 2739 N N . LEU A 1 360 ? -3.426 41.938 0.095 1 87.19 360 LEU A N 1
ATOM 2740 C CA . LEU A 1 360 ? -3.877 41.062 1.172 1 87.19 360 LEU A CA 1
ATOM 2741 C C . LEU A 1 360 ? -2.896 41.094 2.34 1 87.19 360 LEU A C 1
ATOM 2743 O O . LEU A 1 360 ? -1.816 41.656 2.236 1 87.19 360 LEU A O 1
ATOM 2747 N N . GLY A 1 361 ? -3.197 40.531 3.404 1 67.31 361 GLY A N 1
ATOM 2748 C CA . GLY A 1 361 ? -2.291 40.469 4.539 1 67.31 361 GLY A CA 1
ATOM 2749 C C . GLY A 1 361 ? -2.471 41.625 5.512 1 67.31 361 GLY A C 1
ATOM 2750 O O . GLY A 1 361 ? -3.047 42.656 5.16 1 67.31 361 GLY A O 1
ATOM 2751 N N . VAL A 1 362 ? -2.99 41.656 6.777 1 59.56 362 VAL A N 1
ATOM 2752 C CA . VAL A 1 362 ? -3.189 42.781 7.652 1 59.56 362 VAL A CA 1
ATOM 2753 C C . VAL A 1 362 ? -2.096 42.844 8.719 1 59.56 362 VAL A C 1
ATOM 2755 O O . VAL A 1 362 ? -2.143 43.656 9.641 1 59.56 362 VAL A O 1
ATOM 2758 N N . ARG A 1 363 ? -1.03 41.844 9.078 1 57.31 363 ARG A N 1
ATOM 2759 C CA . ARG A 1 363 ? -0.611 42.188 10.43 1 57.31 363 ARG A CA 1
ATOM 2760 C C . ARG A 1 363 ? -0.339 43.688 10.539 1 57.31 363 ARG A C 1
ATOM 2762 O O . ARG A 1 363 ? 0.542 44.219 9.859 1 57.31 363 ARG A O 1
ATOM 2769 N N . ALA A 1 364 ? -1.416 44.625 10.469 1 40.53 364 ALA A N 1
ATOM 2770 C CA . ALA A 1 364 ? -1.333 45.969 10.992 1 40.53 364 ALA A CA 1
ATOM 2771 C C . ALA A 1 364 ? -1.195 45.969 12.516 1 40.53 364 ALA A C 1
ATOM 2773 O O . ALA A 1 364 ? -1.79 45.125 13.195 1 40.53 364 ALA A O 1
ATOM 2774 N N . MET B 1 1 ? -13.375 -3.514 23.297 1 73.25 1 MET B N 1
ATOM 2775 C CA . MET B 1 1 ? -13.914 -3.41 21.938 1 73.25 1 MET B CA 1
ATOM 2776 C C . MET B 1 1 ? -13.25 -4.414 21.016 1 73.25 1 MET B C 1
ATOM 2778 O O . MET B 1 1 ? -12.031 -4.625 21.078 1 73.25 1 MET B O 1
ATOM 2782 N N . GLN B 1 2 ? -14.109 -5.191 20.359 1 80 2 GLN B N 1
ATOM 2783 C CA . GLN B 1 2 ? -13.633 -6.242 19.453 1 80 2 GLN B CA 1
ATOM 2784 C C . GLN B 1 2 ? -13.82 -5.84 18 1 80 2 GLN B C 1
ATOM 2786 O O . GLN B 1 2 ? -14.688 -5.023 17.672 1 80 2 GLN B O 1
ATOM 2791 N N . PRO B 1 3 ? -12.852 -6.262 17.109 1 87.31 3 PRO B N 1
ATOM 2792 C CA . PRO B 1 3 ? -13.133 -6.113 15.672 1 87.31 3 PRO B CA 1
ATOM 2793 C C . PRO B 1 3 ? -14.484 -6.699 15.266 1 87.31 3 PRO B C 1
ATOM 2795 O O . PRO B 1 3 ? -15.125 -7.387 16.062 1 87.31 3 PRO B O 1
ATOM 2798 N N . ARG B 1 4 ? -14.898 -6.328 14.102 1 85.56 4 ARG B N 1
ATOM 2799 C CA . ARG B 1 4 ? -16.078 -7.008 13.57 1 85.56 4 ARG B CA 1
ATOM 2800 C C . ARG B 1 4 ? -15.789 -8.492 13.352 1 85.56 4 ARG B C 1
ATOM 2802 O O . ARG B 1 4 ? -14.68 -8.961 13.602 1 85.56 4 ARG B O 1
ATOM 2809 N N . ASP B 1 5 ? -16.875 -9.227 12.984 1 82.31 5 ASP B N 1
ATOM 2810 C CA . ASP B 1 5 ? -16.688 -10.648 12.703 1 82.31 5 ASP B CA 1
ATOM 2811 C C . ASP B 1 5 ? -15.781 -10.852 11.492 1 82.31 5 ASP B C 1
ATOM 2813 O O . ASP B 1 5 ? -16.141 -10.484 10.375 1 82.31 5 ASP B O 1
ATOM 2817 N N . LEU B 1 6 ? -14.602 -11.375 11.812 1 84 6 LEU B N 1
ATOM 2818 C CA . LEU B 1 6 ? -13.617 -11.594 10.758 1 84 6 LEU B CA 1
ATOM 2819 C C . LEU B 1 6 ? -13.469 -13.078 10.445 1 84 6 LEU B C 1
ATOM 2821 O O . LEU B 1 6 ? -12.469 -13.5 9.867 1 84 6 LEU B O 1
ATOM 2825 N N . SER B 1 7 ? -14.367 -13.844 10.828 1 80.44 7 SER B N 1
ATOM 2826 C CA . SER B 1 7 ? -14.297 -15.297 10.68 1 80.44 7 SER B CA 1
ATOM 2827 C C . SER B 1 7 ? -14.219 -15.703 9.211 1 80.44 7 SER B C 1
ATOM 2829 O O . SER B 1 7 ? -13.688 -16.766 8.883 1 80.44 7 SER B O 1
ATOM 2831 N N . ASP B 1 8 ? -14.734 -14.805 8.391 1 77.81 8 ASP B N 1
ATOM 2832 C CA . ASP B 1 8 ? -14.734 -15.117 6.965 1 77.81 8 ASP B CA 1
ATOM 2833 C C . ASP B 1 8 ? -13.422 -14.695 6.309 1 77.81 8 ASP B C 1
ATOM 2835 O O . ASP B 1 8 ? -13.195 -14.977 5.129 1 77.81 8 ASP B O 1
ATOM 2839 N N . HIS B 1 9 ? -12.617 -14.102 7.137 1 80.75 9 HIS B N 1
ATOM 2840 C CA . HIS B 1 9 ? -11.328 -13.68 6.609 1 80.75 9 HIS B CA 1
ATOM 2841 C C . HIS B 1 9 ? -10.258 -14.734 6.875 1 80.75 9 HIS B C 1
ATOM 2843 O O . HIS B 1 9 ? -10.062 -15.148 8.023 1 80.75 9 HIS B O 1
ATOM 2849 N N . SER B 1 10 ? -9.617 -15.281 5.898 1 75 10 SER B N 1
ATOM 2850 C CA . SER B 1 10 ? -8.516 -16.219 6.066 1 75 10 SER B CA 1
ATOM 2851 C C . SER B 1 10 ? -7.164 -15.516 5.973 1 75 10 SER B C 1
ATOM 2853 O O . SER B 1 10 ? -6.938 -14.719 5.062 1 75 10 SER B O 1
ATOM 2855 N N . PRO B 1 11 ? -6.328 -15.852 6.949 1 77.31 11 PRO B N 1
ATOM 2856 C CA . PRO B 1 11 ? -4.988 -15.266 6.848 1 77.31 11 PRO B CA 1
ATOM 2857 C C . PRO B 1 11 ? -4.195 -15.805 5.66 1 77.31 11 PRO B C 1
ATOM 2859 O O . PRO B 1 11 ? -4.406 -16.953 5.238 1 77.31 11 PRO B O 1
ATOM 2862 N N . TYR B 1 12 ? -3.457 -14.945 5.199 1 76.62 12 TYR B N 1
ATOM 2863 C CA . TYR B 1 12 ? -2.525 -15.367 4.16 1 76.62 12 TYR B CA 1
ATOM 2864 C C . TYR B 1 12 ? -1.416 -16.234 4.746 1 76.62 12 TYR B C 1
ATOM 2866 O O . TYR B 1 12 ? -0.852 -15.906 5.793 1 76.62 12 TYR B O 1
ATOM 2874 N N . VAL B 1 13 ? -1.126 -17.344 4.129 1 66 13 VAL B N 1
ATOM 2875 C CA . VAL B 1 13 ? -0.028 -18.203 4.535 1 66 13 VAL B CA 1
ATOM 2876 C C . VAL B 1 13 ? 1.145 -18.047 3.57 1 66 13 VAL B C 1
ATOM 2878 O O . VAL B 1 13 ? 1.131 -18.609 2.469 1 66 13 VAL B O 1
ATOM 2881 N N . PRO B 1 14 ? 2.125 -17.25 4.055 1 66.25 14 PRO B N 1
ATOM 2882 C CA . PRO B 1 14 ? 3.281 -17.109 3.168 1 66.25 14 PRO B CA 1
ATOM 2883 C C . PRO B 1 14 ? 4.211 -18.312 3.195 1 66.25 14 PRO B C 1
ATOM 2885 O O . PRO B 1 14 ? 4.129 -19.141 4.109 1 66.25 14 PRO B O 1
ATOM 2888 N N . GLY B 1 15 ? 4.887 -18.453 2.082 1 67.81 15 GLY B N 1
ATOM 2889 C CA . GLY B 1 15 ? 5.984 -19.406 2.166 1 67.81 15 GLY B CA 1
ATOM 2890 C C . GLY B 1 15 ? 7.016 -19.031 3.213 1 67.81 15 GLY B C 1
ATOM 2891 O O . GLY B 1 15 ? 7.078 -17.875 3.646 1 67.81 15 GLY B O 1
ATOM 2892 N N . ARG B 1 16 ? 7.742 -20.062 3.684 1 66.38 16 ARG B N 1
ATOM 2893 C CA . ARG B 1 16 ? 8.758 -19.797 4.695 1 66.38 16 ARG B CA 1
ATOM 2894 C C . ARG B 1 16 ? 9.945 -19.047 4.109 1 66.38 16 ARG B C 1
ATOM 2896 O O . ARG B 1 16 ? 10.297 -19.234 2.943 1 66.38 16 ARG B O 1
ATOM 2903 N N . GLY B 1 17 ? 10.453 -18.078 4.848 1 71.31 17 GLY B N 1
ATOM 2904 C CA . GLY B 1 17 ? 11.602 -17.297 4.422 1 71.31 17 GLY B CA 1
ATOM 2905 C C . GLY B 1 17 ? 12.93 -17.969 4.773 1 71.31 17 GLY B C 1
ATOM 2906 O O . GLY B 1 17 ? 12.969 -18.875 5.605 1 71.31 17 GLY B O 1
ATOM 2907 N N . VAL B 1 18 ? 13.953 -17.469 4.047 1 74.44 18 VAL B N 1
ATOM 2908 C CA . VAL B 1 18 ? 15.289 -18.047 4.191 1 74.44 18 VAL B CA 1
ATOM 2909 C C . VAL B 1 18 ? 15.781 -17.859 5.621 1 74.44 18 VAL B C 1
ATOM 2911 O O . VAL B 1 18 ? 16.219 -18.812 6.266 1 74.44 18 VAL B O 1
ATOM 2914 N N . GLU B 1 19 ? 15.727 -16.625 6.105 1 67.56 19 GLU B N 1
ATOM 2915 C CA . GLU B 1 19 ? 16.25 -16.328 7.438 1 67.56 19 GLU B CA 1
ATOM 2916 C C . GLU B 1 19 ? 15.508 -17.125 8.508 1 67.56 19 GLU B C 1
ATOM 2918 O O . GLU B 1 19 ? 16.109 -17.625 9.453 1 67.56 19 GLU B O 1
ATOM 2923 N N . GLU B 1 20 ? 14.273 -17.234 8.359 1 68.62 20 GLU B N 1
ATOM 2924 C CA . GLU B 1 20 ? 13.445 -18.016 9.281 1 68.62 20 GLU B CA 1
ATOM 2925 C C . GLU B 1 20 ? 13.844 -19.484 9.281 1 68.62 20 GLU B C 1
ATOM 2927 O O . GLU B 1 20 ? 14.039 -20.078 10.344 1 68.62 20 GLU B O 1
ATOM 2932 N N . VAL B 1 21 ? 14.023 -19.969 8.133 1 71.38 21 VAL B N 1
ATOM 2933 C CA . VAL B 1 21 ? 14.367 -21.375 7.984 1 71.38 21 VAL B CA 1
ATOM 2934 C C . VAL B 1 21 ? 15.789 -21.609 8.508 1 71.38 21 VAL B C 1
ATOM 2936 O O . VAL B 1 21 ? 16.047 -22.594 9.203 1 71.38 21 VAL B O 1
ATOM 2939 N N . ALA B 1 22 ? 16.641 -20.672 8.047 1 75.44 22 ALA B N 1
ATOM 2940 C CA . ALA B 1 22 ? 18.031 -20.812 8.508 1 75.44 22 ALA B CA 1
ATOM 2941 C C . ALA B 1 22 ? 18.094 -20.828 10.031 1 75.44 22 ALA B C 1
ATOM 2943 O O . ALA B 1 22 ? 18.781 -21.688 10.609 1 75.44 22 ALA B O 1
ATOM 2944 N N . ARG B 1 23 ? 17.453 -19.953 10.719 1 69.5 23 ARG B N 1
ATOM 2945 C CA . ARG B 1 23 ? 17.438 -19.859 12.18 1 69.5 23 ARG B CA 1
ATOM 2946 C C . ARG B 1 23 ? 16.828 -21.109 12.805 1 69.5 23 ARG B C 1
ATOM 2948 O O . ARG B 1 23 ? 17.375 -21.641 13.773 1 69.5 23 ARG B O 1
ATOM 2955 N N . ASP B 1 24 ? 15.82 -21.625 12.242 1 71.38 24 ASP B N 1
ATOM 2956 C CA . ASP B 1 24 ? 15.094 -22.766 12.781 1 71.38 24 ASP B CA 1
ATOM 2957 C C . ASP B 1 24 ? 15.891 -24.047 12.625 1 71.38 24 ASP B C 1
ATOM 2959 O O . ASP B 1 24 ? 15.828 -24.938 13.477 1 71.38 24 ASP B O 1
ATOM 2963 N N . ARG B 1 25 ? 16.688 -24.078 11.523 1 76.06 25 ARG B N 1
ATOM 2964 C CA . ARG B 1 25 ? 17.328 -25.344 11.188 1 76.06 25 ARG B CA 1
ATOM 2965 C C . ARG B 1 25 ? 18.828 -25.312 11.477 1 76.06 25 ARG B C 1
ATOM 2967 O O . ARG B 1 25 ? 19.516 -26.312 11.305 1 76.06 25 ARG B O 1
ATOM 2974 N N . GLY B 1 26 ? 19.172 -24.078 11.906 1 75.38 26 GLY B N 1
ATOM 2975 C CA . GLY B 1 26 ? 20.594 -23.938 12.211 1 75.38 26 GLY B CA 1
ATOM 2976 C C . GLY B 1 26 ? 21.484 -24.031 10.984 1 75.38 26 GLY B C 1
ATOM 2977 O O . GLY B 1 26 ? 22.562 -24.609 11.039 1 75.38 26 GLY B O 1
ATOM 2978 N N . LEU B 1 27 ? 20.953 -23.641 9.844 1 79.69 27 LEU B N 1
ATOM 2979 C CA . LEU B 1 27 ? 21.703 -23.656 8.586 1 79.69 27 LEU B CA 1
ATOM 2980 C C . LEU B 1 27 ? 22.234 -22.266 8.25 1 79.69 27 LEU B C 1
ATOM 2982 O O . LEU B 1 27 ? 21.734 -21.266 8.766 1 79.69 27 LEU B O 1
ATOM 2986 N N . ASP B 1 28 ? 23.297 -22.312 7.422 1 78.5 28 ASP B N 1
ATOM 2987 C CA . ASP B 1 28 ? 23.781 -21.047 6.855 1 78.5 28 ASP B CA 1
ATOM 2988 C C . ASP B 1 28 ? 22.812 -20.531 5.781 1 78.5 28 ASP B C 1
ATOM 2990 O O . ASP B 1 28 ? 22.484 -21.25 4.836 1 78.5 28 ASP B O 1
ATOM 2994 N N . PRO B 1 29 ? 22.359 -19.344 6.012 1 76.75 29 PRO B N 1
ATOM 2995 C CA . PRO B 1 29 ? 21.438 -18.781 5.023 1 76.75 29 PRO B CA 1
ATOM 2996 C C . PRO B 1 29 ? 21.984 -18.828 3.6 1 76.75 29 PRO B C 1
ATOM 2998 O O . PRO B 1 29 ? 21.234 -18.969 2.641 1 76.75 29 PRO B O 1
ATOM 3001 N N . ASP B 1 30 ? 23.25 -18.875 3.523 1 77.56 30 ASP B N 1
ATOM 3002 C CA . ASP B 1 30 ? 23.875 -18.891 2.211 1 77.56 30 ASP B CA 1
ATOM 3003 C C . ASP B 1 30 ? 23.797 -20.266 1.566 1 77.56 30 ASP B C 1
ATOM 3005 O O . ASP B 1 30 ? 24 -20.406 0.359 1 77.56 30 ASP B O 1
ATOM 3009 N N . ASP B 1 31 ? 23.484 -21.234 2.301 1 81.06 31 ASP B N 1
ATOM 3010 C CA . ASP B 1 31 ? 23.391 -22.594 1.799 1 81.06 31 ASP B CA 1
ATOM 3011 C C . ASP B 1 31 ? 21.953 -22.953 1.406 1 81.06 31 ASP B C 1
ATOM 3013 O O . ASP B 1 31 ? 21.703 -24.031 0.867 1 81.06 31 ASP B O 1
ATOM 3017 N N . LEU B 1 32 ? 21.141 -22.094 1.69 1 90.44 32 LEU B N 1
ATOM 3018 C CA . LEU B 1 32 ? 19.734 -22.359 1.428 1 90.44 32 LEU B CA 1
ATOM 3019 C C . LEU B 1 32 ? 19.359 -21.938 0.015 1 90.44 32 LEU B C 1
ATOM 3021 O O . LEU B 1 32 ? 19.812 -20.891 -0.464 1 90.44 32 LEU B O 1
ATOM 3025 N N . ILE B 1 33 ? 18.734 -22.891 -0.698 1 95 33 ILE B N 1
ATOM 3026 C CA . ILE B 1 33 ? 18.156 -22.594 -1.998 1 95 33 ILE B CA 1
ATOM 3027 C C . ILE B 1 33 ? 16.656 -22.359 -1.847 1 95 33 ILE B C 1
ATOM 3029 O O . ILE B 1 33 ? 15.898 -23.297 -1.562 1 95 33 ILE B O 1
ATOM 3033 N N . LYS B 1 34 ? 16.234 -21.156 -1.956 1 94.31 34 LYS B N 1
ATOM 3034 C CA . LYS B 1 34 ? 14.828 -20.812 -1.794 1 94.31 34 LYS B CA 1
ATOM 3035 C C . LYS B 1 34 ? 14.109 -20.781 -3.141 1 94.31 34 LYS B C 1
ATOM 3037 O O . LYS B 1 34 ? 14.43 -19.969 -4 1 94.31 34 LYS B O 1
ATOM 3042 N N . LEU B 1 35 ? 13.211 -21.641 -3.346 1 97.56 35 LEU B N 1
ATOM 3043 C CA . LEU B 1 35 ? 12.398 -21.766 -4.551 1 97.56 35 LEU B CA 1
ATOM 3044 C C . LEU B 1 35 ? 10.922 -21.891 -4.199 1 97.56 35 LEU B C 1
ATOM 3046 O O . LEU B 1 35 ? 10.219 -22.75 -4.75 1 97.56 35 LEU B O 1
ATOM 3050 N N . SER B 1 36 ? 10.445 -21 -3.242 1 95.88 36 SER B N 1
ATOM 3051 C CA . SER B 1 36 ? 9.102 -21.203 -2.707 1 95.88 36 SER B CA 1
ATOM 3052 C C . SER B 1 36 ? 8.211 -20.016 -3.014 1 95.88 36 SER B C 1
ATOM 3054 O O . SER B 1 36 ? 6.988 -20.094 -2.855 1 95.88 36 SER B O 1
ATOM 3056 N N . SER B 1 37 ? 8.672 -18.875 -3.52 1 94.94 37 SER B N 1
ATOM 3057 C CA . SER B 1 37 ? 7.867 -17.656 -3.561 1 94.94 37 SER B CA 1
ATOM 3058 C C . SER B 1 37 ? 7.844 -17.062 -4.961 1 94.94 37 SER B C 1
ATOM 3060 O O . SER B 1 37 ? 7.477 -15.891 -5.137 1 94.94 37 SER B O 1
ATOM 3062 N N . ASN B 1 38 ? 8.281 -17.781 -5.941 1 97.75 38 ASN B N 1
ATOM 3063 C CA . ASN B 1 38 ? 8.25 -17.375 -7.344 1 97.75 38 ASN B CA 1
ATOM 3064 C C . ASN B 1 38 ? 8.977 -16.047 -7.562 1 97.75 38 ASN B C 1
ATOM 3066 O O . ASN B 1 38 ? 8.547 -15.227 -8.375 1 97.75 38 ASN B O 1
ATOM 3070 N N . GLU B 1 39 ? 10.008 -15.781 -6.758 1 97.38 39 GLU B N 1
ATOM 3071 C CA . GLU B 1 39 ? 10.852 -14.602 -6.906 1 97.38 39 GLU B CA 1
ATOM 3072 C C . GLU B 1 39 ? 11.836 -14.773 -8.062 1 97.38 39 GLU B C 1
ATOM 3074 O O . GLU B 1 39 ? 12.117 -15.898 -8.484 1 97.38 39 GLU B O 1
ATOM 3079 N N . ASN B 1 40 ? 12.258 -13.68 -8.625 1 98.31 40 ASN B N 1
ATOM 3080 C CA . ASN B 1 40 ? 13.219 -13.711 -9.727 1 98.31 40 ASN B CA 1
ATOM 3081 C C . ASN B 1 40 ? 14.609 -14.117 -9.242 1 98.31 40 ASN B C 1
ATOM 3083 O O . ASN B 1 40 ? 15.211 -13.43 -8.414 1 98.31 40 ASN B O 1
ATOM 3087 N N . PRO B 1 41 ? 15.102 -15.195 -9.711 1 97.25 41 PRO B N 1
ATOM 3088 C CA . PRO B 1 41 ? 16.375 -15.68 -9.188 1 97.25 41 PRO B CA 1
ATOM 3089 C C . PRO B 1 41 ? 17.562 -14.797 -9.602 1 97.25 41 PRO B C 1
ATOM 3091 O O . PRO B 1 41 ? 18.641 -14.906 -9.031 1 97.25 41 PRO B O 1
ATOM 3094 N N . HIS B 1 42 ? 17.375 -13.969 -10.57 1 97.62 42 HIS B N 1
ATOM 3095 C CA . HIS B 1 42 ? 18.469 -13.102 -11.031 1 97.62 42 HIS B CA 1
ATOM 3096 C C . HIS B 1 42 ? 18.438 -11.758 -10.328 1 97.62 42 HIS B C 1
ATOM 3098 O O . HIS B 1 42 ? 19.281 -10.898 -10.586 1 97.62 42 HIS B O 1
ATOM 3104 N N . GLY B 1 43 ? 17.5 -11.586 -9.453 1 97.88 43 GLY B N 1
ATOM 3105 C CA . GLY B 1 43 ? 17.375 -10.297 -8.797 1 97.88 43 GLY B CA 1
ATOM 3106 C C . GLY B 1 43 ? 16.766 -9.227 -9.68 1 97.88 43 GLY B C 1
ATOM 3107 O O . GLY B 1 43 ? 16.188 -9.531 -10.719 1 97.88 43 GLY B O 1
ATOM 3108 N N . PRO B 1 44 ? 16.797 -7.973 -9.18 1 98.62 44 PRO B N 1
ATOM 3109 C CA . PRO B 1 44 ? 16.328 -6.859 -10 1 98.62 44 PRO B CA 1
ATOM 3110 C C . PRO B 1 44 ? 17.281 -6.508 -11.133 1 98.62 44 PRO B C 1
ATOM 3112 O O . PRO B 1 44 ? 18.469 -6.832 -11.07 1 98.62 44 PRO B O 1
ATOM 3115 N N . SER B 1 45 ? 16.703 -5.855 -12.148 1 98.31 45 SER B N 1
ATOM 3116 C CA . SER B 1 45 ? 17.562 -5.289 -13.188 1 98.31 45 SER B CA 1
ATOM 3117 C C . SER B 1 45 ? 18.641 -4.395 -12.594 1 98.31 45 SER B C 1
ATOM 3119 O O . SER B 1 45 ? 18.375 -3.635 -11.656 1 98.31 45 SER B O 1
ATOM 3121 N N . PRO B 1 46 ? 19.859 -4.535 -13.148 1 98.31 46 PRO B N 1
ATOM 3122 C CA . PRO B 1 46 ? 20.891 -3.58 -12.711 1 98.31 46 PRO B CA 1
ATOM 3123 C C . PRO B 1 46 ? 20.453 -2.127 -12.891 1 98.31 46 PRO B C 1
ATOM 3125 O O . PRO B 1 46 ? 20.812 -1.269 -12.078 1 98.31 46 PRO B O 1
ATOM 3128 N N . ALA B 1 47 ? 19.703 -1.858 -13.961 1 98.62 47 ALA B N 1
ATOM 3129 C CA . ALA B 1 47 ? 19.188 -0.509 -14.188 1 98.62 47 ALA B CA 1
ATOM 3130 C C . ALA B 1 47 ? 18.234 -0.088 -13.07 1 98.62 47 ALA B C 1
ATOM 3132 O O . ALA B 1 47 ? 18.234 1.07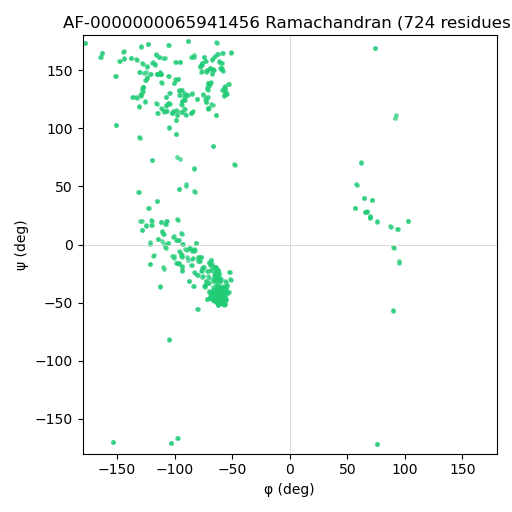5 -12.656 1 98.62 47 ALA B O 1
ATOM 3133 N N . ALA B 1 48 ? 17.406 -0.989 -12.609 1 98.81 48 ALA B N 1
ATOM 3134 C CA . ALA B 1 48 ? 16.516 -0.709 -11.484 1 98.81 48 ALA B CA 1
ATOM 3135 C C . ALA B 1 48 ? 17.297 -0.433 -10.211 1 98.81 48 ALA B C 1
ATOM 3137 O O . ALA B 1 48 ? 16.969 0.479 -9.453 1 98.81 48 ALA B O 1
ATOM 3138 N N . VAL B 1 49 ? 18.344 -1.253 -9.969 1 98.81 49 VAL B N 1
ATOM 3139 C CA . VAL B 1 49 ? 19.203 -1.07 -8.805 1 98.81 49 VAL B CA 1
ATOM 3140 C C . VAL B 1 49 ? 19.812 0.326 -8.828 1 98.81 49 VAL B C 1
ATOM 3142 O O . VAL B 1 49 ? 19.828 1.026 -7.812 1 98.81 49 VAL B O 1
ATOM 3145 N N . ASP B 1 50 ? 20.312 0.728 -9.984 1 98.81 50 ASP B N 1
ATOM 3146 C CA . ASP B 1 50 ? 20.906 2.053 -10.141 1 98.81 50 ASP B CA 1
ATOM 3147 C C . ASP B 1 50 ? 19.875 3.15 -9.867 1 98.81 50 ASP B C 1
ATOM 3149 O O . ASP B 1 50 ? 20.188 4.148 -9.211 1 98.81 50 ASP B O 1
ATOM 3153 N N . ALA B 1 51 ? 18.688 2.982 -10.391 1 98.75 51 ALA B N 1
ATOM 3154 C CA . ALA B 1 51 ? 17.625 3.957 -10.18 1 98.75 51 ALA B CA 1
ATOM 3155 C C . ALA B 1 51 ? 17.312 4.105 -8.695 1 98.75 51 ALA B C 1
ATOM 3157 O O . ALA B 1 51 ? 17.109 5.219 -8.203 1 98.75 51 ALA B O 1
ATOM 3158 N N . ILE B 1 52 ? 17.266 2.979 -7.973 1 98.81 52 ILE B N 1
ATOM 3159 C CA . ILE B 1 52 ? 17 3 -6.539 1 98.81 52 ILE B CA 1
ATOM 3160 C C . ILE B 1 52 ? 18.109 3.779 -5.82 1 98.81 52 ILE B C 1
ATOM 3162 O O . ILE B 1 52 ? 17.812 4.684 -5.031 1 98.81 52 ILE B O 1
ATOM 3166 N N . ARG B 1 53 ? 19.297 3.412 -6.105 1 98.81 53 ARG B N 1
ATOM 3167 C CA . ARG B 1 53 ? 20.422 4.043 -5.434 1 98.81 53 ARG B CA 1
ATOM 3168 C C . ARG B 1 53 ? 20.469 5.539 -5.73 1 98.81 53 ARG B C 1
ATOM 3170 O O . ARG B 1 53 ? 20.734 6.348 -4.836 1 98.81 53 ARG B O 1
ATOM 3177 N N . GLU B 1 54 ? 20.203 5.867 -6.969 1 98.38 54 GLU B N 1
ATOM 3178 C CA . GLU B 1 54 ? 20.25 7.258 -7.41 1 98.38 54 GLU B CA 1
ATOM 3179 C C . GLU B 1 54 ? 19.203 8.102 -6.691 1 98.38 54 GLU B C 1
ATOM 3181 O O . GLU B 1 54 ? 19.438 9.281 -6.418 1 98.38 54 GLU B O 1
ATOM 3186 N N . HIS B 1 55 ? 18.094 7.551 -6.305 1 98.19 55 HIS B N 1
ATOM 3187 C CA . HIS B 1 55 ? 17 8.336 -5.77 1 98.19 55 HIS B CA 1
ATOM 3188 C C . HIS B 1 55 ? 16.797 8.07 -4.277 1 98.19 55 HIS B C 1
ATOM 3190 O O . HIS B 1 55 ? 15.797 8.484 -3.695 1 98.19 55 HIS B O 1
ATOM 3196 N N . ALA B 1 56 ? 17.75 7.383 -3.666 1 98.62 56 ALA B N 1
ATOM 3197 C CA . ALA B 1 56 ? 17.656 6.984 -2.264 1 98.62 56 ALA B CA 1
ATOM 3198 C C . ALA B 1 56 ? 17.547 8.203 -1.354 1 98.62 56 ALA B C 1
ATOM 3200 O O . ALA B 1 56 ? 16.891 8.148 -0.304 1 98.62 56 ALA B O 1
ATOM 3201 N N . ASP B 1 57 ? 18.109 9.32 -1.741 1 97.69 57 ASP B N 1
ATOM 3202 C CA . ASP B 1 57 ? 18.141 10.5 -0.877 1 97.69 57 ASP B CA 1
ATOM 3203 C C . ASP B 1 57 ? 16.969 11.43 -1.165 1 97.69 57 ASP B C 1
ATOM 3205 O O . ASP B 1 57 ? 16.906 12.547 -0.657 1 97.69 57 ASP B O 1
ATOM 3209 N N . ARG B 1 58 ? 16 10.992 -1.959 1 95.69 58 ARG B N 1
ATOM 3210 C CA . ARG B 1 58 ? 14.859 11.812 -2.326 1 95.69 58 ARG B CA 1
ATOM 3211 C C . ARG B 1 58 ? 13.555 11.164 -1.881 1 95.69 58 ARG B C 1
ATOM 3213 O O . ARG B 1 58 ? 12.477 11.555 -2.33 1 95.69 58 ARG B O 1
ATOM 3220 N N . VAL B 1 59 ? 13.664 10.219 -0.984 1 97.94 59 VAL B N 1
ATOM 3221 C CA . VAL B 1 59 ? 12.5 9.414 -0.616 1 97.94 59 VAL B CA 1
ATOM 3222 C C . VAL B 1 59 ? 11.641 10.172 0.388 1 97.94 59 VAL B C 1
ATOM 3224 O O . VAL B 1 59 ? 10.602 9.68 0.823 1 97.94 59 VAL B O 1
ATOM 3227 N N . HIS B 1 60 ? 12.016 11.406 0.752 1 97.44 60 HIS B N 1
ATOM 3228 C CA . HIS B 1 60 ? 11.18 12.258 1.583 1 97.44 60 HIS B CA 1
ATOM 3229 C C . HIS B 1 60 ? 10.062 12.898 0.763 1 97.44 60 HIS B C 1
ATOM 3231 O O . HIS B 1 60 ? 9.117 13.461 1.322 1 97.44 60 HIS B O 1
ATOM 3237 N N . GLN B 1 61 ? 10.125 12.797 -0.522 1 94 61 GLN B N 1
ATOM 3238 C CA . GLN B 1 61 ? 9.141 13.391 -1.418 1 94 61 GLN B CA 1
ATOM 3239 C C . GLN B 1 61 ? 8.133 12.352 -1.887 1 94 61 GLN B C 1
ATOM 3241 O O . GLN B 1 61 ? 8.484 11.195 -2.119 1 94 61 GLN B O 1
ATOM 3246 N N . TYR B 1 62 ? 6.875 12.758 -2.006 1 92.94 62 TYR B N 1
ATOM 3247 C CA . TYR B 1 62 ? 5.844 11.891 -2.564 1 92.94 62 TYR B CA 1
ATOM 3248 C C . TYR B 1 62 ? 6.066 11.672 -4.059 1 92.94 62 TYR B C 1
ATOM 3250 O O . TYR B 1 62 ? 6.598 12.547 -4.746 1 92.94 62 TYR B O 1
ATOM 3258 N N . PRO B 1 63 ? 5.625 10.523 -4.59 1 92.31 63 PRO B N 1
ATOM 3259 C CA . PRO B 1 63 ? 5.941 10.102 -5.953 1 92.31 63 PRO B CA 1
ATOM 3260 C C . PRO B 1 63 ? 5.012 10.719 -6.996 1 92.31 63 PRO B C 1
ATOM 3262 O O . PRO B 1 63 ? 4.453 10.016 -7.836 1 92.31 63 PRO B O 1
ATOM 3265 N N . LYS B 1 64 ? 5.012 11.93 -7.18 1 88.25 64 LYS B N 1
ATOM 3266 C CA . LYS B 1 64 ? 4.105 12.555 -8.141 1 88.25 64 LYS B CA 1
ATOM 3267 C C . LYS B 1 64 ? 4.629 12.406 -9.57 1 88.25 64 LYS B C 1
ATOM 3269 O O . LYS B 1 64 ? 3.988 11.766 -10.406 1 88.25 64 LYS B O 1
ATOM 3274 N N . SER B 1 65 ? 5.832 12.852 -9.805 1 89.75 65 SER B N 1
ATOM 3275 C CA . SER B 1 65 ? 6.395 12.812 -11.148 1 89.75 65 SER B CA 1
ATOM 3276 C C . SER B 1 65 ? 6.676 11.375 -11.586 1 89.75 65 SER B C 1
ATOM 3278 O O . SER B 1 65 ? 6.375 11 -12.719 1 89.75 65 SER B O 1
ATOM 3280 N N . SER B 1 66 ? 7.285 10.586 -10.711 1 94.75 66 SER B N 1
ATOM 3281 C CA . SER B 1 66 ? 7.637 9.211 -11.055 1 94.75 66 SER B CA 1
ATOM 3282 C C . SER B 1 66 ? 6.391 8.383 -11.367 1 94.75 66 SER B C 1
ATOM 3284 O O . SER B 1 66 ? 6.398 7.566 -12.289 1 94.75 66 SER B O 1
ATOM 3286 N N . HIS B 1 67 ? 5.336 8.617 -10.648 1 96.88 67 HIS B N 1
ATOM 3287 C CA . HIS B 1 67 ? 4.062 7.945 -10.891 1 96.88 67 HIS B CA 1
ATOM 3288 C C . HIS B 1 67 ? 3.502 8.305 -12.266 1 96.88 67 HIS B C 1
ATOM 3290 O O . HIS B 1 67 ? 3.07 7.43 -13.016 1 96.88 67 HIS B O 1
ATOM 3296 N N . THR B 1 68 ? 3.518 9.562 -12.57 1 95.56 68 THR B N 1
ATOM 3297 C CA . THR B 1 68 ? 3.027 10.039 -13.859 1 95.56 68 THR B CA 1
ATOM 3298 C C . THR B 1 68 ? 3.848 9.445 -15 1 95.56 68 THR B C 1
ATOM 3300 O O . THR B 1 68 ? 3.289 8.984 -16 1 95.56 68 THR B O 1
ATOM 3303 N N . ASP B 1 69 ? 5.164 9.469 -14.812 1 97.25 69 ASP B N 1
ATOM 3304 C CA . ASP B 1 69 ? 6.059 8.945 -15.844 1 97.25 69 ASP B CA 1
ATOM 3305 C C . ASP B 1 69 ? 5.832 7.449 -16.062 1 97.25 69 ASP B C 1
ATOM 3307 O O . ASP B 1 69 ? 5.801 6.984 -17.203 1 97.25 69 ASP B O 1
ATOM 3311 N N . LEU B 1 70 ? 5.66 6.711 -15.008 1 98.62 70 LEU B N 1
ATOM 3312 C CA . LEU B 1 70 ? 5.43 5.273 -15.117 1 98.62 70 LEU B CA 1
ATOM 3313 C C . LEU B 1 70 ? 4.105 4.984 -15.812 1 98.62 70 LEU B C 1
ATOM 3315 O O . LEU B 1 70 ? 4.035 4.113 -16.688 1 98.62 70 LEU B O 1
ATOM 3319 N N . THR B 1 71 ? 3.072 5.738 -15.414 1 98.38 71 THR B N 1
ATOM 3320 C CA . THR B 1 71 ? 1.764 5.582 -16.047 1 98.38 71 THR B CA 1
ATOM 3321 C C . THR B 1 71 ? 1.854 5.816 -17.547 1 98.38 71 THR B C 1
ATOM 3323 O O . THR B 1 71 ? 1.329 5.023 -18.328 1 98.38 71 THR B O 1
ATOM 3326 N N . ALA B 1 72 ? 2.541 6.836 -17.891 1 98.31 72 ALA B N 1
ATOM 3327 C CA . ALA B 1 72 ? 2.68 7.188 -19.297 1 98.31 72 ALA B CA 1
ATOM 3328 C C . ALA B 1 72 ? 3.443 6.109 -20.062 1 98.31 72 ALA B C 1
ATOM 3330 O O . ALA B 1 72 ? 3.068 5.746 -21.188 1 98.31 72 ALA B O 1
ATOM 3331 N N . LYS B 1 73 ? 4.5 5.645 -19.516 1 98.62 73 LYS B N 1
ATOM 3332 C CA . LYS B 1 73 ? 5.316 4.629 -20.172 1 98.62 73 LYS B CA 1
ATOM 3333 C C . LYS B 1 73 ? 4.531 3.336 -20.375 1 98.62 73 LYS B C 1
ATOM 3335 O O . LYS B 1 73 ? 4.629 2.701 -21.422 1 98.62 73 LYS B O 1
ATOM 3340 N N . LEU B 1 74 ? 3.785 2.943 -19.391 1 98.69 74 LEU B N 1
ATOM 3341 C CA . LEU B 1 74 ? 2.961 1.743 -19.484 1 98.69 74 LEU B CA 1
ATOM 3342 C C . LEU B 1 74 ? 1.866 1.919 -20.531 1 98.69 74 LEU B C 1
ATOM 3344 O O . LEU B 1 74 ? 1.563 0.988 -21.281 1 98.69 74 LEU B O 1
ATOM 3348 N N . ALA B 1 75 ? 1.258 3.09 -20.5 1 98.38 75 ALA B N 1
ATOM 3349 C CA . ALA B 1 75 ? 0.239 3.385 -21.5 1 98.38 75 ALA B CA 1
ATOM 3350 C C . ALA B 1 75 ? 0.806 3.252 -22.906 1 98.38 75 ALA B C 1
ATOM 3352 O O . ALA B 1 75 ? 0.168 2.668 -23.781 1 98.38 75 ALA B O 1
ATOM 3353 N N . GLU B 1 76 ? 1.971 3.793 -23.094 1 98.31 76 GLU B N 1
ATOM 3354 C CA . GLU B 1 76 ? 2.643 3.693 -24.391 1 98.31 76 GLU B CA 1
ATOM 3355 C C . GLU B 1 76 ? 2.959 2.24 -24.734 1 98.31 76 GLU B C 1
ATOM 3357 O O . GLU B 1 76 ? 2.711 1.797 -25.859 1 98.31 76 GLU B O 1
ATOM 3362 N N . LYS B 1 77 ? 3.459 1.517 -23.828 1 97.44 77 LYS B N 1
ATOM 3363 C CA . LYS B 1 77 ? 3.842 0.122 -24.031 1 97.44 77 LYS B CA 1
ATOM 3364 C C . LYS B 1 77 ? 2.664 -0.704 -24.531 1 97.44 77 LYS B C 1
ATOM 3366 O O . LYS B 1 77 ? 2.836 -1.579 -25.391 1 97.44 77 LYS B O 1
ATOM 3371 N N . TRP B 1 78 ? 1.486 -0.424 -24.016 1 97.56 78 TRP B N 1
ATOM 3372 C CA . TRP B 1 78 ? 0.34 -1.285 -24.297 1 97.56 78 TRP B CA 1
ATOM 3373 C C . TRP B 1 78 ? -0.617 -0.621 -25.281 1 97.56 78 TRP B C 1
ATOM 3375 O O . TRP B 1 78 ? -1.682 -1.164 -25.578 1 97.56 78 TRP B O 1
ATOM 3385 N N . ASP B 1 79 ? -0.255 0.553 -25.719 1 97.31 79 ASP B N 1
ATOM 3386 C CA . ASP B 1 79 ? -1.05 1.314 -26.672 1 97.31 79 ASP B CA 1
ATOM 3387 C C . ASP B 1 79 ? -2.463 1.557 -26.141 1 97.31 79 ASP B C 1
ATOM 3389 O O . ASP B 1 79 ? -3.445 1.219 -26.812 1 97.31 79 ASP B O 1
ATOM 3393 N N . VAL B 1 80 ? -2.553 2.082 -24.922 1 97.25 80 VAL B N 1
ATOM 3394 C CA . VAL B 1 80 ? -3.795 2.5 -24.281 1 97.25 80 VAL B CA 1
ATOM 3395 C C . VAL B 1 80 ? -3.65 3.924 -23.75 1 97.25 80 VAL B C 1
ATOM 3397 O O . VAL B 1 80 ? -2.568 4.512 -23.812 1 97.25 80 VAL B O 1
ATOM 3400 N N . SER B 1 81 ? -4.742 4.547 -23.312 1 96.94 81 SER B N 1
ATOM 3401 C CA . SER B 1 81 ? -4.664 5.879 -22.719 1 96.94 81 SER B CA 1
ATOM 3402 C C . SER B 1 81 ? -4.117 5.824 -21.297 1 96.94 81 SER B C 1
ATOM 3404 O O . SER B 1 81 ? -4.164 4.777 -20.641 1 96.94 81 SER B O 1
ATOM 3406 N N . THR B 1 82 ? -3.541 6.922 -20.812 1 97.5 82 THR B N 1
ATOM 3407 C CA . THR B 1 82 ? -2.994 6.984 -19.469 1 97.5 82 THR B CA 1
ATOM 3408 C C . THR B 1 82 ? -4.086 6.723 -18.422 1 97.5 82 THR B C 1
ATOM 3410 O O . THR B 1 82 ? -3.824 6.125 -17.375 1 97.5 82 THR B O 1
ATOM 3413 N N . GLU B 1 83 ? -5.328 7.109 -18.75 1 95.81 83 GLU B N 1
ATOM 3414 C CA . GLU B 1 83 ? -6.441 6.93 -17.812 1 95.81 83 GLU B CA 1
ATOM 3415 C C . GLU B 1 83 ? -6.758 5.449 -17.625 1 95.81 83 GLU B C 1
ATOM 3417 O O . GLU B 1 83 ? -7.281 5.055 -16.578 1 95.81 83 GLU B O 1
ATOM 3422 N N . GLN B 1 84 ? -6.387 4.652 -18.547 1 97.44 84 GLN B N 1
ATOM 3423 C CA . GLN B 1 84 ? -6.707 3.229 -18.484 1 97.44 84 GLN B CA 1
ATOM 3424 C C . GLN B 1 84 ? -5.688 2.467 -17.641 1 97.44 84 GLN B C 1
ATOM 3426 O O . GLN B 1 84 ? -5.906 1.306 -17.297 1 97.44 84 GLN B O 1
ATOM 3431 N N . VAL B 1 85 ? -4.57 3.127 -17.312 1 98.5 85 VAL B N 1
ATOM 3432 C CA . VAL B 1 85 ? -3.512 2.477 -16.547 1 98.5 85 VAL B CA 1
ATOM 3433 C C . VAL B 1 85 ? -3.641 2.846 -15.078 1 98.5 85 VAL B C 1
ATOM 3435 O O . VAL B 1 85 ? -3.482 4.012 -14.703 1 98.5 85 VAL B O 1
ATOM 3438 N N . TRP B 1 86 ? -4.004 1.854 -14.25 1 98.5 86 TRP B N 1
ATOM 3439 C CA . TRP B 1 86 ? -4.07 2.039 -12.805 1 98.5 86 TRP B CA 1
ATOM 3440 C C . TRP B 1 86 ? -2.814 1.502 -12.133 1 98.5 86 TRP B C 1
ATOM 3442 O O . TRP B 1 86 ? -2.742 0.318 -11.797 1 98.5 86 TRP B O 1
ATOM 3452 N N . VAL B 1 87 ? -1.821 2.391 -11.875 1 98.69 87 VAL B N 1
ATOM 3453 C CA . VAL B 1 87 ? -0.625 1.999 -11.133 1 98.69 87 VAL B CA 1
ATOM 3454 C C . VAL B 1 87 ? -0.98 1.734 -9.672 1 98.69 87 VAL B C 1
ATOM 3456 O O . VAL B 1 87 ? -1.782 2.461 -9.086 1 98.69 87 VAL B O 1
ATOM 3459 N N . SER B 1 88 ? -0.39 0.65 -9.109 1 98.31 88 SER B N 1
ATOM 3460 C CA . SER B 1 88 ? -0.81 0.196 -7.789 1 98.31 88 SER B CA 1
ATOM 3461 C C . SER B 1 88 ? 0.353 -0.424 -7.02 1 98.31 88 SER B C 1
ATOM 3463 O O . SER B 1 88 ? 1.367 -0.796 -7.613 1 98.31 88 SER B O 1
ATOM 3465 N N . PRO B 1 89 ? 0.3 -0.486 -5.645 1 97.94 89 PRO B N 1
ATOM 3466 C CA . PRO B 1 89 ? 1.297 -1.231 -4.871 1 97.94 89 PRO B CA 1
ATOM 3467 C C . PRO B 1 89 ? 1.221 -2.738 -5.109 1 97.94 89 PRO B C 1
ATOM 3469 O O . PRO B 1 89 ? 0.62 -3.463 -4.312 1 97.94 89 PRO B O 1
ATOM 3472 N N . GLY B 1 90 ? 1.864 -3.201 -6.133 1 97.44 90 GLY B N 1
ATOM 3473 C CA . GLY B 1 90 ? 1.711 -4.578 -6.582 1 97.44 90 GLY B CA 1
ATOM 3474 C C . GLY B 1 90 ? 0.39 -4.832 -7.281 1 97.44 90 GLY B C 1
ATOM 3475 O O . GLY B 1 90 ? -0.489 -3.967 -7.297 1 97.44 90 GLY B O 1
ATOM 3476 N N . ALA B 1 91 ? 0.297 -5.992 -7.895 1 97.69 91 ALA B N 1
ATOM 3477 C CA . ALA B 1 91 ? -0.979 -6.363 -8.5 1 97.69 91 ALA B CA 1
ATOM 3478 C C . ALA B 1 91 ? -2.068 -6.5 -7.438 1 97.69 91 ALA B C 1
ATOM 3480 O O . ALA B 1 91 ? -3.254 -6.316 -7.727 1 97.69 91 ALA B O 1
ATOM 3481 N N . ASP B 1 92 ? -1.684 -6.781 -6.203 1 97.44 92 ASP B N 1
ATOM 3482 C CA . ASP B 1 92 ? -2.637 -6.836 -5.098 1 97.44 92 ASP B CA 1
ATOM 3483 C C . ASP B 1 92 ? -3.383 -5.512 -4.949 1 97.44 92 ASP B C 1
ATOM 3485 O O . ASP B 1 92 ? -4.586 -5.5 -4.691 1 97.44 92 ASP B O 1
ATOM 3489 N N . GLY B 1 93 ? -2.609 -4.441 -5.117 1 98 93 GLY B N 1
ATOM 3490 C CA . GLY B 1 93 ? -3.25 -3.137 -5.074 1 98 93 GLY B CA 1
ATOM 3491 C C . GLY B 1 93 ? -4.316 -2.957 -6.141 1 98 93 GLY B C 1
ATOM 3492 O O . GLY B 1 93 ? -5.367 -2.367 -5.883 1 98 93 GLY B O 1
ATOM 3493 N N . SER B 1 94 ? -4.043 -3.436 -7.309 1 98.31 94 SER B N 1
ATOM 3494 C CA . SER B 1 94 ? -5.012 -3.359 -8.398 1 98.31 94 SER B CA 1
ATOM 3495 C C . SER B 1 94 ? -6.262 -4.172 -8.078 1 98.31 94 SER B C 1
ATOM 3497 O O . SER B 1 94 ? -7.379 -3.752 -8.398 1 98.31 94 SER B O 1
ATOM 3499 N N . ILE B 1 95 ? -6.07 -5.348 -7.527 1 98.62 95 ILE B N 1
ATOM 3500 C CA . ILE B 1 95 ? -7.203 -6.172 -7.133 1 98.62 95 ILE B CA 1
ATOM 3501 C C . ILE B 1 95 ? -8.07 -5.414 -6.129 1 98.62 95 ILE B C 1
ATOM 3503 O O . ILE B 1 95 ? -9.297 -5.402 -6.246 1 98.62 95 ILE B O 1
ATOM 3507 N N . ASP B 1 96 ? -7.457 -4.77 -5.207 1 98.12 96 ASP B N 1
ATOM 3508 C CA . ASP B 1 96 ? -8.18 -3.984 -4.211 1 98.12 96 ASP B CA 1
ATOM 3509 C C . ASP B 1 96 ? -8.93 -2.822 -4.867 1 98.12 96 ASP B C 1
ATOM 3511 O O . ASP B 1 96 ? -10.086 -2.564 -4.543 1 98.12 96 ASP B O 1
ATOM 3515 N N . TYR B 1 97 ? -8.242 -2.08 -5.75 1 98.06 97 TYR B N 1
ATOM 3516 C CA . TYR B 1 97 ? -8.867 -0.952 -6.434 1 98.06 97 TYR B CA 1
ATOM 3517 C C . TYR B 1 97 ? -10.078 -1.404 -7.234 1 98.06 97 TYR B C 1
ATOM 3519 O O . TYR B 1 97 ? -11.125 -0.746 -7.215 1 98.06 97 TYR B O 1
ATOM 3527 N N . LEU B 1 98 ? -9.938 -2.498 -7.934 1 98.38 98 LEU B N 1
ATOM 3528 C CA . LEU B 1 98 ? -11.055 -3.016 -8.719 1 98.38 98 LEU B CA 1
ATOM 3529 C C . LEU B 1 98 ? -12.203 -3.439 -7.812 1 98.38 98 LEU B C 1
ATOM 3531 O O . LEU B 1 98 ? -13.375 -3.26 -8.156 1 98.38 98 LEU B O 1
ATOM 3535 N N . SER B 1 99 ? -11.859 -4.023 -6.684 1 98.25 99 SER B N 1
ATOM 3536 C CA . SER B 1 99 ? -12.891 -4.379 -5.715 1 98.25 99 SER B CA 1
ATOM 3537 C C . SER B 1 99 ? -13.625 -3.143 -5.211 1 98.25 99 SER B C 1
ATOM 3539 O O . SER B 1 99 ? -14.859 -3.129 -5.156 1 98.25 99 SER B O 1
ATOM 3541 N N . ARG B 1 100 ? -12.859 -2.09 -4.859 1 97.56 100 ARG B N 1
ATOM 3542 C CA . ARG B 1 100 ? -13.453 -0.828 -4.426 1 97.56 100 ARG B CA 1
ATOM 3543 C C . ARG B 1 100 ? -14.375 -0.257 -5.5 1 97.56 100 ARG B C 1
ATOM 3545 O O . ARG B 1 100 ? -15.43 0.302 -5.188 1 97.56 100 ARG B O 1
ATOM 3552 N N . ALA B 1 101 ? -14.008 -0.385 -6.703 1 97.25 101 ALA B N 1
ATOM 3553 C CA . ALA B 1 101 ? -14.695 0.245 -7.828 1 97.25 101 ALA B CA 1
ATOM 3554 C C . ALA B 1 101 ? -15.938 -0.55 -8.227 1 97.25 101 ALA B C 1
ATOM 3556 O O . ALA B 1 101 ? -16.906 0.013 -8.75 1 97.25 101 ALA B O 1
ATOM 3557 N N . ALA B 1 102 ? -15.945 -1.812 -7.957 1 97.31 102 ALA B N 1
ATOM 3558 C CA . ALA B 1 102 ? -16.953 -2.652 -8.586 1 97.31 102 ALA B CA 1
ATOM 3559 C C . ALA B 1 102 ? -17.953 -3.188 -7.555 1 97.31 102 ALA B C 1
ATOM 3561 O O . ALA B 1 102 ? -19.141 -3.32 -7.84 1 97.31 102 ALA B O 1
ATOM 3562 N N . LEU B 1 103 ? -17.5 -3.506 -6.348 1 97.62 103 LEU B N 1
ATOM 3563 C CA . LEU B 1 103 ? -18.281 -4.367 -5.469 1 97.62 103 LEU B CA 1
ATOM 3564 C C . LEU B 1 103 ? -19.203 -3.537 -4.57 1 97.62 103 LEU B C 1
ATOM 3566 O O . LEU B 1 103 ? -18.766 -2.555 -3.969 1 97.62 103 LEU B O 1
ATOM 3570 N N . GLU B 1 104 ? -20.406 -3.861 -4.516 1 97.12 104 GLU B N 1
ATOM 3571 C CA . GLU B 1 104 ? -21.328 -3.525 -3.443 1 97.12 104 GLU B CA 1
ATOM 3572 C C . GLU B 1 104 ? -21.422 -4.652 -2.418 1 97.12 104 GLU B C 1
ATOM 3574 O O . GLU B 1 104 ? -21.125 -5.805 -2.729 1 97.12 104 GLU B O 1
ATOM 3579 N N . PRO B 1 105 ? -21.844 -4.301 -1.169 1 97.5 105 PRO B N 1
ATOM 3580 C CA . PRO B 1 105 ? -21.969 -5.375 -0.182 1 97.5 105 PRO B CA 1
ATOM 3581 C C . PRO B 1 105 ? -22.859 -6.52 -0.665 1 97.5 105 PRO B C 1
ATOM 3583 O O . PRO B 1 105 ? -23.953 -6.277 -1.173 1 97.5 105 PRO B O 1
ATOM 3586 N N . GLY B 1 106 ? -22.328 -7.719 -0.542 1 97.38 106 GLY B N 1
ATOM 3587 C CA . GLY B 1 106 ? -23.109 -8.891 -0.928 1 97.38 106 GLY B CA 1
ATOM 3588 C C . GLY B 1 106 ? -22.828 -9.336 -2.352 1 97.38 106 GLY B C 1
ATOM 3589 O O . GLY B 1 106 ? -23.172 -10.461 -2.729 1 97.38 106 GLY B O 1
ATOM 3590 N N . ASP B 1 107 ? -22.203 -8.492 -3.172 1 97.94 107 ASP B N 1
ATOM 3591 C CA . ASP B 1 107 ? -21.797 -8.922 -4.512 1 97.94 107 ASP B CA 1
ATOM 3592 C C . ASP B 1 107 ? -20.844 -10.117 -4.445 1 97.94 107 ASP B C 1
ATOM 3594 O O . ASP B 1 107 ? -20.094 -10.258 -3.48 1 97.94 107 ASP B O 1
ATOM 3598 N N . GLU B 1 108 ? -20.891 -10.898 -5.473 1 98.06 108 GLU B N 1
ATOM 3599 C CA . GLU B 1 108 ? -20.062 -12.102 -5.496 1 98.06 108 GLU B CA 1
ATOM 3600 C C . GLU B 1 108 ? -18.969 -12 -6.547 1 98.06 108 GLU B C 1
ATOM 3602 O O . GLU B 1 108 ? -19.156 -11.383 -7.594 1 98.06 108 GLU B O 1
ATOM 3607 N N . VAL B 1 109 ? -17.844 -12.586 -6.258 1 98.69 109 VAL B N 1
ATOM 3608 C CA . VAL B 1 109 ? -16.766 -12.781 -7.23 1 98.69 109 VAL B CA 1
ATOM 3609 C C . VAL B 1 109 ? -16.562 -14.273 -7.484 1 98.69 109 VAL B C 1
ATOM 3611 O O . VAL B 1 109 ? -16.828 -15.102 -6.609 1 98.69 109 VAL B O 1
ATOM 3614 N N . LEU B 1 110 ? -16.188 -14.609 -8.688 1 98.94 110 LEU B N 1
ATOM 3615 C CA . LEU B 1 110 ? -15.852 -15.969 -9.078 1 98.94 110 LEU B CA 1
ATOM 3616 C C . LEU B 1 110 ? -14.344 -16.141 -9.234 1 98.94 110 LEU B C 1
ATOM 3618 O O . LEU B 1 110 ? -13.711 -15.391 -9.984 1 98.94 110 LEU B O 1
ATOM 3622 N N . VAL B 1 111 ? -13.742 -17.062 -8.469 1 98.81 111 VAL B N 1
ATOM 3623 C CA . VAL B 1 111 ? -12.297 -17.234 -8.461 1 98.81 111 VAL B CA 1
ATOM 3624 C C . VAL B 1 111 ? -11.93 -18.688 -8.719 1 98.81 111 VAL B C 1
ATOM 3626 O O . VAL B 1 111 ? -12.75 -19.578 -8.492 1 98.81 111 VAL B O 1
ATOM 3629 N N . PRO B 1 112 ? -10.75 -18.953 -9.219 1 98.75 112 PRO B N 1
ATOM 3630 C CA . PRO B 1 112 ? -10.328 -20.344 -9.406 1 98.75 112 PRO B CA 1
ATOM 3631 C C . PRO B 1 112 ? -10.016 -21.047 -8.094 1 98.75 112 PRO B C 1
ATOM 3633 O O . PRO B 1 112 ? -9.523 -20.422 -7.152 1 98.75 112 PRO B O 1
ATOM 3636 N N . GLU B 1 113 ? -10.242 -22.344 -8.055 1 98.12 113 GLU B N 1
ATOM 3637 C CA . GLU B 1 113 ? -9.828 -23.25 -6.984 1 98.12 113 GLU B CA 1
ATOM 3638 C C . GLU B 1 113 ? -9.133 -24.484 -7.547 1 98.12 113 GLU B C 1
ATOM 3640 O O . GLU B 1 113 ? -9.758 -25.297 -8.25 1 98.12 113 GLU B O 1
ATOM 3645 N N . PRO B 1 114 ? -7.895 -24.75 -7.23 1 98.12 114 PRO B N 1
ATOM 3646 C CA . PRO B 1 114 ? -7.016 -23.859 -6.469 1 98.12 114 PRO B CA 1
ATOM 3647 C C . PRO B 1 114 ? -6.758 -22.531 -7.18 1 98.12 114 PRO B C 1
ATOM 3649 O O . PRO B 1 114 ? -7.016 -22.406 -8.383 1 98.12 114 PRO B O 1
ATOM 3652 N N . GLY B 1 115 ? -6.246 -21.547 -6.41 1 96.94 115 GLY B N 1
ATOM 3653 C CA . GLY B 1 115 ? -5.898 -20.266 -6.988 1 96.94 115 GLY B CA 1
ATOM 3654 C C . GLY B 1 115 ? -5.289 -19.297 -5.984 1 96.94 115 GLY B C 1
ATOM 3655 O O . GLY B 1 115 ? -5.172 -19.625 -4.801 1 96.94 115 GLY B O 1
ATOM 3656 N N . PHE B 1 116 ? -4.875 -18.266 -6.488 1 95.81 116 PHE B N 1
ATOM 3657 C CA . PHE B 1 116 ? -4.273 -17.203 -5.676 1 95.81 116 PHE B CA 1
ATOM 3658 C C . PHE B 1 116 ? -5.25 -16.719 -4.617 1 95.81 116 PHE B C 1
ATOM 3660 O O . PHE B 1 116 ? -6.379 -16.328 -4.934 1 95.81 116 PHE B O 1
ATOM 3667 N N . ALA B 1 117 ? -4.887 -16.562 -3.371 1 94.19 117 ALA B N 1
ATOM 3668 C CA . ALA B 1 117 ? -5.746 -16.375 -2.207 1 94.19 117 ALA B CA 1
ATOM 3669 C C . ALA B 1 117 ? -6.273 -14.945 -2.145 1 94.19 117 ALA B C 1
ATOM 3671 O O . ALA B 1 117 ? -7.355 -14.703 -1.604 1 94.19 117 ALA B O 1
ATOM 3672 N N . TYR B 1 118 ? -5.586 -14.016 -2.768 1 96.31 118 TYR B N 1
ATOM 3673 C CA . TYR B 1 118 ? -5.879 -12.609 -2.51 1 96.31 118 TYR B CA 1
ATOM 3674 C C . TYR B 1 118 ? -7.152 -12.172 -3.227 1 96.31 118 TYR B C 1
ATOM 3676 O O . TYR B 1 118 ? -7.758 -11.164 -2.871 1 96.31 118 TYR B O 1
ATOM 3684 N N . TYR B 1 119 ? -7.605 -12.898 -4.285 1 97.81 119 TYR B N 1
ATOM 3685 C CA . TYR B 1 119 ? -8.883 -12.578 -4.906 1 97.81 119 TYR B CA 1
ATOM 3686 C C . TYR B 1 119 ? -10.008 -12.609 -3.881 1 97.81 119 TYR B C 1
ATOM 3688 O O . TYR B 1 119 ? -10.758 -11.641 -3.734 1 97.81 119 TYR B O 1
ATOM 3696 N N . ALA B 1 120 ? -10.023 -13.719 -3.176 1 96.81 120 ALA B N 1
ATOM 3697 C CA . ALA B 1 120 ? -11.062 -13.93 -2.172 1 96.81 120 ALA B CA 1
ATOM 3698 C C . ALA B 1 120 ? -10.867 -12.992 -0.979 1 96.81 120 ALA B C 1
ATOM 3700 O O . ALA B 1 120 ? -11.836 -12.461 -0.437 1 96.81 120 ALA B O 1
ATOM 3701 N N . MET B 1 121 ? -9.648 -12.82 -0.584 1 96 121 MET B N 1
ATOM 3702 C CA . MET B 1 121 ? -9.344 -11.938 0.539 1 96 121 MET B CA 1
ATOM 3703 C C . MET B 1 121 ? -9.867 -10.531 0.277 1 96 121 MET B C 1
ATOM 3705 O O . MET B 1 121 ? -10.594 -9.969 1.102 1 96 121 MET B O 1
ATOM 3709 N N . SER B 1 122 ? -9.523 -9.961 -0.87 1 97.25 122 SER B N 1
ATOM 3710 C CA . SER B 1 122 ? -9.938 -8.602 -1.208 1 97.25 122 SER B CA 1
ATOM 3711 C C . SER B 1 122 ? -11.461 -8.492 -1.289 1 97.25 122 SER B C 1
ATOM 3713 O O . SER B 1 122 ? -12.039 -7.504 -0.832 1 97.25 122 SER B O 1
ATOM 3715 N N . ALA B 1 123 ? -12.117 -9.516 -1.897 1 97.44 123 ALA B N 1
ATOM 3716 C CA . ALA B 1 123 ? -13.57 -9.508 -1.96 1 97.44 123 ALA B CA 1
ATOM 3717 C C . ALA B 1 123 ? -14.18 -9.375 -0.567 1 97.44 123 ALA B C 1
ATOM 3719 O O . ALA B 1 123 ? -15.102 -8.578 -0.356 1 97.44 123 ALA B O 1
ATOM 3720 N N . ARG B 1 124 ? -13.633 -10.07 0.392 1 96.31 124 ARG B N 1
ATOM 3721 C CA . ARG B 1 124 ? -14.164 -10.078 1.751 1 96.31 124 ARG B CA 1
ATOM 3722 C C . ARG B 1 124 ? -13.859 -8.766 2.465 1 96.31 124 ARG B C 1
ATOM 3724 O O . ARG B 1 124 ? -14.656 -8.297 3.275 1 96.31 124 ARG B O 1
ATOM 3731 N N . TYR B 1 125 ? -12.688 -8.18 2.18 1 96.31 125 TYR B N 1
ATOM 3732 C CA . TYR B 1 125 ? -12.375 -6.867 2.732 1 96.31 125 TYR B CA 1
ATOM 3733 C C . TYR B 1 125 ? -13.461 -5.855 2.367 1 96.31 125 TYR B C 1
ATOM 3735 O O . TYR B 1 125 ? -13.703 -4.902 3.111 1 96.31 125 TYR B O 1
ATOM 3743 N N . HIS B 1 126 ? -14.062 -6.051 1.196 1 96.75 126 HIS B N 1
ATOM 3744 C CA . HIS B 1 126 ? -15.047 -5.098 0.694 1 96.75 126 HIS B CA 1
ATOM 3745 C C . HIS B 1 126 ? -16.453 -5.66 0.796 1 96.75 126 HIS B C 1
ATOM 3747 O O . HIS B 1 126 ? -17.344 -5.281 0.021 1 96.75 126 HIS B O 1
ATOM 3753 N N . HIS B 1 127 ? -16.641 -6.699 1.682 1 97.06 127 HIS B N 1
ATOM 3754 C CA . HIS B 1 127 ? -17.922 -7.234 2.104 1 97.06 127 HIS B CA 1
ATOM 3755 C C . HIS B 1 127 ? -18.609 -7.977 0.963 1 97.06 127 HIS B C 1
ATOM 3757 O O . HIS B 1 127 ? -19.844 -7.969 0.861 1 97.06 127 HIS B O 1
ATOM 3763 N N . GLY B 1 128 ? -17.797 -8.438 0.052 1 97.44 128 GLY B N 1
ATOM 3764 C CA . GLY B 1 128 ? -18.312 -9.305 -0.999 1 97.44 128 GLY B CA 1
ATOM 3765 C C . GLY B 1 128 ? -18.297 -10.773 -0.622 1 97.44 128 GLY B C 1
ATOM 3766 O O . GLY B 1 128 ? -17.828 -11.141 0.458 1 97.44 128 GLY B O 1
ATOM 3767 N N . GLU B 1 129 ? -18.844 -11.555 -1.505 1 97.81 129 GLU B N 1
ATOM 3768 C CA . GLU B 1 129 ? -18.859 -13.008 -1.365 1 97.81 129 GLU B CA 1
ATOM 3769 C C . GLU B 1 129 ? -18.016 -13.68 -2.438 1 97.81 129 GLU B C 1
ATOM 3771 O O . GLU B 1 129 ? -17.625 -13.047 -3.416 1 97.81 129 GLU B O 1
ATOM 3776 N N . VAL B 1 130 ? -17.656 -14.961 -2.17 1 98.19 130 VAL B N 1
ATOM 3777 C CA . VAL B 1 130 ? -16.719 -15.641 -3.057 1 98.19 130 VAL B CA 1
ATOM 3778 C C . VAL B 1 130 ? -17.328 -16.953 -3.533 1 98.19 130 VAL B C 1
ATOM 3780 O O . VAL B 1 130 ? -17.781 -17.766 -2.723 1 98.19 130 VAL B O 1
ATOM 3783 N N . SER B 1 131 ? -17.422 -17.109 -4.77 1 98.62 131 SER B N 1
ATOM 3784 C CA . SER B 1 131 ? -17.703 -18.391 -5.426 1 98.62 131 SER B CA 1
ATOM 3785 C C . SER B 1 131 ? -16.469 -18.891 -6.172 1 98.62 131 SER B C 1
ATOM 3787 O O . SER B 1 131 ? -15.539 -18.125 -6.445 1 98.62 131 SER B O 1
ATOM 3789 N N . GLU B 1 132 ? -16.5 -20.203 -6.438 1 98.62 132 GLU B N 1
ATOM 3790 C CA . GLU B 1 132 ? -15.297 -20.781 -7.031 1 98.62 132 GLU B CA 1
ATOM 3791 C C . GLU B 1 132 ? -15.648 -21.625 -8.266 1 98.62 132 GLU B C 1
ATOM 3793 O O . GLU B 1 132 ? -16.766 -22.125 -8.375 1 98.62 132 GLU B O 1
ATOM 3798 N N . TYR B 1 133 ? -14.773 -21.656 -9.195 1 98.75 133 TYR B N 1
ATOM 3799 C CA . TYR B 1 133 ? -14.781 -22.688 -10.234 1 98.75 133 TYR B CA 1
ATOM 3800 C C . TYR B 1 133 ? -13.57 -23.609 -10.102 1 98.75 133 TYR B C 1
ATOM 3802 O O . TYR B 1 133 ? -12.484 -23.156 -9.719 1 98.75 133 TYR B O 1
ATOM 3810 N N . ALA B 1 134 ? -13.734 -24.828 -10.438 1 98.19 134 ALA B N 1
ATOM 3811 C CA . ALA B 1 134 ? -12.742 -25.859 -10.102 1 98.19 134 ALA B CA 1
ATOM 3812 C C . ALA B 1 134 ? -11.781 -26.094 -11.258 1 98.19 134 ALA B C 1
ATOM 3814 O O . ALA B 1 134 ? -12.203 -26.234 -12.406 1 98.19 134 ALA B O 1
ATOM 3815 N N . LEU B 1 135 ? -10.516 -26.047 -11 1 98.38 135 LEU B N 1
ATOM 3816 C CA . LEU B 1 135 ? -9.453 -26.531 -11.875 1 98.38 135 LEU B CA 1
ATOM 3817 C C . LEU B 1 135 ? -8.844 -27.812 -11.312 1 98.38 135 LEU B C 1
ATOM 3819 O O . LEU B 1 135 ? -8.375 -27.828 -10.172 1 98.38 135 LEU B O 1
ATOM 3823 N N . SER B 1 136 ? -8.789 -28.828 -12.086 1 96.56 136 SER B N 1
ATOM 3824 C CA . SER B 1 136 ? -8.492 -30.156 -11.555 1 96.56 136 SER B CA 1
ATOM 3825 C C . SER B 1 136 ? -7.129 -30.641 -12.031 1 96.56 136 SER B C 1
ATOM 3827 O O . SER B 1 136 ? -6.762 -30.453 -13.188 1 96.56 136 SER B O 1
ATOM 3829 N N . PRO B 1 137 ? -6.418 -31.281 -11.117 1 95.5 137 PRO B N 1
ATOM 3830 C CA . PRO B 1 137 ? -5.172 -31.922 -11.555 1 95.5 137 PRO B CA 1
ATOM 3831 C C . PRO B 1 137 ? -5.41 -33.062 -12.547 1 95.5 137 PRO B C 1
ATOM 3833 O O . PRO B 1 137 ? -4.516 -33.406 -13.32 1 95.5 137 PRO B O 1
ATOM 3836 N N . ASP B 1 138 ? -6.559 -33.594 -12.609 1 95.06 138 ASP B N 1
ATOM 3837 C CA . ASP B 1 138 ? -6.875 -34.75 -13.438 1 95.06 138 ASP B CA 1
ATOM 3838 C C . ASP B 1 138 ? -6.746 -34.406 -14.922 1 95.06 138 ASP B C 1
ATOM 3840 O O . ASP B 1 138 ? -6.488 -35.281 -15.742 1 95.06 138 ASP B O 1
ATOM 3844 N N . ASP B 1 139 ? -6.922 -33.188 -15.234 1 95.88 139 ASP B N 1
ATOM 3845 C CA . ASP B 1 139 ? -6.789 -32.781 -16.625 1 95.88 139 ASP B CA 1
ATOM 3846 C C . ASP B 1 139 ? -5.691 -31.734 -16.797 1 95.88 139 ASP B C 1
ATOM 3848 O O . ASP B 1 139 ? -5.77 -30.891 -17.688 1 95.88 139 ASP B O 1
ATOM 3852 N N . GLY B 1 140 ? -4.777 -31.688 -15.797 1 96.44 140 GLY B N 1
ATOM 3853 C CA . GLY B 1 140 ? -3.666 -30.75 -15.859 1 96.44 140 GLY B CA 1
ATOM 3854 C C . GLY B 1 140 ? -4.074 -29.328 -15.555 1 96.44 140 GLY B C 1
ATOM 3855 O O . GLY B 1 140 ? -3.471 -28.375 -16.062 1 96.44 140 GLY B O 1
ATOM 3856 N N . PHE B 1 141 ? -5.215 -29.156 -14.891 1 98.31 141 PHE B N 1
ATOM 3857 C CA . PHE B 1 141 ? -5.738 -27.844 -14.539 1 98.31 141 PHE B CA 1
ATOM 3858 C C . PHE B 1 141 ? -6.094 -27.047 -15.797 1 98.31 141 PHE B C 1
ATOM 3860 O O . PHE B 1 141 ? -5.852 -25.844 -15.859 1 98.31 141 PHE B O 1
ATOM 3867 N N . ALA B 1 142 ? -6.652 -27.703 -16.75 1 97.25 142 ALA B N 1
ATOM 3868 C CA . ALA B 1 142 ? -7.043 -27.062 -18 1 97.25 142 ALA B CA 1
ATOM 3869 C C . ALA B 1 142 ? -7.988 -25.891 -17.734 1 97.25 142 ALA B C 1
ATOM 3871 O O . ALA B 1 142 ? -8.906 -25.984 -16.922 1 97.25 142 ALA B O 1
ATOM 3872 N N . GLN B 1 143 ? -7.723 -24.766 -18.391 1 97.62 143 GLN B N 1
ATOM 3873 C CA . GLN B 1 143 ? -8.555 -23.578 -18.266 1 97.62 143 GLN B CA 1
ATOM 3874 C C . GLN B 1 143 ? -9.344 -23.312 -19.547 1 97.62 143 GLN B C 1
ATOM 3876 O O . GLN B 1 143 ? -8.758 -23.016 -20.594 1 97.62 143 GLN B O 1
ATOM 3881 N N . ASP B 1 144 ? -10.617 -23.406 -19.469 1 97.88 144 ASP B N 1
ATOM 3882 C CA . ASP B 1 144 ? -11.484 -23.172 -20.609 1 97.88 144 ASP B CA 1
ATOM 3883 C C . ASP B 1 144 ? -12.797 -22.516 -20.188 1 97.88 144 ASP B C 1
ATOM 3885 O O . ASP B 1 144 ? -13.086 -22.422 -19 1 97.88 144 ASP B O 1
ATOM 3889 N N . ALA B 1 145 ? -13.484 -22.016 -21.188 1 98.62 145 ALA B N 1
ATOM 3890 C CA . ALA B 1 145 ? -14.711 -21.266 -20.953 1 98.62 145 ALA B CA 1
ATOM 3891 C C . ALA B 1 145 ? -15.773 -22.141 -20.281 1 98.62 145 ALA B C 1
ATOM 3893 O O . ALA B 1 145 ? -16.5 -21.672 -19.406 1 98.62 145 ALA B O 1
ATOM 3894 N N . GLU B 1 146 ? -15.867 -23.359 -20.719 1 98.31 146 GLU B N 1
ATOM 3895 C CA . GLU B 1 146 ? -16.891 -24.25 -20.188 1 98.31 146 GLU B CA 1
ATOM 3896 C C . GLU B 1 146 ? -1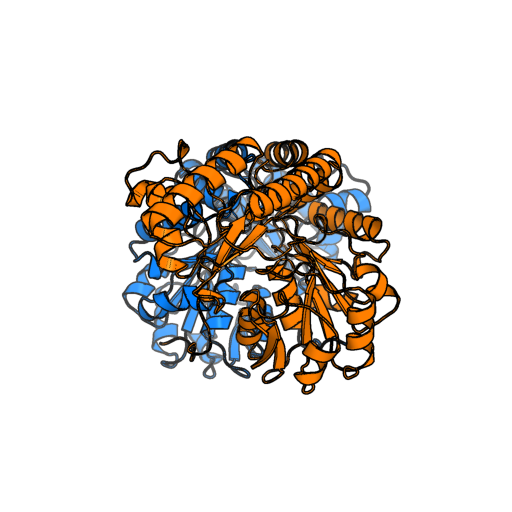6.734 -24.422 -18.688 1 98.31 146 GLU B C 1
ATOM 3898 O O . GLU B 1 146 ? -17.734 -24.359 -17.953 1 98.31 146 GLU B O 1
ATOM 3903 N N . THR B 1 147 ? -15.547 -24.625 -18.203 1 98.31 147 THR B N 1
ATOM 3904 C CA . THR B 1 147 ? -15.266 -24.797 -16.781 1 98.31 147 THR B CA 1
ATOM 3905 C C . THR B 1 147 ? -15.695 -23.578 -15.992 1 98.31 147 THR B C 1
ATOM 3907 O O . THR B 1 147 ? -16.359 -23.703 -14.961 1 98.31 147 THR B O 1
ATOM 3910 N N . VAL B 1 148 ? -15.406 -22.406 -16.453 1 98.81 148 VAL B N 1
ATOM 3911 C CA . VAL B 1 148 ? -15.711 -21.156 -15.766 1 98.81 148 VAL B CA 1
ATOM 3912 C C . VAL B 1 148 ? -17.219 -20.891 -15.812 1 98.81 148 VAL B C 1
ATOM 3914 O O . VAL B 1 148 ? -17.844 -20.609 -14.789 1 98.81 148 VAL B O 1
ATOM 3917 N N . LEU B 1 149 ? -17.797 -21.047 -17 1 98.75 149 LEU B N 1
ATOM 3918 C CA . LEU B 1 149 ? -19.188 -20.688 -17.219 1 98.75 149 LEU B CA 1
ATOM 3919 C C . LEU B 1 149 ? -20.125 -21.656 -16.531 1 98.75 149 LEU B C 1
ATOM 3921 O O . LEU B 1 149 ? -21.25 -21.297 -16.156 1 98.75 149 LEU B O 1
ATOM 3925 N N . SER B 1 150 ? -19.672 -22.891 -16.344 1 98.56 150 SER B N 1
ATOM 3926 C CA . SER B 1 150 ? -20.484 -23.859 -15.633 1 98.56 150 SER B CA 1
ATOM 3927 C C . SER B 1 150 ? -20.672 -23.469 -14.172 1 98.56 150 SER B C 1
ATOM 3929 O O . SER B 1 150 ? -21.672 -23.844 -13.539 1 98.56 150 SER B O 1
ATOM 3931 N N . ALA B 1 151 ? -19.766 -22.688 -13.633 1 98.69 151 ALA B N 1
ATOM 3932 C CA . ALA B 1 151 ? -19.812 -22.25 -12.234 1 98.69 151 ALA B CA 1
ATOM 3933 C C . ALA B 1 151 ? -20.359 -20.828 -12.117 1 98.69 151 ALA B C 1
ATOM 3935 O O . ALA B 1 151 ? -20.703 -20.375 -11.023 1 98.69 151 ALA B O 1
ATOM 3936 N N . TYR B 1 152 ? -20.469 -20.172 -13.242 1 98.75 152 TYR B N 1
ATOM 3937 C CA . TYR B 1 152 ? -20.844 -18.766 -13.25 1 98.75 152 TYR B CA 1
ATOM 3938 C C . TYR B 1 152 ? -22.328 -18.609 -12.891 1 98.75 152 TYR B C 1
ATOM 3940 O O . TYR B 1 152 ? -23.188 -19.266 -13.469 1 98.75 152 TYR B O 1
ATOM 3948 N N . GLY B 1 153 ? -22.578 -17.766 -11.891 1 98.44 153 GLY B N 1
ATOM 3949 C CA . GLY B 1 153 ? -23.938 -17.547 -11.406 1 98.44 153 GLY B CA 1
ATOM 3950 C C . GLY B 1 153 ? -24.359 -16.094 -11.422 1 98.44 153 GLY B C 1
ATOM 3951 O O . GLY B 1 153 ? -25.281 -15.703 -10.703 1 98.44 153 GLY B O 1
ATOM 3952 N N . GLY B 1 154 ? -23.641 -15.273 -12.156 1 98.19 154 GLY B N 1
ATOM 3953 C CA . GLY B 1 154 ? -23.969 -13.852 -12.195 1 98.19 154 GLY B CA 1
ATOM 3954 C C . GLY B 1 154 ? -23.047 -13.008 -11.344 1 98.19 154 GLY B C 1
ATOM 3955 O O . GLY B 1 154 ? -23.391 -11.883 -10.969 1 98.19 154 GLY B O 1
ATOM 3956 N N . GLU B 1 155 ? -21.875 -13.508 -11.016 1 98.56 155 GLU B N 1
ATOM 3957 C CA . GLU B 1 155 ? -20.906 -12.797 -10.188 1 98.56 155 GLU B CA 1
ATOM 3958 C C . GLU B 1 155 ? -20.516 -11.461 -10.82 1 98.56 155 GLU B C 1
ATOM 3960 O O . GLU B 1 155 ? -20.469 -11.336 -12.039 1 98.56 155 GLU B O 1
ATOM 3965 N N . ARG B 1 156 ? -20.188 -10.516 -9.969 1 98.56 156 ARG B N 1
ATOM 3966 C CA . ARG B 1 156 ? -19.844 -9.164 -10.383 1 98.56 156 ARG B CA 1
ATOM 3967 C C . ARG B 1 156 ? -18.469 -9.117 -11.008 1 98.56 156 ARG B C 1
ATOM 3969 O O . ARG B 1 156 ? -18.203 -8.305 -11.898 1 98.56 156 ARG B O 1
ATOM 3976 N N . ILE B 1 157 ? -17.547 -9.906 -10.516 1 98.75 157 ILE B N 1
ATOM 3977 C CA . ILE B 1 157 ? -16.203 -10.055 -11.055 1 98.75 157 ILE B CA 1
ATOM 3978 C C . ILE B 1 157 ? -15.891 -11.531 -11.281 1 98.75 157 ILE B C 1
ATOM 3980 O O . ILE B 1 157 ? -16.219 -12.375 -10.445 1 98.75 157 ILE B O 1
ATOM 3984 N N . VAL B 1 158 ? -15.367 -11.859 -12.414 1 98.88 158 VAL B N 1
ATOM 3985 C CA . VAL B 1 158 ? -14.797 -13.172 -12.711 1 98.88 158 VAL B CA 1
ATOM 3986 C C . VAL B 1 158 ? -13.289 -13.047 -12.875 1 98.88 158 VAL B C 1
ATOM 3988 O O . VAL B 1 158 ? -12.812 -12.375 -13.797 1 98.88 158 VAL B O 1
ATOM 3991 N N . TYR B 1 159 ? -12.531 -13.719 -12.008 1 98.94 159 TYR B N 1
ATOM 3992 C CA . TYR B 1 159 ? -11.078 -13.727 -12.117 1 98.94 159 TYR B CA 1
ATOM 3993 C C . TYR B 1 159 ? -10.602 -14.906 -12.961 1 98.94 159 TYR B C 1
ATOM 3995 O O . TYR B 1 159 ? -10.969 -16.047 -12.703 1 98.94 159 TYR B O 1
ATOM 4003 N N . LEU B 1 160 ? -9.875 -14.602 -13.945 1 98.81 160 LEU B N 1
ATOM 4004 C CA . LEU B 1 160 ? -9.133 -15.562 -14.758 1 98.81 160 LEU B CA 1
ATOM 4005 C C . LEU B 1 160 ? -7.633 -15.383 -14.578 1 98.81 160 LEU B C 1
ATOM 4007 O O . LEU B 1 160 ? -7.164 -14.289 -14.258 1 98.81 160 LEU B O 1
ATOM 4011 N N . THR B 1 161 ? -6.918 -16.438 -14.672 1 98.12 161 THR B N 1
ATOM 4012 C CA . THR B 1 161 ? -5.48 -16.391 -14.43 1 98.12 161 THR B CA 1
ATOM 4013 C C . THR B 1 161 ? -4.719 -17.047 -15.57 1 98.12 161 THR B C 1
ATOM 4015 O O . THR B 1 161 ? -5 -18.188 -15.93 1 98.12 161 THR B O 1
ATOM 4018 N N . SER B 1 162 ? -3.783 -16.391 -16.109 1 98.12 162 SER B N 1
ATOM 4019 C CA . SER B 1 162 ? -2.992 -16.922 -17.219 1 98.12 162 SER B CA 1
ATOM 4020 C C . SER B 1 162 ? -1.58 -16.344 -17.203 1 98.12 162 SER B C 1
ATOM 4022 O O . SER B 1 162 ? -1.344 -15.258 -17.75 1 98.12 162 SER B O 1
ATOM 4024 N N . PRO B 1 163 ? -0.533 -17.031 -16.766 1 98.31 163 PRO B N 1
ATOM 4025 C CA . PRO B 1 163 ? -0.495 -18.406 -16.25 1 98.31 163 PRO B CA 1
ATOM 4026 C C . PRO B 1 163 ? -1.126 -18.516 -14.859 1 98.31 163 PRO B C 1
ATOM 4028 O O . PRO B 1 163 ? -1.069 -17.578 -14.07 1 98.31 163 PRO B O 1
ATOM 4031 N N . HIS B 1 164 ? -1.678 -19.703 -14.617 1 98.56 164 HIS B N 1
ATOM 4032 C CA . HIS B 1 164 ? -2.385 -20 -13.383 1 98.56 164 HIS B CA 1
ATOM 4033 C C . HIS B 1 164 ? -1.41 -20.344 -12.258 1 98.56 164 HIS B C 1
ATOM 4035 O O . HIS B 1 164 ? -0.465 -21.109 -12.453 1 98.56 164 HIS B O 1
ATOM 4041 N N . ASN B 1 165 ? -1.452 -19.703 -11.156 1 97.75 165 ASN B N 1
ATOM 4042 C CA . ASN B 1 165 ? -0.819 -20.094 -9.906 1 97.75 165 ASN B CA 1
ATOM 4043 C C . ASN B 1 165 ? -1.75 -20.953 -9.047 1 97.75 165 ASN B C 1
ATOM 4045 O O . ASN B 1 165 ? -2.812 -20.484 -8.625 1 97.75 165 ASN B O 1
ATOM 4049 N N . PRO B 1 166 ? -1.473 -22.188 -8.859 1 98.06 166 PRO B N 1
ATOM 4050 C CA . PRO B 1 166 ? -0.105 -22.703 -8.781 1 98.06 166 PRO B CA 1
ATOM 4051 C C . PRO B 1 166 ? 0.235 -23.641 -9.93 1 98.06 166 PRO B C 1
ATOM 4053 O O . PRO B 1 166 ? 1.343 -24.188 -9.984 1 98.06 166 PRO B O 1
ATOM 4056 N N . SER B 1 167 ? -0.617 -23.844 -10.914 1 98.44 167 SER B N 1
ATOM 4057 C CA . SER B 1 167 ? -0.429 -24.953 -11.844 1 98.44 167 SER B CA 1
ATOM 4058 C C . SER B 1 167 ? 0.467 -24.547 -13.008 1 98.44 167 SER B C 1
ATOM 4060 O O . SER B 1 167 ? 1.104 -25.406 -13.633 1 98.44 167 SER B O 1
ATOM 4062 N 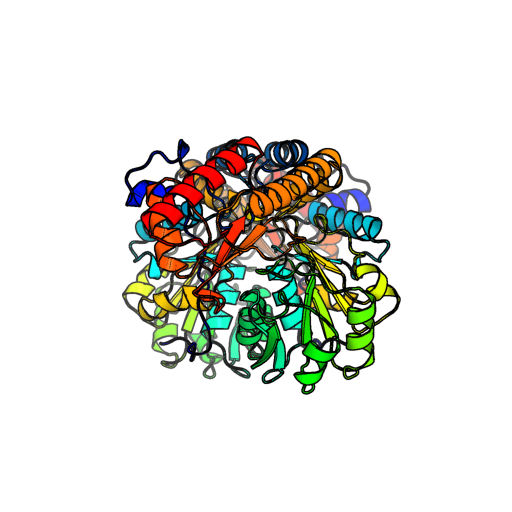N . GLY B 1 168 ? 0.376 -23.328 -13.336 1 98.38 168 GLY B N 1
ATOM 4063 C CA . GLY B 1 168 ? 1.128 -22.859 -14.492 1 98.38 168 GLY B CA 1
ATOM 4064 C C . GLY B 1 168 ? 0.354 -22.969 -15.797 1 98.38 168 GLY B C 1
ATOM 4065 O O . GLY B 1 168 ? 0.832 -22.531 -16.844 1 98.38 168 GLY B O 1
ATOM 4066 N N . SER B 1 169 ? -0.844 -23.484 -15.781 1 98.06 169 SER B N 1
ATOM 4067 C CA . SER B 1 169 ? -1.639 -23.609 -17 1 98.06 169 SER B CA 1
ATOM 4068 C C . SER B 1 169 ? -2.045 -22.234 -17.531 1 98.06 169 SER B C 1
ATOM 4070 O O . SER B 1 169 ? -1.988 -21.25 -16.797 1 98.06 169 SER B O 1
ATOM 4072 N N . VAL B 1 170 ? -2.373 -22.172 -18.797 1 97.75 170 VAL B N 1
ATOM 4073 C CA . VAL B 1 170 ? -2.73 -20.891 -19.422 1 97.75 170 VAL B CA 1
ATOM 4074 C C . VAL B 1 170 ? -4.18 -20.953 -19.906 1 97.75 170 VAL B C 1
ATOM 4076 O O . VAL B 1 170 ? -4.742 -22.031 -20.078 1 97.75 170 VAL B O 1
ATOM 4079 N N . MET B 1 171 ? -4.746 -19.844 -19.984 1 96.75 171 MET B N 1
ATOM 4080 C CA . MET B 1 171 ? -6.047 -19.672 -20.625 1 96.75 171 MET B CA 1
ATOM 4081 C C . MET B 1 171 ? -5.898 -18.984 -21.984 1 96.75 171 MET B C 1
ATOM 4083 O O . MET B 1 171 ? -5.492 -17.812 -22.047 1 96.75 171 MET B O 1
ATOM 4087 N N . PRO B 1 172 ? -6.227 -19.688 -23.062 1 95 172 PRO B N 1
ATOM 4088 C CA . PRO B 1 172 ? -6.156 -19.031 -24.359 1 95 172 PRO B CA 1
ATOM 4089 C C . PRO B 1 172 ? -7.059 -17.797 -24.453 1 95 172 PRO B C 1
ATOM 4091 O O . PRO B 1 172 ? -8.125 -17.766 -23.828 1 95 172 PRO B O 1
ATOM 4094 N N . LEU B 1 173 ? -6.641 -16.859 -25.297 1 96.38 173 LEU B N 1
ATOM 4095 C CA . LEU B 1 173 ? -7.348 -15.586 -25.438 1 96.38 173 LEU B CA 1
ATOM 4096 C C . LEU B 1 173 ? -8.781 -15.82 -25.922 1 96.38 173 LEU B C 1
ATOM 4098 O O . LEU B 1 173 ? -9.695 -15.109 -25.516 1 96.38 173 LEU B O 1
ATOM 4102 N N . ASP B 1 174 ? -8.93 -16.781 -26.812 1 96.5 174 ASP B N 1
ATOM 4103 C CA . ASP B 1 174 ? -10.266 -17.078 -27.328 1 96.5 174 ASP B CA 1
ATOM 4104 C C . ASP B 1 174 ? -11.195 -17.547 -26.219 1 96.5 174 ASP B C 1
ATOM 4106 O O . ASP B 1 174 ? -12.406 -17.281 -26.25 1 96.5 174 ASP B O 1
ATOM 4110 N N . GLU B 1 175 ? -10.664 -18.281 -25.234 1 97.69 175 GLU B N 1
ATOM 4111 C CA . GLU B 1 175 ? -11.453 -18.688 -24.078 1 97.69 175 GLU B CA 1
ATOM 4112 C C . GLU B 1 175 ? -11.852 -17.484 -23.234 1 97.69 175 GLU B C 1
ATOM 4114 O O . GLU B 1 175 ? -12.969 -17.422 -22.719 1 97.69 175 GLU B O 1
ATOM 4119 N N . VAL B 1 176 ? -10.953 -16.516 -23.078 1 98.12 176 VAL B N 1
ATOM 4120 C CA . VAL B 1 176 ? -11.25 -15.289 -22.344 1 98.12 176 VAL B CA 1
ATOM 4121 C C . VAL B 1 176 ? -12.398 -14.555 -23.031 1 98.12 176 VAL B C 1
ATOM 4123 O O . VAL B 1 176 ? -13.344 -14.109 -22.359 1 98.12 176 VAL B O 1
ATOM 4126 N N . ARG B 1 177 ? -12.344 -14.445 -24.328 1 97.38 177 ARG B N 1
ATOM 4127 C CA . ARG B 1 177 ? -13.383 -13.781 -25.094 1 97.38 177 ARG B CA 1
ATOM 4128 C C . ARG B 1 177 ? -14.727 -14.484 -24.938 1 97.38 177 ARG B C 1
ATOM 4130 O O . ARG B 1 177 ? -15.758 -13.828 -24.75 1 97.38 177 ARG B O 1
ATOM 4137 N N . ALA B 1 178 ? -14.641 -15.797 -25.016 1 98.31 178 ALA B N 1
ATOM 4138 C CA . ALA B 1 178 ? -15.859 -16.578 -24.891 1 98.31 178 ALA B CA 1
ATOM 4139 C C . ALA B 1 178 ? -16.531 -16.344 -23.531 1 98.31 178 ALA B C 1
ATOM 4141 O O . ALA B 1 178 ? -17.75 -16.25 -23.438 1 98.31 178 ALA B O 1
ATOM 4142 N N . ILE B 1 179 ? -15.75 -16.25 -22.484 1 98.75 179 ILE B N 1
ATOM 4143 C CA . ILE B 1 179 ? -16.266 -16.016 -21.141 1 98.75 179 ILE B CA 1
ATOM 4144 C C . ILE B 1 179 ? -16.875 -14.617 -21.062 1 98.75 179 ILE B C 1
ATOM 4146 O O . ILE B 1 179 ? -17.984 -14.445 -20.562 1 98.75 179 ILE B O 1
ATOM 4150 N N . ALA B 1 180 ? -16.141 -13.641 -21.562 1 98.12 180 ALA B N 1
ATOM 4151 C CA . ALA B 1 180 ? -16.641 -12.266 -21.547 1 98.12 180 ALA B CA 1
ATOM 4152 C C . ALA B 1 180 ? -17.953 -12.141 -22.328 1 98.12 180 ALA B C 1
ATOM 4154 O O . ALA B 1 180 ? -18.859 -11.414 -21.906 1 98.12 180 ALA B O 1
ATOM 4155 N N . ASP B 1 181 ? -18.031 -12.852 -23.438 1 97.94 181 ASP B N 1
ATOM 4156 C CA . ASP B 1 181 ? -19.234 -12.82 -24.266 1 97.94 181 ASP B CA 1
ATOM 4157 C C . ASP B 1 181 ? -20.422 -13.438 -23.547 1 97.94 181 ASP B C 1
ATOM 4159 O O . ASP B 1 181 ? -21.562 -13.031 -23.766 1 97.94 181 ASP B O 1
ATOM 4163 N N . ALA B 1 182 ? -20.156 -14.383 -22.719 1 98.5 182 ALA B N 1
ATOM 4164 C CA . ALA B 1 182 ? -21.219 -15.188 -22.141 1 98.5 182 ALA B CA 1
ATOM 4165 C C . ALA B 1 182 ? -21.672 -14.625 -20.797 1 98.5 182 ALA B C 1
ATOM 4167 O O . ALA B 1 182 ? -22.734 -14.977 -20.297 1 98.5 182 ALA B O 1
ATOM 4168 N N . THR B 1 183 ? -20.875 -13.805 -20.156 1 98.06 183 THR B N 1
ATOM 4169 C CA . THR B 1 183 ? -21.234 -13.266 -18.844 1 98.06 183 THR B CA 1
ATOM 4170 C C . THR B 1 183 ? -22.141 -12.047 -19 1 98.06 183 THR B C 1
ATOM 4172 O O . THR B 1 183 ? -22.266 -11.484 -20.078 1 98.06 183 THR B O 1
ATOM 4175 N N . ALA B 1 184 ? -22.812 -11.68 -17.922 1 97.19 184 ALA B N 1
ATOM 4176 C CA . ALA B 1 184 ? -23.766 -10.562 -17.906 1 97.19 184 ALA B CA 1
ATOM 4177 C C . ALA B 1 184 ? -23.047 -9.234 -18.156 1 97.19 184 ALA B C 1
ATOM 4179 O O . ALA B 1 184 ? -21.844 -9.125 -17.938 1 97.19 184 ALA B O 1
ATOM 4180 N N . GLU B 1 185 ? -23.797 -8.258 -18.531 1 93 185 GLU B N 1
ATOM 4181 C CA . GLU B 1 185 ? -23.266 -6.93 -18.812 1 93 185 GLU B CA 1
ATOM 4182 C C . GLU B 1 185 ? -22.641 -6.293 -17.578 1 93 185 GLU B C 1
ATOM 4184 O O . GLU B 1 185 ? -21.734 -5.469 -17.688 1 93 185 GLU B O 1
ATOM 4189 N N . GLU B 1 186 ? -23.062 -6.699 -16.484 1 94.5 186 GLU B N 1
ATOM 4190 C CA . GLU B 1 186 ? -22.594 -6.094 -15.242 1 94.5 186 GLU B CA 1
ATOM 4191 C C . GLU B 1 186 ? -21.359 -6.793 -14.719 1 94.5 186 GLU B C 1
ATOM 4193 O O . GLU B 1 186 ? -20.734 -6.336 -13.75 1 94.5 186 GLU B O 1
ATOM 4198 N N . THR B 1 187 ? -20.969 -7.871 -15.406 1 97.81 187 THR B N 1
ATOM 4199 C CA . THR B 1 187 ? -19.844 -8.672 -14.93 1 97.81 187 THR B CA 1
ATOM 4200 C C . THR B 1 187 ? -18.531 -8.172 -15.531 1 97.81 187 THR B C 1
ATOM 4202 O O . THR B 1 187 ? -18.438 -7.957 -16.734 1 97.81 187 THR B O 1
ATOM 4205 N N . LEU B 1 188 ? -17.547 -7.895 -14.68 1 98.38 188 LEU B N 1
ATOM 4206 C CA . LEU B 1 188 ? -16.203 -7.586 -15.109 1 98.38 188 LEU B CA 1
ATOM 4207 C C . LEU B 1 188 ? -15.328 -8.844 -15.125 1 98.38 188 LEU B C 1
ATOM 4209 O O . LEU B 1 188 ? -15.234 -9.547 -14.117 1 98.38 188 LEU B O 1
ATOM 4213 N N . VAL B 1 189 ? -14.742 -9.148 -16.25 1 98.69 189 VAL B N 1
ATOM 4214 C CA . VAL B 1 189 ? -13.773 -10.234 -16.359 1 98.69 189 VAL B CA 1
ATOM 4215 C C . VAL B 1 189 ? -12.359 -9.695 -16.141 1 98.69 189 VAL B C 1
ATOM 4217 O O . VAL B 1 189 ? -11.898 -8.836 -16.891 1 98.69 189 VAL B O 1
ATOM 4220 N N . VAL B 1 190 ? -11.703 -10.148 -15.109 1 98.81 190 VAL B N 1
ATOM 4221 C CA . VAL B 1 190 ? -10.352 -9.711 -14.773 1 98.81 190 VAL B CA 1
ATOM 4222 C C . VAL B 1 190 ? -9.359 -10.82 -15.078 1 98.81 190 VAL B C 1
ATOM 4224 O O . VAL B 1 190 ? -9.438 -11.914 -14.508 1 98.81 190 VAL B O 1
ATOM 4227 N N . VAL B 1 191 ? -8.438 -10.562 -15.945 1 98.81 191 VAL B N 1
ATOM 4228 C CA . VAL B 1 191 ? -7.414 -11.539 -16.297 1 98.81 191 VAL B CA 1
ATOM 4229 C C . VAL B 1 191 ? -6.113 -11.203 -15.57 1 98.81 191 VAL B C 1
ATOM 4231 O O . VAL B 1 191 ? -5.508 -10.156 -15.812 1 98.81 191 VAL B O 1
ATOM 4234 N N . ASP B 1 192 ? -5.707 -12.062 -14.695 1 98.81 192 ASP B N 1
ATOM 4235 C CA . ASP B 1 192 ? -4.453 -11.906 -13.961 1 98.81 192 ASP B CA 1
ATOM 4236 C C . ASP B 1 192 ? -3.279 -12.477 -14.758 1 98.81 192 ASP B C 1
ATOM 4238 O O . ASP B 1 192 ? -3.162 -13.695 -14.914 1 98.81 192 ASP B O 1
ATOM 4242 N N . GLU B 1 193 ? -2.426 -11.602 -15.164 1 98.69 193 GLU B N 1
ATOM 4243 C CA . GLU B 1 193 ? -1.259 -11.961 -15.969 1 98.69 193 GLU B CA 1
ATOM 4244 C C . GLU B 1 193 ? 0.037 -11.68 -15.211 1 98.69 193 GLU B C 1
ATOM 4246 O O . GLU B 1 193 ? 1.017 -11.219 -15.797 1 98.69 193 GLU B O 1
ATOM 4251 N N . ALA B 1 194 ? 0.027 -11.938 -13.867 1 98.44 194 ALA B N 1
ATOM 4252 C CA . ALA B 1 194 ? 1.219 -11.742 -13.047 1 98.44 194 ALA B CA 1
ATOM 4253 C C . ALA B 1 194 ? 2.424 -12.453 -13.648 1 98.44 194 ALA B C 1
ATOM 4255 O O . ALA B 1 194 ? 3.561 -11.992 -13.508 1 98.44 194 ALA B O 1
ATOM 4256 N N . TYR B 1 195 ? 2.176 -13.539 -14.352 1 98.62 195 TYR B N 1
ATOM 4257 C CA . TYR B 1 195 ? 3.248 -14.352 -14.914 1 98.62 195 TYR B CA 1
ATOM 4258 C C . TYR B 1 195 ? 3.254 -14.266 -16.438 1 98.62 195 TYR B C 1
ATOM 4260 O O . TYR B 1 195 ? 3.857 -15.109 -17.109 1 98.62 195 TYR B O 1
ATOM 4268 N N . GLY B 1 196 ? 2.639 -13.25 -16.953 1 97.88 196 GLY B N 1
ATOM 4269 C CA . GLY B 1 196 ? 2.406 -13.125 -18.391 1 97.88 196 GLY B CA 1
ATOM 4270 C C . GLY B 1 196 ? 3.688 -13.086 -19.203 1 97.88 196 GLY B C 1
ATOM 4271 O O . GLY B 1 196 ? 3.727 -13.562 -20.344 1 97.88 196 GLY B O 1
ATOM 4272 N N . GLU B 1 197 ? 4.777 -12.531 -18.688 1 97.69 197 GLU B N 1
ATOM 4273 C CA . GLU B 1 197 ? 6.035 -12.43 -19.406 1 97.69 197 GLU B CA 1
ATOM 4274 C C . GLU B 1 197 ? 6.598 -13.812 -19.75 1 97.69 197 GLU B C 1
ATOM 4276 O O . GLU B 1 197 ? 7.301 -13.977 -20.734 1 97.69 197 GLU B O 1
ATOM 4281 N N . PHE B 1 198 ? 6.277 -14.766 -18.922 1 98.25 198 PHE B N 1
ATOM 4282 C CA . PHE B 1 198 ? 6.898 -16.078 -19.047 1 98.25 198 PHE B CA 1
ATOM 4283 C C . PHE B 1 198 ? 6.156 -16.953 -20.062 1 98.25 198 PHE B C 1
ATOM 4285 O O . PHE B 1 198 ? 6.656 -18 -20.469 1 98.25 198 PHE B O 1
ATOM 4292 N N . ALA B 1 199 ? 4.961 -16.562 -20.359 1 96.19 199 ALA B N 1
ATOM 4293 C CA . ALA B 1 199 ? 4.082 -17.422 -21.156 1 96.19 199 ALA B CA 1
ATOM 4294 C C . ALA B 1 199 ? 4.121 -17.016 -22.641 1 96.19 199 ALA B C 1
ATOM 4296 O O . ALA B 1 199 ? 4.195 -15.828 -22.953 1 96.19 199 ALA B O 1
ATOM 4297 N N . GLU B 1 200 ? 4.066 -17.969 -23.484 1 91.38 200 GLU B N 1
ATOM 4298 C CA . GLU B 1 200 ? 3.945 -17.734 -24.922 1 91.38 200 GLU B CA 1
ATOM 4299 C C . GLU B 1 200 ? 2.48 -17.672 -25.344 1 91.38 200 GLU B C 1
ATOM 4301 O O . GLU B 1 200 ? 2.055 -18.422 -26.219 1 91.38 200 GLU B O 1
ATOM 4306 N N . VAL B 1 201 ? 1.735 -16.922 -24.703 1 89.25 201 VAL B N 1
ATOM 4307 C CA . VAL B 1 201 ? 0.329 -16.656 -24.984 1 89.25 201 VAL B CA 1
ATOM 4308 C C . VAL B 1 201 ? 0.094 -15.156 -25.125 1 89.25 201 VAL B C 1
ATOM 4310 O O . VAL B 1 201 ? 0.785 -14.352 -24.484 1 89.25 201 VAL B O 1
ATOM 4313 N N . ASP B 1 202 ? -0.824 -14.82 -25.938 1 93.06 202 ASP B N 1
ATOM 4314 C CA . ASP B 1 202 ? -1.134 -13.406 -26.141 1 93.06 202 ASP B CA 1
ATOM 4315 C C . ASP B 1 202 ? -1.783 -12.812 -24.891 1 93.06 202 ASP B C 1
ATOM 4317 O O . ASP B 1 202 ? -2.588 -13.469 -24.219 1 93.06 202 ASP B O 1
ATOM 4321 N N . SER B 1 203 ? -1.356 -11.609 -24.594 1 96.75 203 SER B N 1
ATOM 4322 C CA . SER B 1 203 ? -1.976 -10.891 -23.5 1 96.75 203 SER B CA 1
ATOM 4323 C C . SER B 1 203 ? -3.424 -10.531 -23.812 1 96.75 203 SER B C 1
ATOM 4325 O O . SER B 1 203 ? -3.781 -10.344 -24.969 1 96.75 203 SER B O 1
ATOM 4327 N N . ALA B 1 204 ? -4.242 -10.422 -22.812 1 97.75 204 ALA B N 1
ATOM 4328 C CA . ALA B 1 204 ? -5.633 -9.992 -22.953 1 97.75 204 ALA B CA 1
ATOM 4329 C C . ALA B 1 204 ? -5.738 -8.469 -22.984 1 97.75 204 ALA B C 1
ATOM 4331 O O . ALA B 1 204 ? -6.82 -7.918 -23.203 1 97.75 204 ALA B O 1
ATOM 4332 N N . ILE B 1 205 ? -4.66 -7.703 -22.812 1 97.19 205 ILE B N 1
ATOM 4333 C CA . ILE B 1 205 ? -4.691 -6.25 -22.672 1 97.19 205 ILE B CA 1
ATOM 4334 C C . ILE B 1 205 ? -5.312 -5.629 -23.922 1 97.19 205 ILE B C 1
ATOM 4336 O O . ILE B 1 205 ? -6.145 -4.723 -23.828 1 97.19 205 ILE B O 1
ATOM 4340 N N . PRO B 1 206 ? -5.027 -6.145 -25.109 1 94.06 206 PRO B N 1
ATOM 4341 C CA . PRO B 1 206 ? -5.656 -5.535 -26.281 1 94.06 206 PRO B CA 1
ATOM 4342 C C . PRO B 1 206 ? -7.18 -5.641 -26.25 1 94.06 206 PRO B C 1
ATOM 4344 O O . PRO B 1 206 ? -7.867 -4.855 -26.922 1 94.06 206 PRO B O 1
ATOM 4347 N N . LEU B 1 207 ? -7.746 -6.59 -25.5 1 94.94 207 LEU B N 1
ATOM 4348 C CA . LEU B 1 207 ? -9.195 -6.734 -25.406 1 94.94 207 LEU B CA 1
ATOM 4349 C C . LEU B 1 207 ? -9.82 -5.512 -24.734 1 94.94 207 LEU B C 1
ATOM 4351 O O . LEU B 1 207 ? -11.008 -5.246 -24.922 1 94.94 207 LEU B O 1
ATOM 4355 N N . VAL B 1 208 ? -9.055 -4.715 -23.969 1 93.81 208 VAL B N 1
ATOM 4356 C CA . VAL B 1 208 ? -9.617 -3.609 -23.188 1 93.81 208 VAL B CA 1
ATOM 4357 C C . VAL B 1 208 ? -10.047 -2.486 -24.125 1 93.81 208 VAL B C 1
ATOM 4359 O O . VAL B 1 208 ? -10.859 -1.64 -23.766 1 93.81 208 VAL B O 1
ATOM 4362 N N . ASP B 1 209 ? -9.477 -2.453 -25.266 1 89.19 209 ASP B N 1
ATOM 4363 C CA . ASP B 1 209 ? -9.852 -1.46 -26.266 1 89.19 209 ASP B CA 1
ATOM 4364 C C . ASP B 1 209 ? -11.094 -1.9 -27.047 1 89.19 209 ASP B C 1
ATOM 4366 O O . ASP B 1 209 ? -11.797 -1.071 -27.625 1 89.19 209 ASP B O 1
ATOM 4370 N N . GLU B 1 210 ? -11.305 -3.195 -27.062 1 90.12 210 GLU B N 1
ATOM 4371 C CA . GLU B 1 210 ? -12.414 -3.76 -27.828 1 90.12 210 GLU B CA 1
ATOM 4372 C C . GLU B 1 210 ? -13.648 -3.932 -26.953 1 90.12 210 GLU B C 1
ATOM 4374 O O . GLU B 1 210 ? -14.773 -3.988 -27.453 1 90.12 210 GLU B O 1
ATOM 4379 N N . ARG B 1 211 ? -13.359 -4.004 -25.703 1 93.81 211 ARG B N 1
ATOM 4380 C CA . ARG B 1 211 ? -14.438 -4.367 -24.797 1 93.81 211 ARG B CA 1
ATOM 4381 C C . ARG B 1 211 ? -14.484 -3.426 -23.594 1 93.81 211 ARG B C 1
ATOM 4383 O O . ARG B 1 211 ? -13.469 -2.812 -23.25 1 93.81 211 ARG B O 1
ATOM 4390 N N . ASP B 1 212 ? -15.625 -3.377 -22.953 1 94.94 212 ASP B N 1
ATOM 4391 C CA . ASP B 1 212 ? -15.781 -2.549 -21.766 1 94.94 212 ASP B CA 1
ATOM 4392 C C . ASP B 1 212 ? -15.922 -3.408 -20.5 1 94.94 212 ASP B C 1
ATOM 4394 O O . ASP B 1 212 ? -16.266 -2.902 -19.438 1 94.94 212 ASP B O 1
ATOM 4398 N N . ASP B 1 213 ? -15.688 -4.762 -20.625 1 97 213 ASP B N 1
ATOM 4399 C CA . ASP B 1 213 ? -15.969 -5.664 -19.516 1 97 213 ASP B CA 1
ATOM 4400 C C . ASP B 1 213 ? -14.766 -6.555 -19.203 1 97 213 ASP B C 1
ATOM 4402 O O . ASP B 1 213 ? -14.914 -7.637 -18.641 1 97 213 ASP B O 1
ATOM 4406 N N . VAL B 1 214 ? -13.555 -6.086 -19.672 1 97.88 214 VAL B N 1
ATOM 4407 C CA . VAL B 1 214 ? -12.336 -6.844 -19.406 1 97.88 214 VAL B CA 1
ATOM 4408 C C . VAL B 1 214 ? -11.273 -5.922 -18.812 1 97.88 214 VAL B C 1
ATOM 4410 O O . VAL B 1 214 ? -11.078 -4.805 -19.281 1 97.88 214 VAL B O 1
ATOM 4413 N N . ALA B 1 215 ? -10.68 -6.289 -17.75 1 98.44 215 ALA B N 1
ATOM 4414 C CA . ALA B 1 215 ? -9.492 -5.656 -17.188 1 98.44 215 ALA B CA 1
ATOM 4415 C C . ALA B 1 215 ? -8.359 -6.668 -17.016 1 98.44 215 ALA B C 1
ATOM 4417 O O . ALA B 1 215 ? -8.602 -7.875 -16.953 1 98.44 215 ALA B O 1
ATOM 4418 N N . VAL B 1 216 ? -7.129 -6.199 -17.047 1 98.81 216 VAL B N 1
ATOM 4419 C CA . VAL B 1 216 ? -5.973 -7.086 -16.984 1 98.81 216 VAL B CA 1
ATOM 4420 C C . VAL B 1 216 ? -5.027 -6.625 -15.875 1 98.81 216 VAL B C 1
ATOM 4422 O O . VAL B 1 216 ? -4.773 -5.426 -15.727 1 98.81 216 VAL B O 1
ATOM 4425 N N . LEU B 1 217 ? -4.535 -7.547 -15.078 1 98.81 217 LEU B N 1
ATOM 4426 C CA . LEU B 1 217 ? -3.57 -7.281 -14.016 1 98.81 217 LEU B CA 1
ATOM 4427 C C . LEU B 1 217 ? -2.158 -7.645 -14.461 1 98.81 217 LEU B C 1
ATOM 4429 O O . LEU B 1 217 ? -1.952 -8.672 -15.109 1 98.81 217 LEU B O 1
ATOM 4433 N N . ARG B 1 218 ? -1.22 -6.816 -14.102 1 98.62 218 ARG B N 1
ATOM 4434 C CA . ARG B 1 218 ? 0.205 -7.059 -14.312 1 98.62 218 ARG B CA 1
ATOM 4435 C C . ARG B 1 218 ? 1.014 -6.641 -13.086 1 98.62 218 ARG B C 1
ATOM 4437 O O . ARG B 1 218 ? 0.521 -5.895 -12.234 1 98.62 218 ARG B O 1
ATOM 4444 N N . THR B 1 219 ? 2.227 -7.16 -12.969 1 98.5 219 THR B N 1
ATOM 4445 C CA . THR B 1 219 ? 3.078 -6.859 -11.828 1 98.5 219 THR B CA 1
ATOM 4446 C C . THR B 1 219 ? 4.539 -6.77 -12.25 1 98.5 219 THR B C 1
ATOM 4448 O O . THR B 1 219 ? 4.914 -7.258 -13.32 1 98.5 219 THR B O 1
ATOM 4451 N N . PHE B 1 220 ? 5.332 -6.125 -11.453 1 98.81 220 PHE B N 1
ATOM 4452 C CA . PHE B 1 220 ? 6.781 -6.094 -11.633 1 98.81 220 PHE B CA 1
ATOM 4453 C C . PHE B 1 220 ? 7.461 -7.066 -10.68 1 98.81 220 PHE B C 1
ATOM 4455 O O . PHE B 1 220 ? 8.695 -7.125 -10.617 1 98.81 220 PHE B O 1
ATOM 4462 N N . SER B 1 221 ? 6.738 -7.863 -9.969 1 98.19 221 SER B N 1
ATOM 4463 C CA . SER B 1 221 ? 7.238 -8.688 -8.875 1 98.19 221 SER B CA 1
ATOM 4464 C C . SER B 1 221 ? 7.996 -9.898 -9.398 1 98.19 221 SER B C 1
ATOM 4466 O O . SER B 1 221 ? 8.859 -10.445 -8.711 1 98.19 221 SER B O 1
ATOM 4468 N N . LYS B 1 222 ? 7.617 -10.352 -10.625 1 98.44 222 LYS B N 1
ATOM 4469 C CA . LYS B 1 222 ? 8.094 -11.656 -11.086 1 98.44 222 LYS B CA 1
ATOM 4470 C C . LYS B 1 222 ? 9.195 -11.5 -12.125 1 98.44 222 LYS B C 1
ATOM 4472 O O . LYS B 1 222 ? 10.359 -11.289 -11.781 1 98.44 222 LYS B O 1
ATOM 4477 N N . ALA B 1 223 ? 8.859 -11.258 -13.352 1 98.38 223 ALA B N 1
ATOM 4478 C CA . ALA B 1 223 ? 9.844 -11.195 -14.43 1 98.38 223 ALA B CA 1
ATOM 4479 C C . ALA B 1 223 ? 10.812 -10.039 -14.219 1 98.38 223 ALA B C 1
ATOM 4481 O O . ALA B 1 223 ? 11.992 -10.133 -14.562 1 98.38 223 ALA B O 1
ATOM 4482 N N . TYR B 1 224 ? 10.344 -8.961 -13.57 1 98.62 224 TYR B N 1
ATOM 4483 C CA . TYR B 1 224 ? 11.141 -7.746 -13.445 1 98.62 224 TYR B CA 1
ATOM 4484 C C . TYR B 1 224 ? 11.922 -7.734 -12.141 1 98.62 224 TYR B C 1
ATOM 4486 O O . TYR B 1 224 ? 12.781 -6.875 -11.93 1 98.62 224 TYR B O 1
ATOM 4494 N N . GLY B 1 225 ? 11.625 -8.656 -11.258 1 98.56 225 GLY B N 1
ATOM 4495 C CA . GLY B 1 225 ? 12.406 -8.828 -10.039 1 98.56 225 GLY B CA 1
ATOM 4496 C C . GLY B 1 225 ? 12.211 -7.711 -9.039 1 98.56 225 GLY B C 1
ATOM 4497 O O . GLY B 1 225 ? 13.172 -7.277 -8.391 1 98.56 225 GLY B O 1
ATOM 4498 N N . LEU B 1 226 ? 11.023 -7.207 -8.898 1 98.75 226 LEU B N 1
ATOM 4499 C CA . LEU B 1 226 ? 10.789 -6.098 -7.98 1 98.75 226 LEU B CA 1
ATOM 4500 C C . LEU B 1 226 ? 9.742 -6.465 -6.938 1 98.75 226 LEU B C 1
ATOM 4502 O O . LEU B 1 226 ? 8.969 -5.609 -6.504 1 98.75 226 LEU B O 1
ATOM 4506 N N . ALA B 1 227 ? 9.648 -7.746 -6.535 1 97.94 227 ALA B N 1
ATOM 4507 C CA . ALA B 1 227 ? 8.641 -8.242 -5.602 1 97.94 227 ALA B CA 1
ATOM 4508 C C . ALA B 1 227 ? 8.641 -7.426 -4.312 1 97.94 227 ALA B C 1
ATOM 4510 O O . ALA B 1 227 ? 7.578 -7.031 -3.822 1 97.94 227 ALA B O 1
ATOM 4511 N N . GLY B 1 228 ? 9.789 -7.082 -3.828 1 97.88 228 GLY B N 1
ATOM 4512 C CA . GLY B 1 228 ? 9.922 -6.426 -2.537 1 97.88 228 GLY B CA 1
ATOM 4513 C C . GLY B 1 228 ? 9.562 -4.953 -2.576 1 97.88 228 GLY B C 1
ATOM 4514 O O . GLY B 1 228 ? 9.461 -4.309 -1.53 1 97.88 228 GLY B O 1
ATOM 4515 N N . LEU B 1 229 ? 9.375 -4.352 -3.73 1 98.44 229 LEU B N 1
ATOM 4516 C CA . LEU B 1 229 ? 9.062 -2.93 -3.838 1 98.44 229 LEU B CA 1
ATOM 4517 C C . LEU B 1 229 ? 7.555 -2.711 -3.961 1 98.44 229 LEU B C 1
ATOM 4519 O O . LEU B 1 229 ? 7.07 -1.59 -3.791 1 98.44 229 LEU B O 1
ATOM 4523 N N . ARG B 1 230 ? 6.836 -3.771 -4.289 1 97.56 230 ARG B N 1
ATOM 4524 C CA . ARG B 1 230 ? 5.379 -3.746 -4.363 1 97.56 230 ARG B CA 1
ATOM 4525 C C . ARG B 1 230 ? 4.902 -2.766 -5.43 1 97.56 230 ARG B C 1
ATOM 4527 O O . ARG B 1 230 ? 4.242 -1.774 -5.117 1 97.56 230 ARG B O 1
ATOM 4534 N N . ILE B 1 231 ? 5.102 -3.086 -6.691 1 98.69 231 ILE B N 1
ATOM 4535 C CA . ILE B 1 231 ? 4.68 -2.234 -7.797 1 98.69 231 ILE B CA 1
ATOM 4536 C C . ILE B 1 231 ? 4.031 -3.084 -8.891 1 98.69 231 ILE B C 1
ATOM 4538 O O . ILE B 1 231 ? 4.543 -4.152 -9.234 1 98.69 231 ILE B O 1
ATOM 4542 N N . GLY B 1 232 ? 2.883 -2.74 -9.273 1 98.69 232 GLY B N 1
ATOM 4543 C CA . GLY B 1 232 ? 2.107 -3.348 -10.344 1 98.69 232 GLY B CA 1
ATOM 4544 C C . GLY B 1 232 ? 1.111 -2.395 -10.977 1 98.69 232 GLY B C 1
ATOM 4545 O O . GLY B 1 232 ? 1.227 -1.177 -10.82 1 98.69 232 GLY B O 1
ATOM 4546 N N . TYR B 1 233 ? 0.249 -2.949 -11.805 1 98.81 233 TYR B N 1
ATOM 4547 C CA . TYR B 1 233 ? -0.759 -2.107 -12.445 1 98.81 233 TYR B CA 1
ATOM 4548 C C . TYR B 1 233 ? -1.878 -2.953 -13.039 1 98.81 233 TYR B C 1
ATOM 4550 O O . TYR B 1 233 ? -1.741 -4.172 -13.172 1 98.81 233 TYR B O 1
ATOM 4558 N N . SER B 1 234 ? -2.967 -2.344 -13.289 1 98.69 234 SER B N 1
ATOM 4559 C CA . SER B 1 234 ? -4.027 -2.91 -14.117 1 98.69 234 SER B CA 1
ATOM 4560 C C . SER B 1 234 ? -4.32 -2.023 -15.32 1 98.69 234 SER B C 1
ATOM 4562 O O . SER B 1 234 ? -4.055 -0.82 -15.297 1 98.69 234 SER B O 1
ATOM 4564 N N . VAL B 1 235 ? -4.66 -2.602 -16.359 1 98.75 235 VAL B N 1
ATOM 4565 C CA . VAL B 1 235 ? -5.227 -1.916 -17.516 1 98.75 235 VAL B CA 1
ATOM 4566 C C . VAL B 1 235 ? -6.734 -2.158 -17.578 1 98.75 235 VAL B C 1
ATOM 4568 O O . VAL B 1 235 ? -7.184 -3.307 -17.609 1 98.75 235 VAL B O 1
ATOM 4571 N N . VAL B 1 236 ? -7.512 -1.091 -17.547 1 97.94 236 VAL B N 1
ATOM 4572 C CA . VAL B 1 236 ? -8.961 -1.174 -17.422 1 97.94 236 VAL B CA 1
ATOM 4573 C C . VAL B 1 236 ? -9.617 -0.613 -18.688 1 97.94 236 VAL B C 1
ATOM 4575 O O . VAL B 1 236 ? -8.961 0.055 -19.484 1 97.94 236 VAL B O 1
ATOM 4578 N N . PRO B 1 237 ? -10.922 -0.922 -18.891 1 95.44 237 PRO B N 1
ATOM 4579 C CA . PRO B 1 237 ? -11.617 -0.298 -20.016 1 95.44 237 PRO B CA 1
ATOM 4580 C C . PRO B 1 237 ? -11.68 1.224 -19.906 1 95.44 237 PRO B C 1
ATOM 4582 O O . PRO B 1 237 ? -11.578 1.769 -18.797 1 95.44 237 PRO B O 1
ATOM 4585 N N . GLU B 1 238 ? -11.852 1.835 -21 1 93.19 238 GLU B N 1
ATOM 4586 C CA . GLU B 1 238 ? -11.852 3.293 -21.062 1 93.19 238 GLU B CA 1
ATOM 4587 C C . GLU B 1 238 ? -12.875 3.889 -20.109 1 93.19 238 GLU B C 1
ATOM 4589 O O . GLU B 1 238 ? -12.594 4.871 -19.422 1 93.19 238 GLU B O 1
ATOM 4594 N N . ALA B 1 239 ? -14 3.246 -20 1 91.31 239 ALA B N 1
ATOM 4595 C CA . ALA B 1 239 ? -15.102 3.76 -19.203 1 91.31 239 ALA B CA 1
ATOM 4596 C C . ALA B 1 239 ? -14.75 3.734 -17.719 1 91.31 239 ALA B C 1
ATOM 4598 O O . ALA B 1 239 ? -15.367 4.445 -16.906 1 91.31 239 ALA B O 1
ATOM 4599 N N . TRP B 1 240 ? -13.719 2.979 -17.359 1 93.31 240 TRP B N 1
ATOM 4600 C CA . TRP B 1 240 ? -13.336 2.838 -15.961 1 93.31 240 TRP B CA 1
ATOM 4601 C C . TRP B 1 240 ? -12.242 3.838 -15.594 1 93.31 240 TRP B C 1
ATOM 4603 O O . TRP B 1 240 ? -11.914 4.004 -14.414 1 93.31 240 TRP B O 1
ATOM 4613 N N . GLY B 1 241 ? -11.695 4.531 -16.562 1 92.19 241 GLY B N 1
ATOM 4614 C CA . GLY B 1 241 ? -10.492 5.332 -16.375 1 92.19 241 GLY B CA 1
ATOM 4615 C C . GLY B 1 241 ? -10.641 6.379 -15.289 1 92.19 241 GLY B C 1
ATOM 4616 O O . GLY B 1 241 ? -9.727 6.574 -14.477 1 92.19 241 GLY B O 1
ATOM 4617 N N . GLU B 1 242 ? -11.789 6.992 -15.109 1 88.75 242 GLU B N 1
ATOM 4618 C CA . GLU B 1 242 ? -12 8.102 -14.188 1 88.75 242 GLU B CA 1
ATOM 4619 C C . GLU B 1 242 ? -12.164 7.598 -12.75 1 88.75 242 GLU B C 1
ATOM 4621 O O . GLU B 1 242 ? -12.039 8.367 -11.797 1 88.75 242 GLU B O 1
ATOM 4626 N N . ALA B 1 243 ? -12.375 6.328 -12.672 1 94.38 243 ALA B N 1
ATOM 4627 C CA . ALA B 1 243 ? -12.656 5.77 -11.352 1 94.38 243 ALA B CA 1
ATOM 4628 C C . ALA B 1 243 ? -11.398 5.699 -10.492 1 94.38 243 ALA B C 1
ATOM 4630 O O . ALA B 1 243 ? -11.469 5.668 -9.266 1 94.38 243 ALA B O 1
ATOM 4631 N N . TYR B 1 244 ? -10.266 5.75 -11.156 1 95.25 244 TYR B N 1
ATOM 4632 C CA . TYR B 1 244 ? -9 5.586 -10.461 1 95.25 244 TYR B CA 1
ATOM 4633 C C . TYR B 1 244 ? -8.844 6.633 -9.359 1 95.25 244 TYR B C 1
ATOM 4635 O O . TYR B 1 244 ? -8.508 6.301 -8.219 1 95.25 244 TYR B O 1
ATOM 4643 N N . ALA B 1 245 ? -9.109 7.824 -9.656 1 91.56 245 ALA B N 1
ATOM 4644 C CA . ALA B 1 245 ? -8.914 8.938 -8.727 1 91.56 245 ALA B CA 1
ATOM 4645 C C . ALA B 1 245 ? -9.828 8.805 -7.512 1 91.56 245 ALA B C 1
ATOM 4647 O O . ALA B 1 245 ? -9.539 9.352 -6.445 1 91.56 245 ALA B O 1
ATOM 4648 N N . ARG B 1 246 ? -10.844 8.023 -7.648 1 93.25 246 ARG B N 1
ATOM 4649 C CA . ARG B 1 246 ? -11.844 7.91 -6.59 1 93.25 246 ARG B CA 1
ATOM 4650 C C . ARG B 1 246 ? -11.586 6.684 -5.723 1 93.25 246 ARG B C 1
ATOM 4652 O O . ARG B 1 246 ? -12.109 6.586 -4.609 1 93.25 246 ARG B O 1
ATOM 4659 N N . VAL B 1 247 ? -10.742 5.758 -6.25 1 95.31 247 VAL B N 1
ATOM 4660 C CA . VAL B 1 247 ? -10.664 4.512 -5.496 1 95.31 247 VAL B CA 1
ATOM 4661 C C . VAL B 1 247 ? -9.219 4.27 -5.059 1 95.31 247 VAL B C 1
ATOM 4663 O O . VAL B 1 247 ? -8.961 3.422 -4.199 1 95.31 247 VAL B O 1
ATOM 4666 N N . ASN B 1 248 ? -8.281 4.969 -5.676 1 94.44 248 ASN B N 1
ATOM 4667 C CA . ASN B 1 248 ? -6.891 4.715 -5.309 1 94.44 248 ASN B CA 1
ATOM 4668 C C . ASN B 1 248 ? -6.535 5.359 -3.973 1 94.44 248 ASN B C 1
ATOM 4670 O O . ASN B 1 248 ? -7.137 6.363 -3.584 1 94.44 248 ASN B O 1
ATOM 4674 N N . THR B 1 249 ? -5.625 4.797 -3.193 1 92.81 249 THR B N 1
ATOM 4675 C CA . THR B 1 249 ? -4.945 5.492 -2.105 1 92.81 249 THR B CA 1
ATOM 4676 C C . THR B 1 249 ? -3.91 6.473 -2.652 1 92.81 249 THR B C 1
ATOM 4678 O O . THR B 1 249 ? -3.025 6.082 -3.418 1 92.81 249 THR B O 1
ATOM 4681 N N . PRO B 1 250 ? -3.998 7.691 -2.277 1 90.19 250 PRO B N 1
ATOM 4682 C CA . PRO B 1 250 ? -3.051 8.672 -2.809 1 90.19 250 PRO B CA 1
ATOM 4683 C C . PRO B 1 250 ? -1.596 8.297 -2.535 1 90.19 250 PRO B C 1
ATOM 4685 O O . PRO B 1 250 ? -1.245 7.957 -1.403 1 90.19 250 PRO B O 1
ATOM 4688 N N . PHE B 1 251 ? -0.773 8.297 -3.602 1 92.69 251 PHE B N 1
ATOM 4689 C CA . PHE B 1 251 ? 0.665 8.07 -3.537 1 92.69 251 PHE B CA 1
ATOM 4690 C C . PHE B 1 251 ? 0.966 6.648 -3.07 1 92.69 251 PHE B C 1
ATOM 4692 O O . PHE B 1 251 ? 1.987 6.406 -2.424 1 92.69 251 PHE B O 1
ATOM 4699 N N . ALA B 1 252 ? 0.042 5.77 -3.354 1 94.12 252 ALA B N 1
ATOM 4700 C CA . ALA B 1 252 ? 0.196 4.418 -2.822 1 94.12 252 ALA B CA 1
ATOM 4701 C C . ALA B 1 252 ? 1.414 3.727 -3.43 1 94.12 252 ALA B C 1
ATOM 4703 O O . ALA B 1 252 ? 2.119 2.982 -2.744 1 94.12 252 ALA B O 1
ATOM 4704 N N . ALA B 1 253 ? 1.62 3.875 -4.75 1 97.06 253 ALA B N 1
ATOM 4705 C CA . ALA B 1 253 ? 2.8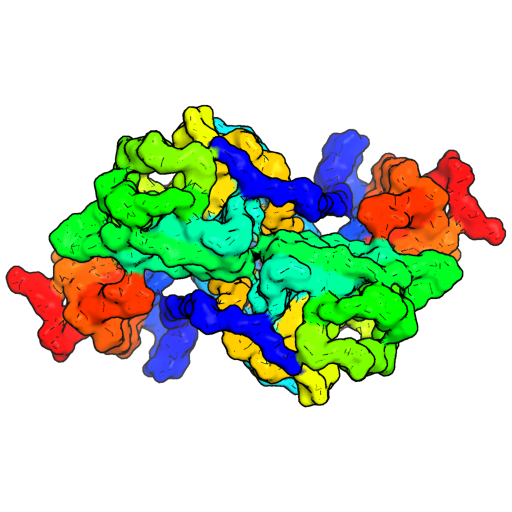54 3.377 -5.355 1 97.06 253 ALA B CA 1
ATOM 4706 C C . ALA B 1 253 ? 4.051 4.219 -4.93 1 97.06 253 ALA B C 1
ATOM 4708 O O . ALA B 1 253 ? 4.125 5.41 -5.242 1 97.06 253 ALA B O 1
ATOM 4709 N N . ASN B 1 254 ? 4.969 3.584 -4.246 1 98.12 254 ASN B N 1
ATOM 4710 C CA . ASN B 1 254 ? 6.02 4.363 -3.6 1 98.12 254 ASN B CA 1
ATOM 4711 C C . ASN B 1 254 ? 7.035 4.883 -4.609 1 98.12 254 ASN B C 1
ATOM 4713 O O . ASN B 1 254 ? 7.129 4.367 -5.727 1 98.12 254 ASN B O 1
ATOM 4717 N N . GLU B 1 255 ? 7.785 5.867 -4.234 1 98.19 255 GLU B N 1
ATOM 4718 C CA . GLU B 1 255 ? 8.695 6.613 -5.094 1 98.19 255 GLU B CA 1
ATOM 4719 C C . GLU B 1 255 ? 9.742 5.695 -5.723 1 98.19 255 GLU B C 1
ATOM 4721 O O . GLU B 1 255 ? 9.938 5.711 -6.938 1 98.19 255 GLU B O 1
ATOM 4726 N N . LEU B 1 256 ? 10.398 4.879 -4.91 1 98.81 256 LEU B N 1
ATOM 4727 C CA . LEU B 1 256 ? 11.484 4.039 -5.422 1 98.81 256 LEU B CA 1
ATOM 4728 C C . LEU B 1 256 ? 10.93 2.928 -6.309 1 98.81 256 LEU B C 1
ATOM 4730 O O . LEU B 1 256 ? 11.586 2.514 -7.27 1 98.81 256 LEU B O 1
ATOM 4734 N N . ALA B 1 257 ? 9.75 2.453 -5.973 1 98.75 257 ALA B N 1
ATOM 4735 C CA . ALA B 1 257 ? 9.109 1.45 -6.824 1 98.75 257 ALA B CA 1
ATOM 4736 C C . ALA B 1 257 ? 8.844 2.004 -8.219 1 98.75 257 ALA B C 1
ATOM 4738 O O . ALA B 1 257 ? 9.109 1.337 -9.219 1 98.75 257 ALA B O 1
ATOM 4739 N N . CYS B 1 258 ? 8.289 3.215 -8.273 1 98.75 258 CYS B N 1
ATOM 4740 C CA . CYS B 1 258 ? 8.023 3.842 -9.562 1 98.75 258 CYS B CA 1
ATOM 4741 C C . CYS B 1 258 ? 9.312 4.027 -10.352 1 98.75 258 CYS B C 1
ATOM 4743 O O . CYS B 1 258 ? 9.367 3.709 -11.539 1 98.75 258 CYS B O 1
ATOM 4745 N N . ARG B 1 259 ? 10.375 4.523 -9.688 1 98.62 259 ARG B N 1
ATOM 4746 C CA . ARG B 1 259 ? 11.656 4.762 -10.344 1 98.62 259 ARG B CA 1
ATOM 4747 C C . ARG B 1 259 ? 12.266 3.455 -10.852 1 98.62 259 ARG B C 1
ATOM 4749 O O . ARG B 1 259 ? 12.75 3.389 -11.977 1 98.62 259 ARG B O 1
ATOM 4756 N N . ALA B 1 260 ? 12.219 2.465 -10.008 1 98.88 260 ALA B N 1
ATOM 4757 C CA . ALA B 1 260 ? 12.781 1.165 -10.359 1 98.88 260 ALA B CA 1
ATOM 4758 C C . ALA B 1 260 ? 12.016 0.53 -11.516 1 98.88 260 ALA B C 1
ATOM 4760 O O . ALA B 1 260 ? 12.617 -0.049 -12.43 1 98.88 260 ALA B O 1
ATOM 4761 N N . ALA B 1 261 ? 10.703 0.615 -11.461 1 98.88 261 ALA B N 1
ATOM 4762 C CA . ALA B 1 261 ? 9.867 0.051 -12.523 1 98.88 261 ALA B CA 1
ATOM 4763 C C . ALA B 1 261 ? 10.148 0.721 -13.859 1 98.88 261 ALA B C 1
ATOM 4765 O O . ALA B 1 261 ? 10.258 0.047 -14.891 1 98.88 261 ALA B O 1
ATOM 4766 N N . LEU B 1 262 ? 10.289 2.064 -13.859 1 98.75 262 LEU B N 1
ATOM 4767 C CA . LEU B 1 262 ? 10.625 2.812 -15.062 1 98.75 262 LEU B CA 1
ATOM 4768 C C . LEU B 1 262 ? 11.922 2.299 -15.68 1 98.75 262 LEU B C 1
ATOM 4770 O O . LEU B 1 262 ? 11.984 2.049 -16.891 1 98.75 262 LEU B O 1
ATOM 4774 N N . ALA B 1 263 ? 12.898 2.119 -14.828 1 98.75 263 ALA B N 1
ATOM 4775 C CA . ALA B 1 263 ? 14.203 1.649 -15.289 1 98.75 263 ALA B CA 1
ATOM 4776 C C . ALA B 1 263 ? 14.125 0.205 -15.773 1 98.75 263 ALA B C 1
ATOM 4778 O O . ALA B 1 263 ? 14.734 -0.151 -16.781 1 98.75 263 ALA B O 1
ATOM 4779 N N . ALA B 1 264 ? 13.414 -0.59 -15.078 1 98.75 264 ALA B N 1
ATOM 4780 C CA . ALA B 1 264 ? 13.289 -2.008 -15.406 1 98.75 264 ALA B CA 1
ATOM 4781 C C . ALA B 1 264 ? 12.617 -2.203 -16.75 1 98.75 264 ALA B C 1
ATOM 4783 O O . ALA B 1 264 ? 12.961 -3.123 -17.5 1 98.75 264 ALA B O 1
ATOM 4784 N N . LEU B 1 265 ? 11.625 -1.363 -17.078 1 98.5 265 LEU B N 1
ATOM 4785 C CA . LEU B 1 265 ? 10.898 -1.455 -18.344 1 98.5 265 LEU B CA 1
ATOM 4786 C C . LEU B 1 265 ? 11.836 -1.263 -19.531 1 98.5 265 LEU B C 1
ATOM 4788 O O . LEU B 1 265 ? 11.602 -1.808 -20.609 1 98.5 265 LEU B O 1
ATOM 4792 N N . ASP B 1 266 ? 12.883 -0.541 -19.328 1 97.5 266 ASP B N 1
ATOM 4793 C CA . ASP B 1 266 ? 13.82 -0.251 -20.406 1 97.5 266 ASP B CA 1
ATOM 4794 C C . ASP B 1 266 ? 14.891 -1.336 -20.516 1 97.5 266 ASP B C 1
ATOM 4796 O O . ASP B 1 266 ? 15.633 -1.389 -21.5 1 97.5 266 ASP B O 1
ATOM 4800 N N . ASP B 1 267 ? 14.992 -2.17 -19.547 1 98 267 ASP B N 1
ATOM 4801 C CA . ASP B 1 267 ? 16.016 -3.213 -19.531 1 98 267 ASP B CA 1
ATOM 4802 C C . ASP B 1 267 ? 15.469 -4.527 -20.078 1 98 267 ASP B C 1
ATOM 4804 O O . ASP B 1 267 ? 15.359 -5.516 -19.344 1 98 267 ASP B O 1
ATOM 4808 N N . GLU B 1 268 ? 15.297 -4.605 -21.297 1 97.25 268 GLU B N 1
ATOM 4809 C CA . GLU B 1 268 ? 14.711 -5.766 -21.969 1 97.25 268 GLU B CA 1
ATOM 4810 C C . GLU B 1 268 ? 15.602 -6.992 -21.828 1 97.25 268 GLU B C 1
ATOM 4812 O O . GLU B 1 268 ? 15.117 -8.125 -21.812 1 97.25 268 GLU B O 1
ATOM 4817 N N . GLU B 1 269 ? 16.859 -6.777 -21.734 1 98.25 269 GLU B N 1
ATOM 4818 C CA . GLU B 1 269 ? 17.812 -7.879 -21.609 1 98.25 269 GLU B CA 1
ATOM 4819 C C . GLU B 1 269 ? 17.609 -8.648 -20.312 1 98.25 269 GLU B C 1
ATOM 4821 O O . GLU B 1 269 ? 17.656 -9.883 -20.297 1 98.25 269 GLU B O 1
ATOM 4826 N N . HIS B 1 270 ? 17.391 -7.914 -19.266 1 98.56 270 HIS B N 1
ATOM 4827 C CA . HIS B 1 270 ? 17.156 -8.555 -17.984 1 98.56 270 HIS B CA 1
ATOM 4828 C C . HIS B 1 270 ? 15.906 -9.422 -18.016 1 98.56 270 HIS B C 1
ATOM 4830 O O . HIS B 1 270 ? 15.906 -10.547 -17.5 1 98.56 270 HIS B O 1
ATOM 4836 N N . VAL B 1 271 ? 14.836 -8.938 -18.609 1 98.25 271 VAL B N 1
ATOM 4837 C CA . VAL B 1 271 ? 13.586 -9.68 -18.719 1 98.25 271 VAL B CA 1
ATOM 4838 C C . VAL B 1 271 ? 13.789 -10.914 -19.594 1 98.25 271 VAL B C 1
ATOM 4840 O O . VAL B 1 271 ? 13.328 -12.008 -19.25 1 98.25 271 VAL B O 1
ATOM 4843 N N . ALA B 1 272 ? 14.492 -10.711 -20.672 1 98.25 272 ALA B N 1
ATOM 4844 C CA . ALA B 1 272 ? 14.766 -11.828 -21.578 1 98.25 272 ALA B CA 1
ATOM 4845 C C . ALA B 1 272 ? 15.547 -12.93 -20.859 1 98.25 272 ALA B C 1
ATOM 4847 O O . ALA B 1 272 ? 15.242 -14.117 -21.016 1 98.25 272 ALA B O 1
ATOM 4848 N N . GLU B 1 273 ? 16.531 -12.539 -20.094 1 98.44 273 GLU B N 1
ATOM 4849 C CA . GLU B 1 273 ? 17.312 -13.508 -19.328 1 98.44 273 GLU B CA 1
ATOM 4850 C C . GLU B 1 273 ? 16.438 -14.25 -18.328 1 98.44 273 GLU B C 1
ATOM 4852 O O . GLU B 1 273 ? 16.562 -15.469 -18.172 1 98.44 273 GLU B O 1
ATOM 4857 N N . SER B 1 274 ? 15.617 -13.516 -17.625 1 98.5 274 SER B N 1
ATOM 4858 C CA . SER B 1 274 ? 14.711 -14.102 -16.641 1 98.5 274 SER B CA 1
ATOM 4859 C C . SER B 1 274 ? 13.781 -15.125 -17.281 1 98.5 274 SER B C 1
ATOM 4861 O O . SER B 1 274 ? 13.578 -16.219 -16.75 1 98.5 274 SER B O 1
ATOM 4863 N N . VAL B 1 275 ? 13.234 -14.789 -18.438 1 98.5 275 VAL B N 1
ATOM 4864 C CA . VAL B 1 275 ? 12.281 -15.641 -19.156 1 98.5 275 VAL B CA 1
ATOM 4865 C C . VAL B 1 275 ? 12.992 -16.891 -19.688 1 98.5 275 VAL B C 1
ATOM 4867 O O . VAL B 1 275 ? 12.469 -18 -19.578 1 98.5 275 VAL B O 1
ATOM 4870 N N . GLU B 1 276 ? 14.141 -16.688 -20.234 1 98.44 276 GLU B N 1
ATOM 4871 C CA . GLU B 1 276 ? 14.906 -17.797 -20.781 1 98.44 276 GLU B CA 1
ATOM 4872 C C . GLU B 1 276 ? 15.297 -18.797 -19.688 1 98.44 276 GLU B C 1
ATOM 4874 O O . GLU B 1 276 ? 15.188 -20 -19.875 1 98.44 276 GLU B O 1
ATOM 4879 N N . THR B 1 277 ? 15.781 -18.266 -18.594 1 98.62 277 THR B N 1
ATOM 4880 C CA . THR B 1 277 ? 16.156 -19.125 -17.469 1 98.62 277 THR B CA 1
ATOM 4881 C C . THR B 1 277 ? 14.953 -19.891 -16.938 1 98.62 277 THR B C 1
ATOM 4883 O O . THR B 1 277 ? 15.047 -21.062 -16.609 1 98.62 277 THR B O 1
ATOM 4886 N N . ALA B 1 278 ? 13.844 -19.203 -16.828 1 98.69 278 ALA B N 1
ATOM 4887 C CA . ALA B 1 278 ? 12.625 -19.844 -16.344 1 98.69 278 ALA B CA 1
ATOM 4888 C C . ALA B 1 278 ? 12.195 -20.969 -17.281 1 98.69 278 ALA B C 1
ATOM 4890 O O . ALA B 1 278 ? 11.805 -22.062 -16.828 1 98.69 278 ALA B O 1
ATOM 4891 N N . ARG B 1 279 ? 12.242 -20.719 -18.547 1 98.31 279 ARG B N 1
ATOM 4892 C CA . ARG B 1 279 ? 11.883 -21.734 -19.531 1 98.31 279 ARG B CA 1
ATOM 4893 C C . ARG B 1 279 ? 12.781 -22.953 -19.406 1 98.31 279 ARG B C 1
ATOM 4895 O O . ARG B 1 279 ? 12.297 -24.094 -19.406 1 98.31 279 ARG B O 1
ATOM 4902 N N . TRP B 1 280 ? 14.047 -22.703 -19.344 1 98.69 280 TRP B N 1
ATOM 4903 C CA . TRP B 1 280 ? 14.992 -23.797 -19.172 1 98.69 280 TRP B CA 1
ATOM 4904 C C . TRP B 1 280 ? 14.711 -24.578 -17.891 1 98.69 280 TRP B C 1
ATOM 4906 O O . TRP B 1 280 ? 14.688 -25.797 -17.891 1 98.69 280 TRP B O 1
ATOM 4916 N N . ALA B 1 281 ? 14.578 -23.844 -16.797 1 98.81 281 ALA B N 1
ATOM 4917 C CA . ALA B 1 281 ? 14.391 -24.453 -15.477 1 98.81 281 ALA B CA 1
ATOM 4918 C C . ALA B 1 281 ? 13.125 -25.297 -15.445 1 98.81 281 ALA B C 1
ATOM 4920 O O . ALA B 1 281 ? 13.109 -26.375 -14.844 1 98.81 281 ALA B O 1
ATOM 4921 N N . ARG B 1 282 ? 12.016 -24.812 -16.031 1 98.5 282 ARG B N 1
ATOM 4922 C CA . ARG B 1 282 ? 10.789 -25.594 -16.109 1 98.5 282 ARG B CA 1
ATOM 4923 C C . ARG B 1 282 ? 11.031 -26.938 -16.781 1 98.5 282 ARG B C 1
ATOM 4925 O O . ARG B 1 282 ? 10.578 -27.969 -16.297 1 98.5 282 ARG B O 1
ATOM 4932 N N . GLU B 1 283 ? 11.703 -26.859 -17.859 1 98.38 283 GLU B N 1
ATOM 4933 C CA . GLU B 1 283 ? 12.008 -28.078 -18.609 1 98.38 283 GLU B CA 1
ATOM 4934 C C . GLU B 1 283 ? 12.898 -29.016 -17.812 1 98.38 283 GLU B C 1
ATOM 4936 O O . GLU B 1 283 ? 12.664 -30.219 -17.781 1 98.38 283 GLU B O 1
ATOM 4941 N N . TYR B 1 284 ? 13.914 -28.453 -17.219 1 98.75 284 TYR B N 1
ATOM 4942 C CA . TYR B 1 284 ? 14.836 -29.25 -16.422 1 98.75 284 TYR B CA 1
ATOM 4943 C C . TYR B 1 284 ? 14.102 -29.953 -15.273 1 98.75 284 TYR B C 1
ATOM 4945 O O . TYR B 1 284 ? 14.305 -31.141 -15.039 1 98.75 284 TYR B O 1
ATOM 4953 N N . ILE B 1 285 ? 13.305 -29.203 -14.508 1 98.75 285 ILE B N 1
ATOM 4954 C CA . ILE B 1 285 ? 12.555 -29.781 -13.391 1 98.75 285 ILE B CA 1
ATOM 4955 C C . ILE B 1 285 ? 11.625 -30.875 -13.891 1 98.75 285 ILE B C 1
ATOM 4957 O O . ILE B 1 285 ? 11.547 -31.953 -13.305 1 98.75 285 ILE B O 1
ATOM 4961 N N . ALA B 1 286 ? 10.898 -30.609 -14.984 1 98.06 286 ALA B N 1
ATOM 4962 C CA . ALA B 1 286 ? 9.969 -31.578 -15.555 1 98.06 286 ALA B CA 1
ATOM 4963 C C . ALA B 1 286 ? 10.688 -32.844 -15.953 1 98.06 286 ALA B C 1
ATOM 4965 O O . ALA B 1 286 ? 10.156 -33.969 -15.773 1 98.06 286 ALA B O 1
ATOM 4966 N N . ASP B 1 287 ? 11.867 -32.719 -16.438 1 98.06 287 ASP B N 1
ATOM 4967 C CA . ASP B 1 287 ? 12.609 -33.844 -16.984 1 98.06 287 ASP B CA 1
ATOM 4968 C C . ASP B 1 287 ? 13.328 -34.625 -15.875 1 98.06 287 ASP B C 1
ATOM 4970 O O . ASP B 1 287 ? 13.484 -35.844 -15.961 1 98.06 287 ASP B O 1
ATOM 4974 N N . GLU B 1 288 ? 13.789 -33.875 -14.891 1 98.38 288 GLU B N 1
ATOM 4975 C CA . GLU B 1 288 ? 14.789 -34.469 -14.016 1 98.38 288 GLU B CA 1
ATOM 4976 C C . GLU B 1 288 ? 14.219 -34.75 -12.625 1 98.38 288 GLU B C 1
ATOM 4978 O O . GLU B 1 288 ? 14.797 -35.5 -11.844 1 98.38 288 GLU B O 1
ATOM 4983 N N . LEU B 1 289 ? 13.156 -34.094 -12.258 1 98.62 289 LEU B N 1
ATOM 4984 C CA . LEU B 1 289 ? 12.562 -34.375 -10.953 1 98.62 289 LEU B CA 1
ATOM 4985 C C . LEU B 1 289 ? 11.914 -35.75 -10.922 1 98.62 289 LEU B C 1
ATOM 4987 O O . LEU B 1 289 ? 11.195 -36.125 -11.852 1 98.62 289 LEU B O 1
ATOM 4991 N N . ASP B 1 290 ? 12.117 -36.5 -9.875 1 97.94 290 ASP B N 1
ATOM 4992 C CA . ASP B 1 290 ? 11.578 -37.844 -9.734 1 97.94 290 ASP B CA 1
ATOM 4993 C C . ASP B 1 290 ? 10.141 -37.812 -9.234 1 97.94 290 ASP B C 1
ATOM 4995 O O . ASP B 1 290 ? 9.781 -38.531 -8.297 1 97.94 290 ASP B O 1
ATOM 4999 N N . ALA B 1 291 ? 9.336 -36.969 -9.797 1 97.88 291 ALA B N 1
ATOM 5000 C CA . ALA B 1 291 ? 7.906 -36.844 -9.523 1 97.88 291 ALA B CA 1
ATOM 5001 C C . ALA B 1 291 ? 7.16 -36.312 -10.734 1 97.88 291 ALA B C 1
ATOM 5003 O O . ALA B 1 291 ? 7.715 -35.5 -11.508 1 97.88 291 ALA B O 1
ATOM 5004 N N . PRO B 1 292 ? 5.898 -36.75 -10.992 1 97.38 292 PRO B N 1
ATOM 5005 C CA . PRO B 1 292 ? 5.105 -36.125 -12.07 1 97.38 292 PRO B CA 1
ATOM 5006 C C . PRO B 1 292 ? 4.938 -34.625 -11.914 1 97.38 292 PRO B C 1
ATOM 5008 O O . PRO B 1 292 ? 4.742 -34.156 -10.797 1 97.38 292 PRO B O 1
ATOM 5011 N N . THR B 1 293 ? 5.086 -33.938 -12.945 1 98.06 293 THR B N 1
ATOM 5012 C CA . THR B 1 293 ? 4.938 -32.469 -12.93 1 98.06 293 THR B CA 1
ATOM 5013 C C . THR B 1 293 ? 3.816 -32.031 -13.867 1 98.06 293 THR B C 1
ATOM 5015 O O . THR B 1 293 ? 3.387 -32.812 -14.727 1 98.06 293 THR B O 1
ATOM 5018 N N . VAL B 1 294 ? 3.256 -30.875 -13.617 1 97.75 294 VAL B N 1
ATOM 5019 C CA . VAL B 1 294 ? 2.291 -30.219 -14.492 1 97.75 294 VAL B CA 1
ATOM 5020 C C . VAL B 1 294 ? 3.014 -29.25 -15.422 1 97.75 294 VAL B C 1
ATOM 5022 O O . VAL B 1 294 ? 3.932 -28.531 -15.008 1 97.75 294 VAL B O 1
ATOM 5025 N N . GLU B 1 295 ? 2.643 -29.344 -16.703 1 97.19 295 GLU B N 1
ATOM 5026 C CA . GLU B 1 295 ? 3.23 -28.391 -17.641 1 97.19 295 GLU B CA 1
ATOM 5027 C C . GLU B 1 295 ? 2.967 -26.953 -17.188 1 97.19 295 GLU B C 1
ATOM 5029 O O . GLU B 1 295 ? 1.832 -26.594 -16.875 1 97.19 295 GLU B O 1
ATOM 5034 N N . SER B 1 296 ? 4.012 -26.141 -17.156 1 98.06 296 SER B N 1
ATOM 5035 C CA . SER B 1 296 ? 3.889 -24.797 -16.578 1 98.06 296 SER B CA 1
ATOM 5036 C C . SER B 1 296 ? 4.324 -23.719 -17.578 1 98.06 296 SER B C 1
ATOM 5038 O O . SER B 1 296 ? 5.301 -23.906 -18.312 1 98.06 296 SER B O 1
ATOM 5040 N N . ALA B 1 297 ? 3.57 -22.594 -17.547 1 98.38 297 ALA B N 1
ATOM 5041 C CA . ALA B 1 297 ? 3.941 -21.438 -18.359 1 98.38 297 ALA B CA 1
ATOM 5042 C C . ALA B 1 297 ? 4.414 -20.281 -17.469 1 98.38 297 ALA B C 1
ATOM 5044 O O . ALA B 1 297 ? 4.656 -19.172 -17.953 1 98.38 297 ALA B O 1
ATOM 5045 N N . GLY B 1 298 ? 4.492 -20.453 -16.156 1 98.31 298 GLY B N 1
ATOM 5046 C CA . GLY B 1 298 ? 5.004 -19.453 -15.219 1 98.31 298 GLY B CA 1
ATOM 5047 C C . GLY B 1 298 ? 6.453 -19.688 -14.836 1 98.31 298 GLY B C 1
ATOM 5048 O O . GLY B 1 298 ? 7.18 -20.391 -15.539 1 98.31 298 GLY B O 1
ATOM 5049 N N . ASN B 1 299 ? 6.945 -19.031 -13.82 1 98.75 299 ASN B N 1
ATOM 5050 C CA . ASN B 1 299 ? 8.297 -19.281 -13.328 1 98.75 299 ASN B CA 1
ATOM 5051 C C . ASN B 1 299 ? 8.297 -20.25 -12.148 1 98.75 299 ASN B C 1
ATOM 5053 O O . ASN B 1 299 ? 8.938 -19.984 -11.125 1 98.75 299 ASN B O 1
ATOM 5057 N N . PHE B 1 300 ? 7.586 -21.328 -12.297 1 98.81 300 PHE B N 1
ATOM 5058 C CA . PHE B 1 300 ? 7.457 -22.391 -11.305 1 98.81 300 PHE B CA 1
ATOM 5059 C C . PHE B 1 300 ? 6.922 -23.656 -11.938 1 98.81 300 PHE B C 1
ATOM 5061 O O . PHE B 1 300 ? 6.398 -23.641 -13.055 1 98.81 300 PHE B O 1
ATOM 5068 N N . VAL B 1 301 ? 7.059 -24.766 -11.195 1 98.75 301 VAL B N 1
ATOM 5069 C CA . VAL B 1 301 ? 6.539 -26.062 -11.609 1 98.75 301 VAL B CA 1
ATOM 5070 C C . VAL B 1 301 ? 5.797 -26.719 -10.445 1 98.75 301 VAL B C 1
ATOM 5072 O O . VAL B 1 301 ? 6.293 -26.734 -9.312 1 98.75 301 VAL B O 1
ATOM 5075 N N . LEU B 1 302 ? 4.559 -27.109 -10.711 1 98.81 302 LEU B N 1
ATOM 5076 C CA . LEU B 1 302 ? 3.799 -27.891 -9.75 1 98.81 302 LEU B CA 1
ATOM 5077 C C . LEU B 1 302 ? 4.117 -29.375 -9.898 1 98.81 302 LEU B C 1
ATOM 5079 O O . LEU B 1 302 ? 4.086 -29.922 -11.008 1 98.81 302 LEU B O 1
ATOM 5083 N N . ALA B 1 303 ? 4.434 -30.047 -8.789 1 98.5 303 ALA B N 1
ATOM 5084 C CA . ALA B 1 303 ? 4.812 -31.469 -8.812 1 98.5 303 ALA B CA 1
ATOM 5085 C C . ALA B 1 303 ? 3.979 -32.281 -7.824 1 98.5 303 ALA B C 1
ATOM 5087 O O . ALA B 1 303 ? 3.709 -31.812 -6.711 1 98.5 303 ALA B O 1
ATOM 5088 N N . GLU B 1 304 ? 3.51 -33.406 -8.227 1 97.94 304 GLU B N 1
ATOM 5089 C CA . GLU B 1 304 ? 2.805 -34.344 -7.348 1 97.94 304 GLU B CA 1
ATOM 5090 C C . GLU B 1 304 ? 3.781 -35.219 -6.594 1 97.94 304 GLU B C 1
ATOM 5092 O O . GLU B 1 304 ? 4.43 -36.094 -7.195 1 97.94 304 GLU B O 1
ATOM 5097 N N . VAL B 1 305 ? 3.818 -35.062 -5.238 1 97.62 305 VAL B N 1
ATOM 5098 C CA . VAL B 1 305 ? 4.867 -35.75 -4.492 1 97.62 305 VAL B CA 1
ATOM 5099 C C . VAL B 1 305 ? 4.238 -36.688 -3.453 1 97.62 305 VAL B C 1
ATOM 5101 O O . VAL B 1 305 ? 4.945 -37.344 -2.686 1 97.62 305 VAL B O 1
ATOM 5104 N N . GLY B 1 306 ? 2.887 -36.719 -3.414 1 95.56 306 GLY B N 1
ATOM 5105 C CA . GLY B 1 306 ? 2.184 -37.594 -2.49 1 95.56 306 GLY B CA 1
ATOM 5106 C C . GLY B 1 306 ? 1.9 -36.938 -1.149 1 95.56 306 GLY B C 1
ATOM 5107 O O . GLY B 1 306 ? 0.754 -36.906 -0.697 1 95.56 306 GLY B O 1
ATOM 5108 N N . ASP B 1 307 ? 2.883 -36.469 -0.471 1 96.62 307 ASP B N 1
ATOM 5109 C CA . ASP B 1 307 ? 2.783 -35.75 0.811 1 96.62 307 ASP B CA 1
ATOM 5110 C C . ASP B 1 307 ? 3.576 -34.469 0.792 1 96.62 307 ASP B C 1
ATOM 5112 O O . ASP B 1 307 ? 4.719 -34.406 1.249 1 96.62 307 ASP B O 1
ATOM 5116 N N . ALA B 1 308 ? 2.875 -33.469 0.437 1 97.56 308 ALA B N 1
ATOM 5117 C CA . ALA B 1 308 ? 3.516 -32.188 0.183 1 97.56 308 ALA B CA 1
ATOM 5118 C C . ALA B 1 308 ? 4.195 -31.656 1.44 1 97.56 308 ALA B C 1
ATOM 5120 O O . ALA B 1 308 ? 5.34 -31.203 1.389 1 97.56 308 ALA B O 1
ATOM 5121 N N . GLU B 1 309 ? 3.496 -31.703 2.559 1 96.75 309 GLU B N 1
ATOM 5122 C CA . GLU B 1 309 ? 4.016 -31.172 3.818 1 96.75 309 GLU B CA 1
ATOM 5123 C C . GLU B 1 309 ? 5.309 -31.875 4.223 1 96.75 309 GLU B C 1
ATOM 5125 O O . GLU B 1 309 ? 6.297 -31.219 4.559 1 96.75 309 GLU B O 1
ATOM 5130 N N . ARG B 1 310 ? 5.301 -33.156 4.188 1 96.5 310 ARG B N 1
ATOM 5131 C CA . ARG B 1 310 ? 6.465 -33.938 4.582 1 96.5 310 ARG B CA 1
ATOM 5132 C C . ARG B 1 310 ? 7.637 -33.688 3.643 1 96.5 310 ARG B C 1
ATOM 5134 O O . ARG B 1 310 ? 8.781 -33.562 4.086 1 96.5 310 ARG B O 1
ATOM 5141 N N . VAL B 1 311 ? 7.352 -33.719 2.365 1 97.62 311 VAL B N 1
ATOM 5142 C CA . VAL B 1 311 ? 8.406 -33.5 1.377 1 97.62 311 VAL B CA 1
ATOM 5143 C C . VAL B 1 311 ? 9.023 -32.125 1.567 1 97.62 311 VAL B C 1
ATOM 5145 O O . VAL B 1 311 ? 10.25 -31.969 1.551 1 97.62 311 VAL B O 1
ATOM 5148 N N . ALA B 1 312 ? 8.195 -31.062 1.727 1 97.38 312 ALA B N 1
ATOM 5149 C CA . ALA B 1 312 ? 8.695 -29.703 1.919 1 97.38 312 ALA B CA 1
ATOM 5150 C C . ALA B 1 312 ? 9.547 -29.609 3.184 1 97.38 312 ALA B C 1
ATOM 5152 O O . ALA B 1 312 ? 10.594 -28.969 3.188 1 97.38 312 ALA B O 1
ATOM 5153 N N . GLU B 1 313 ? 9.109 -30.234 4.25 1 95.31 313 GLU B N 1
ATOM 5154 C CA . GLU B 1 313 ? 9.836 -30.219 5.516 1 95.31 313 GLU B CA 1
ATOM 5155 C C . GLU B 1 313 ? 11.195 -30.906 5.375 1 95.31 313 GLU B C 1
ATOM 5157 O O . GLU B 1 313 ? 12.219 -30.359 5.805 1 95.31 313 GLU B O 1
ATOM 5162 N N . GLU B 1 314 ? 11.188 -32.062 4.812 1 95.5 314 GLU B N 1
ATOM 5163 C CA . GLU B 1 314 ? 12.43 -32.812 4.641 1 95.5 314 GLU B CA 1
ATOM 5164 C C . GLU B 1 314 ? 13.383 -32.125 3.684 1 95.5 314 GLU B C 1
ATOM 5166 O O . GLU B 1 314 ? 14.602 -32.188 3.846 1 95.5 314 GLU B O 1
ATOM 5171 N N . ALA B 1 315 ? 12.828 -31.562 2.598 1 96.75 315 ALA B N 1
ATOM 5172 C CA . ALA B 1 315 ? 13.656 -30.812 1.664 1 96.75 315 ALA B CA 1
ATOM 5173 C C . ALA B 1 315 ? 14.375 -29.672 2.375 1 96.75 315 ALA B C 1
ATOM 5175 O O . ALA B 1 315 ? 15.523 -29.344 2.049 1 96.75 315 ALA B O 1
ATOM 5176 N N . GLN B 1 316 ? 13.672 -28.969 3.318 1 94.38 316 GLN B N 1
ATOM 5177 C CA . GLN B 1 316 ? 14.273 -27.891 4.082 1 94.38 316 GLN B CA 1
ATOM 5178 C C . GLN B 1 316 ? 15.492 -28.375 4.863 1 94.38 316 GLN B C 1
ATOM 5180 O O . GLN B 1 316 ? 16.469 -27.641 5.02 1 94.38 316 GLN B O 1
ATOM 5185 N N . GLU B 1 317 ? 15.422 -29.562 5.359 1 91.44 317 GLU B N 1
ATOM 5186 C CA . GLU B 1 317 ? 16.562 -30.141 6.074 1 91.44 317 GLU B CA 1
ATOM 5187 C C . GLU B 1 317 ? 17.766 -30.297 5.16 1 91.44 317 GLU B C 1
ATOM 5189 O O . GLU B 1 317 ? 18.906 -30.266 5.629 1 91.44 317 GLU B O 1
ATOM 5194 N N . ARG B 1 318 ? 17.453 -30.422 3.93 1 92.81 318 ARG B N 1
ATOM 5195 C CA . ARG B 1 318 ? 18.531 -30.562 2.951 1 92.81 318 ARG B CA 1
ATOM 5196 C C . ARG B 1 318 ? 18.859 -29.219 2.299 1 92.81 318 ARG B C 1
ATOM 5198 O O . ARG B 1 318 ? 19.562 -29.172 1.29 1 92.81 318 ARG B O 1
ATOM 5205 N N . GLY B 1 319 ? 18.203 -28.172 2.766 1 94.12 319 GLY B N 1
ATOM 5206 C CA . GLY B 1 319 ? 18.578 -26.828 2.357 1 94.12 319 GLY B CA 1
ATOM 5207 C C . GLY B 1 319 ? 17.781 -26.312 1.167 1 94.12 319 GLY B C 1
ATOM 5208 O O . GLY B 1 319 ? 18.203 -25.391 0.484 1 94.12 319 GLY B O 1
ATOM 5209 N N . VAL B 1 320 ? 16.734 -26.969 0.83 1 96.88 320 VAL B N 1
ATOM 5210 C CA . VAL B 1 320 ? 15.891 -26.516 -0.276 1 96.88 320 VAL B CA 1
ATOM 5211 C C . VAL B 1 320 ? 14.508 -26.125 0.247 1 96.88 320 VAL B C 1
ATOM 5213 O O . VAL B 1 320 ? 13.828 -26.922 0.88 1 96.88 320 VAL B O 1
ATOM 5216 N N . ILE B 1 321 ? 14.125 -24.875 0.022 1 96.31 321 ILE B N 1
ATOM 5217 C CA . ILE B 1 321 ? 12.82 -24.375 0.458 1 96.31 321 ILE B CA 1
ATOM 5218 C C . ILE B 1 321 ? 11.867 -24.312 -0.731 1 96.31 321 ILE B C 1
ATOM 5220 O O . ILE B 1 321 ? 12.094 -23.562 -1.681 1 96.31 321 ILE B O 1
ATOM 5224 N N . ILE B 1 322 ? 10.875 -25.125 -0.709 1 97.81 322 ILE B N 1
ATOM 5225 C CA . ILE B 1 322 ? 9.852 -25.156 -1.746 1 97.81 322 ILE B CA 1
ATOM 5226 C C . ILE B 1 322 ? 8.477 -24.938 -1.12 1 97.81 322 ILE B C 1
ATOM 5228 O O . ILE B 1 322 ? 8.344 -24.875 0.104 1 97.81 322 ILE B O 1
ATOM 5232 N N . ARG B 1 323 ? 7.477 -24.797 -1.907 1 97.62 323 ARG B N 1
ATOM 5233 C CA . ARG B 1 323 ? 6.152 -24.422 -1.422 1 97.62 323 ARG B CA 1
ATOM 5234 C C . ARG B 1 323 ? 5.262 -25.641 -1.263 1 97.62 323 ARG B C 1
ATOM 5236 O O . ARG B 1 323 ? 4.922 -26.297 -2.248 1 97.62 323 ARG B O 1
ATOM 5243 N N . ASP B 1 324 ? 4.887 -25.922 -0.01 1 97.06 324 ASP B N 1
ATOM 5244 C CA . ASP B 1 324 ? 3.803 -26.844 0.29 1 97.06 324 ASP B CA 1
ATOM 5245 C C . ASP B 1 324 ? 2.457 -26.297 -0.174 1 97.06 324 ASP B C 1
ATOM 5247 O O . ASP B 1 324 ? 2.02 -25.25 0.293 1 97.06 324 ASP B O 1
ATOM 5251 N N . CYS B 1 325 ? 1.745 -27.031 -1.095 1 97.5 325 CYS B N 1
ATOM 5252 C CA . CYS B 1 325 ? 0.542 -26.469 -1.7 1 97.5 325 CYS B CA 1
ATOM 5253 C C . CYS B 1 325 ? -0.709 -26.969 -0.986 1 97.5 325 CYS B C 1
ATOM 5255 O O . CYS B 1 325 ? -1.806 -26.922 -1.548 1 97.5 325 CYS B O 1
ATOM 5257 N N . THR B 1 326 ? -0.555 -27.422 0.273 1 95.62 326 THR B N 1
ATOM 5258 C CA . THR B 1 326 ? -1.707 -27.812 1.078 1 95.62 326 THR B CA 1
ATOM 5259 C C . THR B 1 326 ? -2.686 -26.656 1.221 1 95.62 326 THR B C 1
ATOM 5261 O O . THR B 1 326 ? -3.9 -26.844 1.157 1 95.62 326 THR B O 1
ATOM 5264 N N . SER B 1 327 ? -2.152 -25.453 1.376 1 91.94 327 SER B N 1
ATOM 5265 C CA . SER B 1 327 ? -2.994 -24.281 1.568 1 91.94 327 SER B CA 1
ATOM 5266 C C . SER B 1 327 ? -3.773 -23.938 0.301 1 91.94 327 SER B C 1
ATOM 5268 O O . SER B 1 327 ? -4.758 -23.203 0.349 1 91.94 327 SER B O 1
ATOM 5270 N N . PHE B 1 328 ? -3.35 -24.469 -0.855 1 94.62 328 PHE B N 1
ATOM 5271 C CA . PHE B 1 328 ? -4.074 -24.312 -2.109 1 94.62 328 PHE B CA 1
ATOM 5272 C C . PHE B 1 328 ? -5.16 -25.359 -2.25 1 94.62 328 PHE B C 1
ATOM 5274 O O . PHE B 1 328 ? -5.906 -25.375 -3.23 1 94.62 328 PHE B O 1
ATOM 5281 N N . GLY B 1 329 ? -5.203 -26.281 -1.316 1 94.81 329 GLY B N 1
ATOM 5282 C CA . GLY B 1 329 ? -6.082 -27.438 -1.436 1 94.81 329 GLY B CA 1
ATOM 5283 C C . GLY B 1 329 ? -5.445 -28.594 -2.182 1 94.81 329 GLY B C 1
ATOM 5284 O O . GLY B 1 329 ? -6.148 -29.453 -2.719 1 94.81 329 GLY B O 1
ATOM 5285 N N . LEU B 1 330 ? -4.164 -28.578 -2.354 1 97.56 330 LEU B N 1
ATOM 5286 C CA . LEU B 1 330 ? -3.404 -29.609 -3.055 1 97.56 330 LEU B CA 1
ATOM 5287 C C . LEU B 1 330 ? -2.381 -30.25 -2.127 1 97.56 330 LEU B C 1
ATOM 5289 O O . LEU B 1 330 ? -1.173 -30.109 -2.328 1 97.56 330 LEU B O 1
ATOM 5293 N N . PRO B 1 331 ? -2.801 -31.062 -1.189 1 97.06 331 PRO B N 1
ATOM 5294 C CA . PRO B 1 331 ? -1.904 -31.609 -0.165 1 97.06 331 PRO B CA 1
ATOM 5295 C C . PRO B 1 331 ? -0.878 -32.594 -0.734 1 97.06 331 PRO B C 1
ATOM 5297 O O . PRO B 1 331 ? 0.086 -32.938 -0.052 1 97.06 331 PRO B O 1
ATOM 5300 N N . ASN B 1 332 ? -1.085 -33.031 -1.971 1 97.31 332 ASN B N 1
ATOM 5301 C CA . ASN B 1 332 ? -0.155 -33.969 -2.586 1 97.31 332 ASN B CA 1
ATOM 5302 C C . ASN B 1 332 ? 0.84 -33.281 -3.5 1 97.31 332 ASN B C 1
ATOM 5304 O O . ASN B 1 332 ? 1.659 -33.906 -4.152 1 97.31 332 ASN B O 1
ATOM 5308 N N . HIS B 1 333 ? 0.795 -31.938 -3.551 1 98.19 333 HIS B N 1
ATOM 5309 C CA . HIS B 1 333 ? 1.6 -31.219 -4.527 1 98.19 333 HIS B CA 1
ATOM 5310 C C . HIS B 1 333 ? 2.504 -30.188 -3.844 1 98.19 333 HIS B C 1
ATOM 5312 O O . HIS B 1 333 ? 2.127 -29.609 -2.828 1 98.19 333 HIS B O 1
ATOM 5318 N N . VAL B 1 334 ? 3.678 -30.031 -4.355 1 98.38 334 VAL B N 1
ATOM 5319 C CA . VAL B 1 334 ? 4.559 -28.906 -4.047 1 98.38 334 VAL B CA 1
ATOM 5320 C C . VAL B 1 334 ? 4.766 -28.047 -5.293 1 98.38 334 VAL B C 1
ATOM 5322 O O . VAL B 1 334 ? 4.672 -28.547 -6.418 1 98.38 334 VAL B O 1
ATOM 5325 N N . ARG B 1 335 ? 4.91 -26.812 -5.105 1 98.75 335 ARG B N 1
ATOM 5326 C CA . ARG B 1 335 ? 5.293 -25.906 -6.184 1 98.75 335 ARG B CA 1
ATOM 5327 C C . ARG B 1 335 ? 6.754 -25.5 -6.055 1 98.75 335 ARG B C 1
ATOM 5329 O O . ARG B 1 335 ? 7.191 -25.062 -4.984 1 98.75 335 ARG B O 1
ATOM 5336 N N . ILE B 1 336 ? 7.477 -25.609 -7.086 1 98.75 336 ILE B N 1
ATOM 5337 C CA . ILE B 1 336 ? 8.906 -25.312 -7.129 1 98.75 336 ILE B CA 1
ATOM 5338 C C . ILE B 1 336 ? 9.164 -24.125 -8.047 1 98.75 336 ILE B C 1
ATOM 5340 O O . ILE B 1 336 ? 8.992 -24.219 -9.266 1 98.75 336 ILE B O 1
ATOM 5344 N N . SER B 1 337 ? 9.609 -23.016 -7.473 1 98.5 337 SER B N 1
ATOM 5345 C CA . SER B 1 337 ? 9.992 -21.859 -8.273 1 98.5 337 SER B CA 1
ATOM 5346 C C . SER B 1 337 ? 11.227 -22.156 -9.125 1 98.5 337 SER B C 1
ATOM 5348 O O . SER B 1 337 ? 12.07 -22.953 -8.727 1 98.5 337 SER B O 1
ATOM 5350 N N . THR B 1 338 ? 11.305 -21.5 -10.25 1 98 338 THR B N 1
ATOM 5351 C CA . THR B 1 338 ? 12.516 -21.625 -11.055 1 98 338 THR B CA 1
ATOM 5352 C C . THR B 1 338 ? 13.656 -20.812 -10.445 1 98 338 THR B C 1
ATOM 5354 O O . THR B 1 338 ? 13.445 -19.703 -9.961 1 98 338 THR B O 1
ATOM 5357 N N . GLY B 1 339 ? 14.82 -21.438 -10.266 1 97.62 339 GLY B N 1
ATOM 5358 C CA . GLY B 1 339 ? 16.016 -20.766 -9.805 1 97.62 339 GLY B CA 1
ATOM 5359 C C . GLY B 1 339 ? 17.016 -20.484 -10.914 1 97.62 339 GLY B C 1
ATOM 5360 O O . GLY B 1 339 ? 16.672 -20.547 -12.094 1 97.62 339 GLY B O 1
ATOM 5361 N N . THR B 1 340 ? 18.188 -20.047 -10.531 1 97.12 340 THR B N 1
ATOM 5362 C CA . THR B 1 340 ? 19.281 -20.047 -11.5 1 97.12 340 THR B CA 1
ATOM 5363 C C . THR B 1 340 ? 19.531 -21.438 -12.039 1 97.12 340 THR B C 1
ATOM 5365 O O . THR B 1 340 ? 19.016 -22.422 -11.5 1 97.12 340 THR B O 1
ATOM 5368 N N . ARG B 1 341 ? 20.281 -21.531 -13.148 1 97.88 341 ARG B N 1
ATOM 5369 C CA . ARG B 1 341 ? 20.547 -22.844 -13.719 1 97.88 341 ARG B CA 1
ATOM 5370 C C . ARG B 1 341 ? 21.281 -23.734 -12.711 1 97.88 341 ARG B C 1
ATOM 5372 O O . ARG B 1 341 ? 20.906 -24.891 -12.516 1 97.88 341 ARG B O 1
ATOM 5379 N N . GLU B 1 342 ? 22.281 -23.141 -12.031 1 97.38 342 GLU B N 1
ATOM 5380 C CA . GLU B 1 342 ? 23.016 -23.891 -11.023 1 97.38 342 GLU B CA 1
ATOM 5381 C C . GLU B 1 342 ? 22.141 -24.234 -9.836 1 97.38 342 GLU B C 1
ATOM 5383 O O . GLU B 1 342 ? 22.109 -25.391 -9.383 1 97.38 342 GLU B O 1
ATOM 5388 N N . GLY B 1 343 ? 21.438 -23.25 -9.352 1 96.62 343 GLY B N 1
ATOM 5389 C CA . GLY B 1 343 ? 20.547 -23.469 -8.219 1 96.62 343 GLY B CA 1
ATOM 5390 C C . GLY B 1 343 ? 19.453 -24.484 -8.5 1 96.62 343 GLY B C 1
ATOM 5391 O O . GLY B 1 343 ? 19.109 -25.281 -7.625 1 96.62 343 GLY B O 1
ATOM 5392 N N . THR B 1 344 ? 18.938 -24.469 -9.711 1 98.31 344 THR B N 1
ATOM 5393 C CA . THR B 1 344 ? 17.891 -25.406 -10.094 1 98.31 344 THR B CA 1
ATOM 5394 C C . THR B 1 344 ? 18.422 -26.844 -10.133 1 98.31 344 THR B C 1
ATOM 5396 O O . THR B 1 344 ? 17.781 -27.766 -9.617 1 98.31 344 THR B O 1
ATOM 5399 N N . ARG B 1 345 ? 19.594 -27.062 -10.688 1 98.38 345 ARG B N 1
ATOM 5400 C CA . ARG B 1 345 ? 20.188 -28.391 -10.758 1 98.38 345 ARG B CA 1
ATOM 5401 C C . ARG B 1 345 ? 20.422 -28.969 -9.359 1 98.38 345 ARG B C 1
ATOM 5403 O O . ARG B 1 345 ? 20.078 -30.109 -9.094 1 98.38 345 ARG B O 1
ATOM 5410 N N . GLU B 1 346 ? 20.953 -28.094 -8.531 1 98 346 GLU B N 1
ATOM 5411 C CA . GLU B 1 346 ? 21.234 -28.531 -7.164 1 98 346 GLU B CA 1
ATOM 5412 C C . GLU B 1 346 ? 19.953 -28.828 -6.406 1 98 346 GLU B C 1
ATOM 5414 O O . GLU B 1 346 ? 19.859 -29.828 -5.68 1 98 346 GLU B O 1
ATOM 5419 N N . ALA B 1 347 ? 18.969 -27.969 -6.562 1 98.38 347 ALA B N 1
ATOM 5420 C CA . ALA B 1 347 ? 17.688 -28.172 -5.883 1 98.38 347 ALA B CA 1
ATOM 5421 C C . ALA B 1 347 ? 17.031 -29.484 -6.312 1 98.38 347 ALA B C 1
ATOM 5423 O O . ALA B 1 347 ? 16.531 -30.234 -5.473 1 98.38 347 ALA B O 1
ATOM 5424 N N . VAL B 1 348 ? 17.016 -29.734 -7.598 1 98.56 348 VAL B N 1
ATOM 5425 C CA . VAL B 1 348 ? 16.375 -30.938 -8.125 1 98.56 348 VAL B CA 1
ATOM 5426 C C . VAL B 1 348 ? 17.109 -32.188 -7.59 1 98.56 348 VAL B C 1
ATOM 5428 O O . VAL B 1 348 ? 16.469 -33.156 -7.207 1 98.56 348 VAL B O 1
ATOM 5431 N N . ALA B 1 349 ? 18.422 -32.156 -7.543 1 98.31 349 ALA B N 1
ATOM 5432 C CA . ALA B 1 349 ? 19.188 -33.25 -7 1 98.31 349 ALA B CA 1
ATOM 5433 C C . ALA B 1 349 ? 18.812 -33.531 -5.547 1 98.31 349 ALA B C 1
ATOM 5435 O O . ALA B 1 349 ? 18.562 -34.688 -5.168 1 98.31 349 ALA B O 1
ATOM 5436 N N . ARG B 1 350 ? 18.781 -32.5 -4.785 1 97.69 350 ARG B N 1
ATOM 5437 C CA . ARG B 1 350 ? 18.453 -32.625 -3.367 1 97.69 350 ARG B CA 1
ATOM 5438 C C . ARG B 1 350 ? 17 -33.062 -3.178 1 97.69 350 ARG B C 1
ATOM 5440 O O . ARG B 1 350 ? 16.703 -33.844 -2.26 1 97.69 350 ARG B O 1
ATOM 5447 N N . LEU B 1 351 ? 16.125 -32.594 -3.998 1 98.31 351 LEU B N 1
ATOM 5448 C CA . LEU B 1 351 ? 14.719 -32.969 -3.928 1 98.31 351 LEU B CA 1
ATOM 5449 C C . LEU B 1 351 ? 14.547 -34.438 -4.273 1 98.31 351 LEU B C 1
ATOM 5451 O O . LEU B 1 351 ? 13.766 -35.156 -3.637 1 98.31 351 LEU B O 1
ATOM 5455 N N . ASN B 1 352 ? 15.25 -34.906 -5.277 1 98.25 352 ASN B N 1
ATOM 5456 C CA . ASN B 1 352 ? 15.188 -36.312 -5.641 1 98.25 352 ASN B CA 1
ATOM 5457 C C . ASN B 1 352 ? 15.695 -37.219 -4.508 1 98.25 352 ASN B C 1
ATOM 5459 O O . ASN B 1 352 ? 15.141 -38.281 -4.258 1 98.25 352 ASN B O 1
ATOM 5463 N N . GLU B 1 353 ? 16.75 -36.75 -3.832 1 97.56 353 GLU B N 1
ATOM 5464 C CA . GLU B 1 353 ? 17.219 -37.469 -2.65 1 97.56 353 GLU B CA 1
ATOM 5465 C C . GLU B 1 353 ? 16.141 -37.531 -1.572 1 97.56 353 GLU B C 1
ATOM 5467 O O . GLU B 1 353 ? 15.945 -38.562 -0.924 1 97.56 353 GLU B O 1
ATOM 5472 N N . THR B 1 354 ? 15.531 -36.375 -1.369 1 97.38 354 THR B N 1
ATOM 5473 C CA . THR B 1 354 ? 14.453 -36.312 -0.396 1 97.38 354 THR B CA 1
ATOM 5474 C C . THR B 1 354 ? 13.328 -37.281 -0.738 1 97.38 354 THR B C 1
ATOM 5476 O O . THR B 1 354 ? 12.844 -38 0.133 1 97.38 354 THR B O 1
ATOM 5479 N N . LEU B 1 355 ? 12.914 -37.312 -2.002 1 97.75 355 LEU B N 1
ATOM 5480 C CA . LEU B 1 355 ? 11.844 -38.188 -2.455 1 97.75 355 LEU B CA 1
ATOM 5481 C C . LEU B 1 355 ? 12.234 -39.656 -2.289 1 97.75 355 LEU B C 1
ATOM 5483 O O . LEU B 1 355 ? 11.422 -40.469 -1.851 1 97.75 355 LEU B O 1
ATOM 5487 N N . ALA B 1 356 ? 13.438 -39.969 -2.555 1 96.44 356 ALA B N 1
ATOM 5488 C CA . ALA B 1 356 ? 13.945 -41.344 -2.41 1 96.44 356 ALA B CA 1
ATOM 5489 C C . ALA B 1 356 ? 13.922 -41.781 -0.95 1 96.44 356 ALA B C 1
ATOM 5491 O O . ALA B 1 356 ? 13.492 -42.875 -0.639 1 96.44 356 ALA B O 1
ATOM 5492 N N . ASP B 1 357 ? 14.391 -40.906 -0.139 1 95.69 357 ASP B N 1
ATOM 5493 C CA . ASP B 1 357 ? 14.461 -41.219 1.285 1 95.69 357 ASP B CA 1
ATOM 5494 C C . ASP B 1 357 ? 13.07 -41.438 1.87 1 95.69 357 ASP B C 1
ATOM 5496 O O . ASP B 1 357 ? 12.891 -42.25 2.785 1 95.69 357 ASP B O 1
ATOM 5500 N N . LEU B 1 358 ? 12.133 -40.688 1.427 1 95.69 358 LEU B N 1
ATOM 5501 C CA . LEU B 1 358 ? 10.773 -40.75 1.952 1 95.69 358 LEU B CA 1
ATOM 5502 C C . LEU B 1 358 ? 9.992 -41.875 1.275 1 95.69 358 LEU B C 1
ATOM 5504 O O . LEU B 1 358 ? 8.875 -42.188 1.68 1 95.69 358 LEU B O 1
ATOM 5508 N N . GLY B 1 359 ? 10.57 -42.438 0.365 1 93.38 359 GLY B N 1
ATOM 5509 C CA . GLY B 1 359 ? 9.883 -43.469 -0.389 1 93.38 359 GLY B CA 1
ATOM 5510 C C . GLY B 1 359 ? 8.766 -42.938 -1.255 1 93.38 359 GLY B C 1
ATOM 5511 O O . GLY B 1 359 ? 7.73 -43.594 -1.418 1 93.38 359 GLY B O 1
ATOM 5512 N N . LEU B 1 360 ? 8.961 -41.688 -1.509 1 87.31 360 LEU B N 1
ATOM 5513 C CA . LEU B 1 360 ? 7.996 -41.031 -2.375 1 87.31 360 LEU B CA 1
ATOM 5514 C C . LEU B 1 360 ? 8.578 -40.812 -3.766 1 87.31 360 LEU B C 1
ATOM 5516 O O . LEU B 1 360 ? 9.766 -41.031 -3.992 1 87.31 360 LEU B O 1
ATOM 5520 N N . GLY B 1 361 ? 7.836 -40.406 -4.68 1 67.81 361 GLY B N 1
ATOM 5521 C CA . GLY B 1 361 ? 8.328 -40.125 -6.016 1 67.81 361 GLY B CA 1
ATOM 5522 C C . GLY B 1 361 ? 8.227 -41.312 -6.957 1 67.81 361 GLY B C 1
ATOM 5523 O O . GLY B 1 361 ? 8.094 -42.438 -6.512 1 67.81 361 GLY B O 1
ATOM 5524 N N . VAL B 1 362 ? 7.402 -41.438 -8.047 1 59.97 362 VAL B N 1
ATOM 5525 C CA . VAL B 1 362 ? 7.258 -42.625 -8.891 1 59.97 362 VAL B CA 1
ATOM 5526 C C . VAL B 1 362 ? 8.102 -42.469 -10.156 1 59.97 362 VAL B C 1
ATOM 5528 O O . VAL B 1 362 ? 8.062 -43.312 -11.047 1 59.97 362 VAL B O 1
ATOM 5531 N N . ARG B 1 363 ? 8.719 -41.25 -10.734 1 57.34 363 ARG B N 1
ATOM 5532 C CA . ARG B 1 363 ? 8.883 -41.531 -12.156 1 57.34 363 ARG B CA 1
ATOM 5533 C C . ARG B 1 363 ? 9.516 -42.906 -12.352 1 57.34 363 ARG B C 1
ATOM 5535 O O . ARG B 1 363 ? 10.664 -43.125 -11.969 1 57.34 363 ARG B O 1
ATOM 5542 N N . ALA B 1 364 ? 8.789 -44.062 -12.031 1 40.97 364 ALA B N 1
ATOM 5543 C CA . ALA B 1 364 ? 9.125 -45.375 -12.578 1 40.97 364 ALA B CA 1
ATOM 5544 C C . ALA B 1 364 ? 8.922 -45.406 -14.094 1 40.97 364 ALA B C 1
ATOM 5546 O O . ALA B 1 364 ? 7.977 -44.812 -14.609 1 40.97 364 ALA B O 1
#

Organism: Halorubrum lacusprofundi (strain ATCC 49239 / DSM 5036 / JCM 8891 / ACAM 34) (NCBI:txid416348)

Foldseek 3Di:
DDDDDCVQADDDDDFDDLVRLCVVLVHDSVLFQEFAHQFQQVAADPLLVVLLVVCVVVQVDFADPLVQVLLVVVCVVLVHDSLQKQKALALLRVLLLVLQLQDDAAAEEEEEFLADCSNQNSCVVRNYHYHYFYQDVVVLREDALCRRVVRDDQGQEYEAEALTPPRQYGDALVRQVVNQVPHDPNHAYEYECQQVLQAPHDDNLVVLAVDQRYKYWYGCRHLRRCVVQRIIIMGHHPVCSVSSVVRHDPSNRGNSNSSSSSRSVPCVVSSVVSNVQLVVLQVCCCVQALFHWRRHSGQKIKTFWQAQVQLQVLLSSVNYHWHQCVVSVRRRIIMGGGHGPVSSVVSRVSSNVSSVVVVTGPPD/DDDDDCVQADDDDDFDDLVRLCVVLVHDSVLFQEFAHQFQQVAADPLLVVLLVVCVVVQVDFADPLVQVLLVVVCVVLVHDSLQKQKALALLRVLLLVLQLQDDAAAEEEEEFLADPSNQNSCVVRNYHYWYFYQDVVVLREDALCRRVVRDDQGQEYEAEALTPPRQYGDALVRQVVNQVPHDPNHAYEYECQQVLQAPHDDNLVVLAVDQRYKYWYGCRHLRRCVVQRIIIMGHHPVCSVSSVVRHDPSNRGNSNSSSSSSSVPCVVSSVVSNVQLVVLQVCLCPQALFHWRRHSGQKIKTFWQAQVQLQVQLSSVNYHWHQCVVSVRRRIIMGGGHGPVSSVVSRVSSNVSSVVVVTGPPD

Nearest PDB structures (foldseek):
  4wbt-assembly2_B-3  TM=9.039E-01  e=1.096E-31  Sinorhizobium meliloti 1021
  1lc7-assembly1_A  TM=9.210E-01  e=6.297E-28  Salmonella enterica
  3cq5-assembly2_C  TM=9.059E-01  e=2.665E-27  unclassified
  1fg3-assembly1_A  TM=8.653E-01  e=1.043E-25  Escherichia coli
  1gex-assembly1_A-2  TM=8.670E-01  e=2.728E-25  Escherichia coli

Secondary structure (DSSP, 8-state):
------TTPPPP-PPPPHHHHHHHHT--GGG-EE-SS---TT-S-HHHHHHHHHTGGGTTS--HHHHHHHHHHHHHHHT--GGGEEEESHHHHHHHHHHHHHPPTT-EEEEEES--THHHHHHHHTT-EEEEEE--GGGTT---HHHHHHH-SS-SEEEEESS-TTT-----HHHHHHHHHHS-TTPEEEEE-TTGGGSSS--STTHHHH-SSEEEEEESSSTTS-GGG--EEEE--GGGGGGHHHHSPTT-S-HHHHHHHHHHHH-HHHHHHHHHHHHHHHHHHHHHSSS-B---SSSEEEEE-S-HHHHHHHHHHTTEE-EEGGGGT-TTEEEEE---HHHHHHHHHHHHHHHHHHT-----/------TTPPPP-PPPPHHHHHHHHT--GGG-EE-SS---TT-S-HHHHHHHHHTGGGTTS--HHHHHHHHHHHHHHHT--GGGEEEESHHHHHHHHHHHHHPPTT-EEEEEES--THHHHHHHHTT-EEEEEE--GGGTT---HHHHHHH-SS-SEEEEESS-TTT-----HHHHHHHHHHS-TTPEEEEE-TTGGGSSS--STTHHHH-SSEEEEEESSSTT--GGG--EEEE--GGGGGGHHHHSPTT-S-HHHHHHHHHHHH-HHHHHHHHHHHHHHHHHHHHHSSS-B---SSSEEEEE-S-HHHHHHHHHHTTEE-EEGGGGT-TTEEEEE---HHHHHHHHHHHHHHHHHHT-----

Radius of gyration: 26.07 Å; Cα contacts (8 Å, |Δi|>4): 1715; chains: 2; bounding box: 48×91×58 Å

pLDDT: mean 94.87, std 7.79, range [40.53, 98.94]

InterPro domains:
  IPR001917 Aminotransferase, class-II, pyridoxal-phosphate binding site [PS00599] (219-228)
  IPR004839 Aminotransferase, class I/classII, large domain [PF00155] (31-351)
  IPR005861 Histidinol-phosphate aminotransferase family [MF_01023] (1-355)
  IPR005861 Histidinol-phosphate aminotransferase family [TIGR01141] (5-353)
  IPR015421 Pyridoxal phosphate-dependent transferase, major domain [G3DSA:3.40.640.10] (44-267)
  IPR015422 Pyridoxal phosphate-dependent transferase, small domain [G3DSA:3.90.1150.10] (6-345)
  IPR015424 Pyridoxal phosphate-dependent transferase [SSF53383] (4-356)
  IPR050106 Histidinol-phosphate aminotransferase [PTHR43643] (6-355)

Solvent-accessible surface area (backbone atoms only — not comparable to full-atom values): 35391 Å² total; per-residue (Å²): 74,74,59,44,92,53,83,85,42,66,55,78,81,74,62,86,48,62,66,58,47,16,66,76,67,72,46,61,57,86,63,48,45,79,21,39,74,49,41,30,63,79,31,35,31,69,55,16,28,49,39,33,46,72,44,36,69,52,30,12,41,68,27,58,66,43,45,52,52,37,33,46,52,51,12,59,74,67,72,52,55,50,55,22,38,43,75,16,41,14,38,65,35,28,54,42,34,50,40,51,37,51,52,47,78,67,36,32,32,33,35,51,37,53,37,68,66,61,63,54,48,42,31,46,56,42,44,27,37,75,44,63,25,75,43,44,77,90,65,61,34,63,52,48,36,65,55,48,55,74,50,58,80,78,37,44,33,38,53,43,50,33,27,26,53,72,46,9,26,54,48,53,59,68,35,54,50,52,42,56,69,70,47,57,71,74,26,35,35,34,38,35,26,56,30,34,84,51,32,99,60,76,75,65,60,69,47,22,79,77,34,50,34,35,31,32,35,31,41,33,28,26,65,51,3,29,35,6,44,27,32,20,25,26,44,40,12,67,82,45,21,74,49,47,57,44,47,56,63,86,64,54,40,20,29,54,32,31,40,19,50,51,34,35,71,72,38,56,63,51,39,51,50,45,36,53,42,21,54,52,36,43,50,48,48,56,72,65,33,44,30,56,55,39,74,48,30,28,50,33,34,21,29,49,47,70,43,10,61,60,52,31,55,52,20,42,76,70,30,29,38,44,21,51,27,46,88,49,73,34,48,31,22,32,34,37,25,30,36,44,75,68,54,36,55,52,44,41,54,48,42,39,50,40,26,56,75,69,71,32,44,59,76,119,73,73,60,45,92,54,83,86,41,66,56,78,81,75,64,86,50,62,66,58,48,17,65,76,68,71,45,60,58,86,64,47,46,78,21,39,72,48,42,29,64,80,31,36,31,67,56,15,29,49,40,31,47,71,45,36,68,52,30,13,41,67,28,58,66,43,46,53,52,37,32,47,52,52,12,60,74,67,71,52,56,50,54,19,38,42,76,16,40,14,38,65,36,28,52,42,34,50,40,50,37,51,52,47,77,67,36,32,32,33,34,53,36,52,36,67,64,60,65,53,47,44,32,47,57,39,46,27,36,75,45,62,26,75,44,44,77,90,65,60,34,63,52,51,36,65,55,47,56,73,52,58,82,76,37,43,32,38,53,43,48,33,26,26,53,71,46,9,26,55,48,53,58,70,35,53,50,50,40,54,70,71,46,58,69,74,26,35,33,35,37,36,26,56,31,34,83,51,32,97,61,75,75,65,62,71,47,22,80,78,34,50,34,34,32,30,35,31,43,33,27,29,65,49,4,29,33,6,44,26,32,20,23,26,45,38,12,68,79,45,23,75,50,47,57,45,47,55,64,86,66,56,38,22,28,54,31,30,40,19,50,51,34,35,72,71,38,57,64,51,39,50,50,44,36,52,42,21,53,51,35,44,51,47,47,58,70,65,34,44,28,57,56,40,74,49,29,28,50,31,34,22,29,50,46,71,43,10,63,61,52,32,54,51,21,42,76,70,30,28,38,44,23,51,26,47,90,47,73,34,49,32,22,31,34,38,24,29,36,43,75,69,56,37,55,52,43,41,53,50,43,39,50,41,27,57,74,68,71,32,45,59,76,120

Sequence (728 aa):
MQPRDLSDHSPYVPGRGVEEVARDRGLDPDDLIKLSSNENPHGPSPAAVDAIREHADRVHQYPKSSHTDLTAKLAEKWDVSTEQVWVSPGADGSIDYLSRAALEPGDEVLVPEPGFAYYAMSARYHHGEVSEYALSPDDGFAQDAETVLSAYGGERIVYLTSPHNPSGSVMPLDEVRAIADATAEETLVVVDEAYGEFAEVDSAIPLVDERDDVAVLRTFSKAYGLAGLRIGYSVVPEAWGEAYARVNTPFAANELACRAALAALDDEEHVAESVETARWAREYIADELDAPTVESAGNFVLAEVGDAERVAEEAQERGVIIRDCTSFGLPNHVRISTGTREGTREAVARLNETLADLGLGVRAMQPRDLSDHSPYVPGRGVEEVARDRGLDPDDLIKLSSNENPHGPSPAAVDAIREHADRVHQYPKSSHTDLTAKLAEKWDVSTEQVWVSPGADGSIDYLSRAALEPGDEVLVPEPGFAYYAMSARYHHGEVSEYALSPDDGFAQDAETVLSAYGGERIVYLTSPHNPSGSVMPLDEVRAIADATAEETLVVVDEAYGEFAEVDSAIPLVDERDDVAVLRTFSKAYGLAGLRIGYSVVPEAWGEAYARVNTPFAANELACRAALAALDDEEHVAESVETARWAREYIADELDAPTVESAGNFVLAEVGDAERVAEEAQERGVIIRDCTSFGLPNHVRISTGTREGTREAVARLNETLADLGLGVRA